Protein AF-A0A7X6DN63-F1 (afdb_monomer)

Mean predicted aligned error: 9.53 Å

Structure (mmCIF, N/CA/C/O backbone):
data_AF-A0A7X6DN63-F1
#
_entry.id   AF-A0A7X6DN63-F1
#
loop_
_atom_site.group_PDB
_atom_site.id
_atom_site.type_symbol
_atom_site.label_atom_id
_atom_site.label_alt_id
_atom_site.label_comp_id
_atom_site.label_asym_id
_atom_site.label_entity_id
_atom_site.label_seq_id
_atom_site.pdbx_PDB_ins_code
_atom_site.Cartn_x
_atom_site.Cartn_y
_atom_site.Cartn_z
_atom_site.occupancy
_atom_site.B_iso_or_equiv
_atom_site.auth_seq_id
_atom_site.auth_comp_id
_atom_site.auth_asym_id
_atom_site.auth_atom_id
_atom_site.pdbx_PDB_model_num
ATOM 1 N N . MET A 1 1 ? -16.837 -19.625 37.162 1.00 82.00 1 MET A N 1
ATOM 2 C CA . MET A 1 1 ? -16.226 -18.409 37.747 1.00 82.00 1 MET A CA 1
ATOM 3 C C . MET A 1 1 ? -17.328 -17.387 38.019 1.00 82.00 1 MET A C 1
ATOM 5 O O . MET A 1 1 ? -18.299 -17.367 37.264 1.00 82.00 1 MET A O 1
ATOM 9 N N . ARG A 1 2 ? -17.250 -16.600 39.102 1.00 92.06 2 ARG A N 1
ATOM 10 C CA . ARG A 1 2 ? -18.293 -15.625 39.475 1.00 92.06 2 ARG A CA 1
ATOM 11 C C . ARG A 1 2 ? -17.734 -14.204 39.452 1.00 92.06 2 ARG A C 1
ATOM 13 O O . ARG A 1 2 ? -16.660 -13.952 39.990 1.00 92.06 2 ARG A O 1
ATOM 20 N N . TYR A 1 3 ? -18.470 -13.299 38.815 1.00 93.31 3 TYR A N 1
ATOM 21 C CA . TYR A 1 3 ? -18.152 -11.882 38.705 1.00 93.31 3 TYR A CA 1
ATOM 22 C C . TYR A 1 3 ? -19.104 -11.057 39.564 1.00 93.31 3 TYR A C 1
ATOM 24 O O . TYR A 1 3 ? -20.327 -11.204 39.469 1.00 93.31 3 TYR A O 1
ATOM 32 N N . ILE A 1 4 ? -18.537 -10.161 40.368 1.00 94.88 4 ILE A N 1
ATOM 33 C CA . ILE A 1 4 ? -19.279 -9.159 41.134 1.00 94.88 4 ILE A CA 1
ATOM 34 C C . ILE A 1 4 ? -18.970 -7.799 40.526 1.00 94.88 4 ILE A C 1
ATOM 36 O O . ILE A 1 4 ? -17.817 -7.371 40.527 1.00 94.88 4 ILE A O 1
ATOM 40 N N . VAL A 1 5 ? -19.986 -7.127 39.995 1.00 95.38 5 VAL A N 1
ATOM 41 C CA . VAL A 1 5 ? -19.817 -5.852 39.296 1.00 95.38 5 VAL A CA 1
ATOM 42 C C . VAL A 1 5 ? -20.479 -4.741 40.091 1.00 95.38 5 VAL A C 1
ATOM 44 O O . VAL A 1 5 ? -21.704 -4.663 40.140 1.00 95.38 5 VAL A O 1
ATOM 47 N N . PHE A 1 6 ? -19.679 -3.865 40.690 1.00 95.94 6 PHE A N 1
ATOM 48 C CA . PHE A 1 6 ? -20.182 -2.617 41.257 1.00 95.94 6 PHE A CA 1
ATOM 49 C C . PHE A 1 6 ? -20.440 -1.632 40.122 1.00 95.94 6 PHE A C 1
ATOM 51 O O . PHE A 1 6 ? -19.541 -1.384 39.320 1.00 95.94 6 PHE A O 1
ATOM 58 N N . CYS A 1 7 ? -21.662 -1.111 40.034 1.00 95.12 7 CYS A N 1
ATOM 59 C CA . CYS A 1 7 ? -22.106 -0.315 38.895 1.00 95.12 7 CYS A CA 1
ATOM 60 C C . CYS A 1 7 ? -23.061 0.803 39.326 1.00 95.12 7 CYS A C 1
ATOM 62 O O . CYS A 1 7 ? -24.015 0.558 40.061 1.00 95.12 7 CYS A O 1
ATOM 64 N N . ASP A 1 8 ? -22.814 2.030 38.870 1.00 93.62 8 ASP A N 1
ATOM 65 C CA . ASP A 1 8 ? -23.667 3.198 39.140 1.00 93.62 8 ASP A CA 1
ATOM 66 C C . ASP A 1 8 ? -24.358 3.752 37.886 1.00 93.62 8 ASP A C 1
ATOM 68 O O . ASP A 1 8 ? -25.157 4.678 37.991 1.00 93.62 8 ASP A O 1
ATOM 72 N N . ASP A 1 9 ? -24.069 3.186 36.711 1.00 91.75 9 ASP A N 1
ATOM 73 C CA . ASP A 1 9 ? -24.587 3.662 35.435 1.00 91.75 9 ASP A CA 1
ATOM 74 C C . ASP A 1 9 ? -24.833 2.506 34.459 1.00 91.75 9 ASP A C 1
ATOM 76 O O . ASP A 1 9 ? -23.972 1.653 34.224 1.00 91.75 9 ASP A O 1
ATOM 80 N N . SER A 1 10 ? -26.012 2.512 33.833 1.00 91.88 10 SER A N 1
ATOM 81 C CA . SER A 1 10 ? -26.413 1.527 32.825 1.00 91.88 10 SER A CA 1
ATOM 82 C C . SER A 1 10 ? -25.429 1.398 31.651 1.00 91.88 10 SER A C 1
ATOM 84 O O . SER A 1 10 ? -25.336 0.326 31.050 1.00 91.88 10 SER A O 1
ATOM 86 N N . PHE A 1 11 ? -24.653 2.441 31.344 1.00 89.56 11 PHE A N 1
ATOM 87 C CA . PHE A 1 11 ? -23.622 2.429 30.311 1.00 89.56 11 PHE A CA 1
ATOM 88 C C . PHE A 1 11 ? -22.571 1.334 30.551 1.00 89.56 11 PHE A C 1
ATOM 90 O O . PHE A 1 11 ? -22.268 0.565 29.637 1.00 89.56 11 PHE A O 1
ATOM 97 N N . PHE A 1 12 ? -22.074 1.172 31.782 1.00 90.50 12 PHE A N 1
ATOM 98 C CA . PHE A 1 12 ? -21.082 0.130 32.079 1.00 90.50 12 PHE A CA 1
ATOM 99 C C . PHE A 1 12 ? -21.651 -1.272 31.911 1.00 90.50 12 PHE A C 1
ATOM 101 O O . PHE A 1 12 ? -20.953 -2.172 31.444 1.00 90.50 12 PHE A O 1
ATOM 108 N N . TYR A 1 13 ? -22.935 -1.462 32.224 1.00 90.12 13 TYR A N 1
ATOM 109 C CA . TYR A 1 13 ? -23.612 -2.712 31.908 1.00 90.12 13 TYR A CA 1
ATOM 110 C C . TYR A 1 13 ? -23.604 -2.984 30.394 1.00 90.12 13 TYR A C 1
ATOM 112 O O . TYR A 1 13 ? -23.332 -4.113 29.991 1.00 90.12 13 TYR A O 1
ATOM 120 N N . GLN A 1 14 ? -23.852 -1.975 29.549 1.00 88.44 14 GLN A N 1
ATOM 121 C CA . GLN A 1 14 ? -23.825 -2.143 28.088 1.00 88.44 14 GLN A CA 1
ATOM 122 C C . GLN A 1 14 ? -22.429 -2.494 27.561 1.00 88.44 14 GLN A C 1
ATOM 124 O O . GLN A 1 14 ? -22.322 -3.325 26.663 1.00 88.44 14 GLN A O 1
ATOM 129 N N . VAL A 1 15 ? -21.373 -1.912 28.134 1.00 85.38 15 VAL A N 1
ATOM 130 C CA . VAL A 1 15 ? -19.978 -2.226 27.777 1.00 85.38 15 VAL A CA 1
ATOM 131 C C . VAL A 1 15 ? -19.609 -3.658 28.193 1.00 85.38 15 VAL A C 1
ATOM 133 O O . VAL A 1 15 ? -19.001 -4.410 27.428 1.00 85.38 15 VAL A O 1
ATOM 136 N N . LEU A 1 16 ? -20.012 -4.071 29.398 1.00 86.31 16 LEU A N 1
ATOM 137 C CA . LEU A 1 16 ? -19.624 -5.359 29.978 1.00 86.31 16 LEU A CA 1
ATOM 138 C C . LEU A 1 16 ? -20.477 -6.541 29.498 1.00 86.31 16 LEU A C 1
ATOM 140 O O . LEU A 1 16 ? -19.981 -7.665 29.459 1.00 86.31 16 LEU A O 1
ATOM 144 N N . LYS A 1 17 ? -21.750 -6.334 29.125 1.00 84.75 17 LYS A N 1
ATOM 145 C CA . LYS A 1 17 ? -22.654 -7.440 28.747 1.00 84.75 17 LYS A CA 1
ATOM 146 C C . LYS A 1 17 ? -22.133 -8.256 27.557 1.00 84.75 17 LYS A C 1
ATOM 148 O O . LYS A 1 17 ? -22.366 -9.459 27.523 1.00 84.75 17 LYS A O 1
ATOM 153 N N . SER A 1 18 ? -21.434 -7.613 26.619 1.00 73.25 18 SER A N 1
ATOM 154 C CA . SER A 1 18 ? -20.910 -8.244 25.401 1.00 73.25 18 SER A CA 1
ATOM 155 C C . SER A 1 18 ? -19.696 -9.140 25.667 1.00 73.25 18 SER A C 1
ATOM 157 O O . SER A 1 18 ? -19.319 -9.923 24.807 1.00 73.25 18 SER A O 1
ATOM 159 N N . HIS A 1 19 ? -19.115 -9.050 26.867 1.00 72.25 19 HIS A N 1
ATOM 160 C CA . HIS A 1 19 ? -17.913 -9.773 27.288 1.00 72.25 19 HIS A CA 1
ATOM 161 C C . HIS A 1 19 ? -18.208 -10.792 28.400 1.00 72.25 19 HIS A C 1
ATOM 163 O O . HIS A 1 19 ? -17.314 -11.211 29.135 1.00 72.25 19 HIS A O 1
ATOM 169 N N . ARG A 1 20 ? -19.478 -11.182 28.570 1.00 75.50 20 ARG A N 1
ATOM 170 C CA . ARG A 1 20 ? -19.858 -12.225 29.525 1.00 75.50 20 ARG A CA 1
ATOM 171 C C . ARG A 1 20 ? -19.406 -13.581 28.997 1.00 75.50 20 ARG A C 1
ATOM 173 O O . ARG A 1 20 ? -20.011 -14.117 28.075 1.00 75.50 20 ARG A O 1
ATOM 180 N N . GLU A 1 21 ? -18.364 -14.134 29.604 1.00 67.94 21 GLU A N 1
ATOM 181 C CA . GLU A 1 21 ? -17.915 -15.497 29.315 1.00 67.94 21 GLU A CA 1
ATOM 182 C C . GLU A 1 21 ? -19.049 -16.512 29.531 1.00 67.94 21 GLU A C 1
ATOM 184 O O . GLU A 1 21 ? -19.765 -16.467 30.540 1.00 67.94 21 GLU A O 1
ATOM 189 N N . ALA A 1 22 ? -19.203 -17.449 28.593 1.00 66.19 22 ALA A N 1
ATOM 190 C CA . ALA A 1 22 ? -20.167 -18.536 28.708 1.00 66.19 22 ALA A CA 1
ATOM 191 C C . ALA A 1 22 ? -19.909 -19.360 29.987 1.00 66.19 22 ALA A C 1
ATOM 193 O O . ALA A 1 22 ? -18.783 -19.762 30.264 1.00 66.19 22 ALA A O 1
ATOM 194 N N . GLY A 1 23 ? -20.957 -19.594 30.786 1.00 68.56 23 GLY A N 1
ATOM 195 C CA . GLY A 1 23 ? -20.868 -20.339 32.051 1.00 68.56 23 GLY A CA 1
ATOM 196 C C . GLY A 1 23 ? -20.402 -19.523 33.268 1.00 68.56 23 GLY A C 1
ATOM 197 O O . GLY A 1 23 ? -20.375 -20.056 34.379 1.00 68.56 23 GLY A O 1
ATOM 198 N N . SER A 1 24 ? -20.085 -18.233 33.110 1.00 81.69 24 SER A N 1
ATOM 199 C CA . SER A 1 24 ? -19.763 -17.339 34.230 1.00 81.69 24 SER A CA 1
ATOM 200 C C . SER A 1 24 ? -21.024 -16.710 34.841 1.00 81.69 24 SER A C 1
ATOM 202 O O . SER A 1 24 ? -21.892 -16.203 34.130 1.00 81.69 24 SER A O 1
ATOM 204 N N . ALA A 1 25 ? -21.123 -16.701 36.175 1.00 88.38 25 ALA A N 1
ATOM 205 C CA . ALA A 1 25 ? -22.229 -16.074 36.909 1.00 88.38 25 ALA A CA 1
ATOM 206 C C . ALA A 1 25 ? -21.907 -14.601 37.195 1.00 88.38 25 ALA A C 1
ATOM 208 O O . ALA A 1 25 ? -20.873 -14.308 37.788 1.00 88.38 25 ALA A O 1
ATOM 209 N N . TRP A 1 26 ? -22.788 -13.680 36.803 1.00 92.44 26 TRP A N 1
ATOM 210 C CA . TRP A 1 26 ? -22.595 -12.237 36.991 1.00 92.44 26 TRP A CA 1
ATOM 211 C C . TRP A 1 26 ? -23.643 -11.679 37.949 1.00 92.44 26 TRP A C 1
ATOM 213 O O . TRP A 1 26 ? -24.840 -11.809 37.697 1.00 92.44 26 TRP A O 1
ATOM 223 N N . LEU A 1 27 ? -23.187 -11.026 39.016 1.00 94.88 27 LEU A N 1
ATOM 224 C CA . LEU A 1 27 ? -24.027 -10.309 39.969 1.00 94.88 27 LEU A CA 1
ATOM 225 C C . LEU A 1 27 ? -23.659 -8.827 39.964 1.00 94.88 27 LEU A C 1
ATOM 227 O O . LEU A 1 27 ? -22.507 -8.470 40.203 1.00 94.88 27 LEU A O 1
ATOM 231 N N . PHE A 1 28 ? -24.645 -7.969 39.723 1.00 95.94 28 PHE A N 1
ATOM 232 C CA . PHE A 1 28 ? -24.471 -6.522 39.784 1.00 95.94 28 PHE A CA 1
ATOM 233 C C . PHE A 1 28 ? -24.796 -6.019 41.190 1.00 95.94 28 PHE A C 1
ATOM 235 O O . PHE A 1 28 ? -25.799 -6.406 41.782 1.00 95.94 28 PHE A O 1
ATOM 242 N N . VAL A 1 29 ? -23.953 -5.152 41.733 1.00 97.25 29 VAL A N 1
ATOM 243 C CA . VAL A 1 29 ? -24.194 -4.435 42.984 1.00 97.25 29 VAL A CA 1
ATOM 244 C C . VAL A 1 29 ? -24.366 -2.971 42.614 1.00 97.25 29 VAL A C 1
ATOM 246 O O . VAL A 1 29 ? -23.461 -2.370 42.034 1.00 97.25 29 VAL A O 1
ATOM 249 N N . VAL A 1 30 ? -25.531 -2.401 42.912 1.00 96.81 30 VAL A N 1
ATOM 250 C CA . VAL A 1 30 ? -25.885 -1.028 42.524 1.00 96.81 30 VAL A CA 1
ATOM 251 C C . VAL A 1 30 ? -26.452 -0.264 43.717 1.00 96.81 30 VAL A C 1
ATOM 253 O O . VAL A 1 30 ? -27.104 -0.849 44.581 1.00 96.81 30 VAL A O 1
ATOM 256 N N . GLN A 1 31 ? -26.212 1.043 43.777 1.00 95.19 31 GLN A N 1
ATOM 257 C CA . GLN A 1 31 ? -26.749 1.886 44.848 1.00 95.19 31 GLN A CA 1
ATOM 258 C C . GLN A 1 31 ? -28.095 2.521 44.468 1.00 95.19 31 GLN A C 1
ATOM 260 O O . GLN A 1 31 ? -29.001 2.577 45.300 1.00 95.19 31 GLN A O 1
ATOM 265 N N . GLU A 1 32 ? -28.236 2.953 43.213 1.00 94.81 32 GLU A N 1
ATOM 266 C CA . GLU A 1 32 ? -29.421 3.664 42.725 1.00 94.81 32 GLU A CA 1
ATOM 267 C C . GLU A 1 32 ? -30.59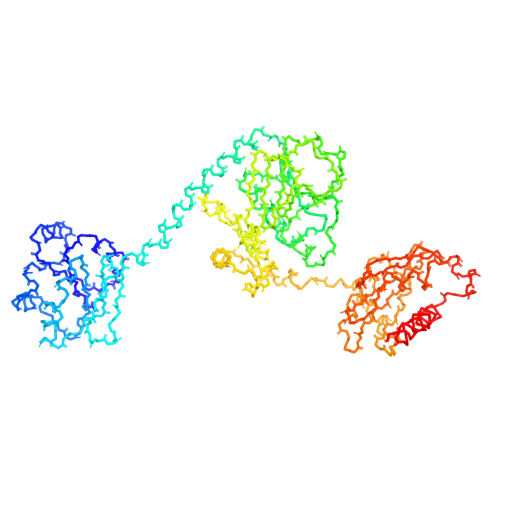7 2.685 42.499 1.00 94.81 32 GLU A C 1
ATOM 269 O O . GLU A 1 32 ? -30.439 1.720 41.738 1.00 94.81 32 GLU A O 1
ATOM 274 N N . PRO A 1 33 ? -31.775 2.905 43.123 1.00 95.06 33 PRO A N 1
ATOM 275 C CA . PRO A 1 33 ? -32.947 2.037 42.958 1.00 95.06 33 PRO A CA 1
ATOM 276 C C . PRO A 1 33 ? -33.388 1.891 41.498 1.00 95.06 33 PRO A C 1
ATOM 278 O O . PRO A 1 33 ? -33.647 0.785 41.035 1.00 95.06 33 PRO A O 1
ATOM 281 N N . GLU A 1 34 ? -33.380 2.991 40.743 1.00 96.38 34 GLU A N 1
ATOM 282 C CA . GLU A 1 34 ? -33.805 3.010 39.339 1.00 96.38 34 GLU A CA 1
ATOM 283 C C . GLU A 1 34 ? -32.960 2.077 38.458 1.00 96.38 34 GLU A C 1
ATOM 285 O O . GLU A 1 34 ? -33.489 1.351 37.611 1.00 96.38 34 GLU A O 1
ATOM 290 N N . LEU A 1 35 ? -31.639 2.043 38.683 1.00 96.00 35 LEU A N 1
ATOM 291 C CA . LEU A 1 35 ? -30.737 1.145 37.963 1.00 96.00 35 LEU A CA 1
ATOM 292 C C . LEU A 1 35 ? -30.968 -0.318 38.363 1.00 96.00 35 LEU A C 1
ATOM 294 O O . LEU A 1 35 ? -30.897 -1.204 37.508 1.00 96.00 35 LEU A O 1
ATOM 298 N N . ALA A 1 36 ? -31.264 -0.582 39.639 1.00 96.56 36 ALA A N 1
ATOM 299 C CA . ALA A 1 36 ? -31.601 -1.924 40.103 1.00 96.56 36 ALA A CA 1
ATOM 300 C C . ALA A 1 36 ? -32.865 -2.443 39.414 1.00 96.56 36 ALA A C 1
ATOM 302 O O . ALA A 1 36 ? -32.835 -3.527 38.829 1.00 96.56 36 ALA A O 1
ATOM 303 N N . ASP A 1 37 ? -33.932 -1.646 39.403 1.00 96.88 37 ASP A N 1
ATOM 304 C CA . ASP A 1 37 ? -35.196 -1.989 38.752 1.00 96.88 37 ASP A CA 1
ATOM 305 C C . ASP A 1 37 ? -35.003 -2.219 37.248 1.00 96.88 37 ASP A C 1
ATOM 307 O O . ASP A 1 37 ? -35.533 -3.174 36.670 1.00 96.88 37 ASP A O 1
ATOM 311 N N . TRP A 1 38 ? -34.194 -1.376 36.598 1.00 96.12 38 TRP A N 1
ATOM 312 C CA . TRP A 1 38 ? -33.852 -1.525 35.185 1.00 96.12 38 TRP A CA 1
ATOM 313 C C . TRP A 1 38 ? -33.115 -2.844 34.894 1.00 96.12 38 TRP A C 1
ATOM 315 O O . TRP A 1 38 ? -33.436 -3.532 33.920 1.00 96.12 38 TRP A O 1
ATOM 325 N N . LEU A 1 39 ? -32.164 -3.237 35.749 1.00 95.25 39 LEU A N 1
ATOM 326 C CA . LEU A 1 39 ? -31.439 -4.509 35.639 1.00 95.25 39 LEU A CA 1
ATOM 327 C C . LEU A 1 39 ? -32.346 -5.719 35.922 1.00 95.25 39 LEU A C 1
ATOM 329 O O . LEU A 1 39 ? -32.288 -6.707 35.183 1.00 95.25 39 LEU A O 1
ATOM 333 N N . GLN A 1 40 ? -33.228 -5.634 36.923 1.00 95.19 40 GLN A N 1
ATOM 334 C CA . GLN A 1 40 ? -34.197 -6.690 37.242 1.00 95.19 40 GLN A CA 1
ATOM 335 C C . GLN A 1 40 ? -35.161 -6.947 36.081 1.00 95.19 40 GLN A C 1
ATOM 337 O O . GLN A 1 40 ? -35.368 -8.102 35.706 1.00 95.19 40 GLN A O 1
ATOM 342 N N . LYS A 1 41 ? -35.682 -5.890 35.438 1.00 95.44 41 LYS A N 1
ATOM 343 C CA . LYS A 1 41 ? -36.527 -6.006 34.230 1.00 95.44 41 LYS A CA 1
ATOM 344 C C . LYS A 1 41 ? -35.821 -6.748 33.090 1.00 95.44 41 LYS A C 1
ATOM 346 O O . LYS A 1 41 ? -36.469 -7.421 32.292 1.00 95.44 41 LYS A O 1
ATOM 351 N N . LYS A 1 42 ? -34.488 -6.674 33.028 1.00 92.69 42 LYS A N 1
ATOM 352 C CA . LYS A 1 42 ? -33.643 -7.410 32.072 1.00 92.69 42 LYS A CA 1
ATOM 353 C C . LYS A 1 42 ? -33.218 -8.797 32.557 1.00 92.69 42 LYS A C 1
ATOM 355 O O . LYS A 1 42 ? -32.383 -9.427 31.910 1.00 92.69 42 LYS A O 1
ATOM 360 N N . LYS A 1 43 ? -33.777 -9.277 33.673 1.00 92.88 43 LYS A N 1
ATOM 361 C CA . LYS A 1 43 ? -33.443 -10.558 34.315 1.00 92.88 43 LYS A CA 1
ATOM 362 C C . LYS A 1 43 ? -31.954 -10.672 34.668 1.00 92.88 43 LYS A C 1
ATOM 364 O O . LYS A 1 43 ? -31.375 -11.754 34.627 1.00 92.88 43 LYS A O 1
ATOM 369 N N . VAL A 1 44 ? -31.317 -9.546 34.992 1.00 92.31 44 VAL A N 1
ATOM 370 C CA . VAL A 1 44 ? -29.920 -9.514 35.431 1.00 92.31 44 VAL A CA 1
ATOM 371 C C . VAL A 1 44 ? -29.890 -9.654 36.954 1.00 92.31 44 VAL A C 1
ATOM 373 O O . VAL A 1 44 ? -30.550 -8.861 37.628 1.00 92.31 44 VAL A O 1
ATOM 376 N N . PRO A 1 45 ? -29.132 -10.612 37.520 1.00 94.56 45 PRO A N 1
ATOM 377 C CA . PRO A 1 45 ? -28.972 -10.714 38.966 1.00 94.56 45 PRO A CA 1
ATOM 378 C C . PRO A 1 45 ? -28.397 -9.414 39.529 1.00 94.56 45 PRO A C 1
ATOM 380 O O . PRO A 1 45 ? -27.321 -8.974 39.110 1.00 94.56 45 PRO A O 1
ATOM 383 N N . VAL A 1 46 ? -29.110 -8.800 40.473 1.00 96.69 46 VAL A N 1
ATOM 384 C CA . VAL A 1 46 ? -28.729 -7.511 41.050 1.00 96.69 46 VAL A CA 1
ATOM 385 C C . VAL A 1 46 ? -29.037 -7.443 42.541 1.00 96.69 46 VAL A C 1
ATOM 387 O O . VAL A 1 46 ? -30.061 -7.934 43.011 1.00 96.69 46 VAL A O 1
ATOM 390 N N . ILE A 1 47 ? -28.137 -6.810 43.285 1.00 97.12 47 ILE A N 1
ATOM 391 C CA . ILE A 1 47 ? -28.308 -6.434 44.682 1.00 97.12 47 ILE A CA 1
ATOM 392 C C . ILE A 1 47 ? -28.259 -4.921 44.773 1.00 97.12 47 ILE A C 1
ATOM 394 O O . ILE A 1 47 ? -27.269 -4.293 44.405 1.00 97.12 47 ILE A O 1
ATOM 398 N N . GLN A 1 48 ? -29.341 -4.358 45.296 1.00 96.88 48 GLN A N 1
ATOM 399 C CA . GLN A 1 48 ? -29.437 -2.937 45.572 1.00 96.88 48 GLN A CA 1
ATOM 400 C C . GLN A 1 48 ? -29.060 -2.647 47.029 1.00 96.88 48 GLN A C 1
ATOM 402 O O . GLN A 1 48 ? -29.550 -3.313 47.953 1.00 96.88 48 GLN A O 1
ATOM 407 N N . GLY A 1 49 ? -28.170 -1.677 47.226 1.00 95.94 49 GLY A N 1
ATOM 408 C CA . GLY A 1 49 ? -27.752 -1.195 48.539 1.00 95.94 49 GLY A CA 1
ATOM 409 C C . GLY A 1 49 ? -26.605 -0.180 48.455 1.00 95.94 49 GLY A C 1
ATOM 410 O O . GLY A 1 49 ? -25.878 -0.165 47.461 1.00 95.94 49 GLY A O 1
ATOM 411 N N . PRO A 1 50 ? -26.403 0.666 49.484 1.00 95.44 50 PRO A N 1
ATOM 412 C CA . PRO A 1 50 ? -25.313 1.634 49.488 1.00 95.44 50 PRO A CA 1
ATOM 413 C C . PRO A 1 50 ? -23.950 0.953 49.373 1.00 95.44 50 PRO A C 1
ATOM 415 O O . PRO A 1 50 ? -23.676 -0.026 50.075 1.00 95.44 50 PRO A O 1
ATOM 418 N N . PHE A 1 51 ? -23.064 1.505 48.546 1.00 95.25 51 PHE A N 1
ATOM 419 C CA . PHE A 1 51 ? -21.704 0.984 48.380 1.00 95.25 51 PHE A CA 1
ATOM 420 C C . PHE A 1 51 ? -20.837 1.153 49.623 1.00 95.25 51 PHE A C 1
ATOM 422 O O . PHE A 1 51 ? -19.846 0.446 49.763 1.00 95.25 51 PHE A O 1
ATOM 429 N N . SER A 1 52 ? -21.216 2.055 50.528 1.00 94.00 52 SER A N 1
ATOM 430 C CA . SER A 1 52 ? -20.572 2.288 51.822 1.00 94.00 52 SER A CA 1
ATOM 431 C C . SER A 1 52 ? -21.115 1.405 52.957 1.00 94.00 52 SER A C 1
ATOM 433 O O . SER A 1 52 ? -20.599 1.479 54.072 1.00 94.00 52 SER A O 1
ATOM 435 N N . ALA A 1 53 ? -22.134 0.573 52.709 1.00 95.00 53 ALA A N 1
ATOM 436 C CA . ALA A 1 53 ? -22.769 -0.249 53.737 1.00 95.00 53 ALA A CA 1
ATOM 437 C C . ALA A 1 53 ? -22.269 -1.701 53.708 1.00 95.00 53 ALA A C 1
ATOM 439 O O . ALA A 1 53 ? -22.446 -2.410 52.720 1.00 95.00 53 ALA A O 1
ATOM 440 N N . GLN A 1 54 ? -21.731 -2.180 54.835 1.00 92.94 54 GLN A N 1
ATOM 441 C CA . GLN A 1 54 ? -21.245 -3.559 55.011 1.00 92.94 54 GLN A CA 1
ATOM 442 C C . GLN A 1 54 ? -22.313 -4.622 54.673 1.00 92.94 54 GLN A C 1
ATOM 444 O O . GLN A 1 54 ? -22.005 -5.648 54.067 1.00 92.94 54 GLN A O 1
ATOM 449 N N . ALA A 1 55 ? -23.581 -4.353 55.002 1.00 94.25 55 ALA A N 1
ATOM 450 C CA . ALA A 1 55 ? -24.704 -5.251 54.723 1.00 94.25 55 ALA A CA 1
ATOM 451 C C . ALA A 1 55 ? -24.871 -5.564 53.222 1.00 94.25 55 ALA A C 1
ATOM 453 O O . ALA A 1 55 ? -25.303 -6.661 52.866 1.00 94.25 55 ALA A O 1
ATOM 454 N N . THR A 1 56 ? -24.494 -4.636 52.332 1.00 95.12 56 THR A N 1
ATOM 455 C CA . THR A 1 56 ? -24.532 -4.836 50.874 1.00 95.12 56 THR A CA 1
ATOM 456 C C . THR A 1 56 ? -23.582 -5.962 50.447 1.00 95.12 56 THR A C 1
ATOM 458 O O . THR A 1 56 ? -23.964 -6.832 49.665 1.00 95.12 56 THR A O 1
ATOM 461 N N . TYR A 1 57 ? -22.375 -6.002 51.018 1.00 94.38 57 TYR A N 1
ATOM 462 C CA . TYR A 1 57 ? -21.330 -6.989 50.713 1.00 94.38 57 TYR A CA 1
ATOM 463 C C . TYR A 1 57 ? -21.694 -8.367 51.272 1.00 94.38 57 TYR A C 1
ATOM 465 O O . TYR A 1 57 ? -21.561 -9.376 50.581 1.00 94.38 57 TYR A O 1
ATOM 473 N N . GLN A 1 58 ? -22.254 -8.400 52.485 1.00 92.69 58 GLN A N 1
ATOM 474 C CA . GLN A 1 58 ? -22.754 -9.625 53.115 1.00 92.69 58 GLN A CA 1
ATOM 475 C C . GLN A 1 58 ? -23.915 -10.243 52.324 1.00 92.69 58 GLN A C 1
ATOM 477 O O . GLN A 1 58 ? -23.898 -11.439 52.037 1.00 92.69 58 GLN A O 1
ATOM 482 N N . ARG A 1 59 ? -24.894 -9.430 51.895 1.00 95.06 59 ARG A N 1
ATOM 483 C CA . ARG A 1 59 ? -25.987 -9.878 51.011 1.00 95.06 59 ARG A CA 1
ATOM 484 C C . ARG A 1 59 ? -25.464 -10.393 49.674 1.00 95.06 59 ARG A C 1
ATOM 486 O O . ARG A 1 59 ? -25.985 -11.379 49.158 1.00 95.06 59 ARG A O 1
ATOM 493 N N . ALA A 1 60 ? -24.439 -9.741 49.126 1.00 93.69 60 ALA A N 1
ATOM 494 C CA . ALA A 1 60 ? -23.781 -10.169 47.898 1.00 93.69 60 ALA A CA 1
ATOM 495 C C . ALA A 1 60 ? -22.929 -11.428 48.064 1.00 93.69 60 ALA A C 1
ATOM 497 O O . ALA A 1 60 ? -22.596 -12.042 47.050 1.00 93.69 60 ALA A O 1
ATOM 498 N N . LYS A 1 61 ? -22.649 -11.868 49.300 1.00 93.69 61 LYS A N 1
ATOM 499 C CA . LYS A 1 61 ? -21.835 -13.054 49.601 1.00 93.69 61 LYS A CA 1
ATOM 500 C C . LYS A 1 61 ? -20.528 -13.026 48.804 1.00 93.69 61 LYS A C 1
ATOM 502 O O . LYS A 1 61 ? -20.260 -13.955 48.042 1.00 93.69 61 LYS A O 1
ATOM 507 N N . ILE A 1 62 ? -19.811 -11.904 48.893 1.00 91.94 62 ILE A N 1
ATOM 508 C CA . ILE A 1 62 ? -18.559 -11.687 48.159 1.00 91.94 62 ILE A CA 1
ATOM 509 C C . ILE A 1 62 ? -17.448 -12.469 48.864 1.00 91.94 62 ILE A C 1
ATOM 511 O O . ILE A 1 62 ? -17.264 -12.324 50.070 1.00 91.94 62 ILE A O 1
ATOM 515 N N . GLY A 1 63 ? -16.730 -13.307 48.123 1.00 88.06 63 GLY A N 1
ATOM 516 C CA . GLY A 1 63 ? -15.637 -14.141 48.616 1.00 88.06 63 GLY A CA 1
ATOM 517 C C . GLY A 1 63 ? -14.333 -13.941 47.843 1.00 88.06 63 GLY A C 1
ATOM 518 O O . GLY A 1 63 ? -14.275 -13.219 46.853 1.00 88.06 63 GLY A O 1
ATOM 519 N N . ARG A 1 64 ? -13.263 -14.610 48.289 1.00 86.62 64 ARG A N 1
ATOM 520 C CA . ARG A 1 64 ? -11.917 -14.475 47.694 1.00 86.62 64 ARG A CA 1
ATOM 521 C C . ARG A 1 64 ? -11.796 -15.007 46.266 1.00 86.62 64 ARG A C 1
ATOM 523 O O . ARG A 1 64 ? -10.949 -14.529 45.525 1.00 86.62 64 ARG A O 1
ATOM 530 N N . GLU A 1 65 ? -12.645 -15.962 45.901 1.00 88.44 65 GLU A N 1
ATOM 531 C CA . GLU A 1 65 ? -12.692 -16.552 44.556 1.00 88.44 65 GLU A CA 1
ATOM 532 C C . GLU A 1 65 ? -13.511 -15.702 43.563 1.00 88.44 65 GLU A C 1
ATOM 534 O O . GLU A 1 65 ? -13.546 -15.999 42.366 1.00 88.44 65 GLU A O 1
ATOM 539 N N . ASP A 1 66 ? -14.197 -14.655 44.042 1.00 90.75 66 ASP A N 1
ATOM 540 C CA . ASP A 1 66 ? -14.983 -13.770 43.186 1.00 90.75 66 ASP A CA 1
ATOM 541 C C . ASP A 1 66 ? -14.081 -12.784 42.431 1.00 90.75 66 ASP A C 1
ATOM 543 O O . ASP A 1 66 ? -13.194 -12.134 42.987 1.00 90.75 66 ASP A O 1
ATOM 547 N N . ARG A 1 67 ? -14.368 -12.604 41.141 1.00 91.06 67 ARG A N 1
ATOM 548 C CA . ARG A 1 67 ? -13.730 -11.592 40.292 1.00 91.06 67 ARG A CA 1
ATOM 549 C C . ARG A 1 67 ? -14.502 -10.287 40.430 1.00 91.06 67 ARG A C 1
ATOM 551 O O . ARG A 1 67 ? -15.602 -10.149 39.891 1.00 91.06 67 ARG A O 1
ATOM 558 N N . VAL A 1 68 ? -13.951 -9.327 41.167 1.00 92.88 68 VAL A N 1
ATOM 559 C CA . VAL A 1 68 ? -14.635 -8.051 41.414 1.00 92.88 68 VAL A CA 1
ATOM 560 C C . VAL A 1 68 ? -14.251 -7.012 40.361 1.00 92.88 68 VAL A C 1
ATOM 562 O O . VAL A 1 68 ? -13.075 -6.693 40.194 1.00 92.88 68 VAL A O 1
ATOM 565 N N . ILE A 1 69 ? -15.248 -6.459 39.672 1.00 93.00 69 ILE A N 1
ATOM 566 C CA . ILE A 1 69 ? -15.108 -5.329 38.748 1.00 93.00 69 ILE A CA 1
ATOM 567 C C . ILE A 1 69 ? -15.790 -4.121 39.385 1.00 93.00 69 ILE A C 1
ATOM 569 O O . ILE A 1 69 ? -16.941 -4.209 39.814 1.00 93.00 69 ILE A O 1
ATOM 573 N N . ILE A 1 70 ? -15.100 -2.985 39.436 1.00 93.38 70 ILE A N 1
ATOM 574 C CA . ILE A 1 70 ? -15.683 -1.727 39.907 1.00 93.38 70 ILE A CA 1
ATOM 575 C C . ILE A 1 70 ? -15.814 -0.798 38.705 1.00 93.38 70 ILE A C 1
ATOM 577 O O . ILE A 1 70 ? -14.809 -0.309 38.201 1.00 93.38 70 ILE A O 1
ATOM 581 N N . ALA A 1 71 ? -17.036 -0.592 38.221 1.00 93.12 71 ALA A N 1
ATOM 582 C CA . ALA A 1 71 ? -17.327 0.155 37.003 1.00 93.12 71 ALA A CA 1
ATOM 583 C C . ALA A 1 71 ? -18.233 1.351 37.314 1.00 93.12 71 ALA A C 1
ATOM 585 O O . ALA A 1 71 ? -19.452 1.201 37.408 1.00 93.12 71 ALA A O 1
ATOM 586 N N . LEU A 1 72 ? -17.627 2.520 37.536 1.00 91.81 72 LEU A N 1
ATOM 587 C CA . LEU A 1 72 ? -18.318 3.681 38.095 1.00 91.81 72 LEU A CA 1
ATOM 588 C C . LEU A 1 72 ? -18.086 4.966 37.304 1.00 91.81 72 LEU A C 1
ATOM 590 O O . LEU A 1 72 ? -16.980 5.273 36.855 1.00 91.81 72 LEU A O 1
ATOM 594 N N . SER A 1 73 ? -19.142 5.765 37.206 1.00 89.19 73 SER A N 1
ATOM 595 C CA . SER A 1 73 ? -19.109 7.124 36.677 1.00 89.19 73 SER A CA 1
ATOM 596 C C . SER A 1 73 ? -18.640 8.091 37.757 1.00 89.19 73 SER A C 1
ATOM 598 O O . SER A 1 73 ? -17.876 9.010 37.473 1.00 89.19 73 SER A O 1
ATOM 600 N N . LYS A 1 74 ? -19.082 7.880 39.004 1.00 88.69 74 LYS A N 1
ATOM 601 C CA . LYS A 1 74 ? -18.756 8.712 40.167 1.00 88.69 74 LYS A CA 1
ATOM 602 C C . LYS A 1 74 ? -17.494 8.177 40.855 1.00 88.69 74 LYS A C 1
ATOM 604 O O . LYS A 1 74 ? -17.562 7.310 41.725 1.00 88.69 74 LYS A O 1
ATOM 609 N N . THR A 1 75 ? -16.335 8.739 40.528 1.00 83.06 75 THR A N 1
ATOM 610 C CA . THR A 1 75 ? -15.019 8.286 41.028 1.00 83.06 75 THR A CA 1
ATOM 611 C C . THR A 1 75 ? -14.869 8.343 42.551 1.00 83.06 75 THR A C 1
ATOM 613 O O . THR A 1 75 ? -14.227 7.484 43.152 1.00 83.06 75 THR A O 1
ATOM 616 N N . LYS A 1 76 ? -15.563 9.274 43.216 1.00 86.62 76 LYS A N 1
ATOM 617 C CA . LYS A 1 76 ? -15.627 9.361 44.690 1.00 86.62 76 LYS A CA 1
ATOM 618 C C . LYS A 1 76 ? -16.140 8.079 45.366 1.00 86.62 76 LYS A C 1
ATOM 620 O O . LYS A 1 76 ? -15.889 7.876 46.552 1.00 86.62 76 LYS A O 1
ATOM 625 N N . LEU A 1 77 ? -16.855 7.218 44.638 1.00 88.88 77 LEU A N 1
ATOM 626 C CA . LEU A 1 77 ? -17.381 5.953 45.154 1.00 88.88 77 LEU A CA 1
ATOM 627 C C . LEU A 1 77 ? -16.358 4.803 45.116 1.00 88.88 77 LEU A C 1
ATOM 629 O O . LEU A 1 77 ? -16.598 3.780 45.757 1.00 88.88 77 LEU A O 1
ATOM 633 N N . PHE A 1 78 ? -15.197 4.964 44.464 1.00 88.25 78 PHE A N 1
ATOM 634 C CA . PHE A 1 78 ? -14.150 3.935 44.464 1.00 88.25 78 PHE A CA 1
ATOM 635 C C . PHE A 1 78 ? -13.596 3.678 45.871 1.00 88.25 78 PHE A C 1
ATOM 637 O O . PHE A 1 78 ? -13.570 2.531 46.318 1.00 88.25 78 PHE A O 1
ATOM 644 N N . SER A 1 79 ? -13.200 4.719 46.612 1.00 86.75 79 SER A N 1
ATOM 645 C CA . SER A 1 79 ? -12.550 4.552 47.923 1.00 86.75 79 SER A CA 1
ATOM 646 C C . SER A 1 79 ? -13.428 3.837 48.966 1.00 86.75 79 SER A C 1
ATOM 648 O O . SER A 1 79 ? -12.913 2.943 49.645 1.00 86.75 79 SER A O 1
ATOM 650 N N . PRO A 1 80 ? -14.737 4.151 49.108 1.00 90.25 80 PRO A N 1
ATOM 651 C CA . PRO A 1 80 ? -15.633 3.389 49.978 1.00 90.25 80 PRO A CA 1
ATOM 652 C C . PRO A 1 80 ? -15.700 1.898 49.628 1.00 90.25 80 PRO A C 1
ATOM 654 O O . PRO A 1 80 ? -15.650 1.066 50.536 1.00 90.25 80 PRO A O 1
ATOM 657 N N . ILE A 1 81 ? -15.758 1.558 48.335 1.00 91.81 81 ILE A N 1
ATOM 658 C CA . ILE A 1 81 ? -15.838 0.163 47.884 1.00 91.81 81 ILE A CA 1
ATOM 659 C C . ILE A 1 81 ? -14.551 -0.584 48.201 1.00 91.81 81 ILE A C 1
ATOM 661 O O . ILE A 1 81 ? -14.580 -1.651 48.810 1.00 91.81 81 ILE A O 1
ATOM 665 N N . LEU A 1 82 ? -13.408 0.003 47.853 1.00 89.31 82 LEU A N 1
ATOM 666 C CA . LEU A 1 82 ? -12.098 -0.599 48.091 1.00 89.31 82 LEU A CA 1
ATOM 667 C C . LEU A 1 82 ? -11.837 -0.846 49.576 1.00 89.31 82 LEU A C 1
ATOM 669 O O . LEU A 1 82 ? -11.317 -1.897 49.948 1.00 89.31 82 LEU A O 1
ATOM 673 N N . ARG A 1 83 ? -12.256 0.087 50.440 1.00 88.88 83 ARG A N 1
ATOM 674 C CA . ARG A 1 83 ? -12.155 -0.071 51.894 1.00 88.88 83 ARG A CA 1
ATOM 675 C C . ARG A 1 83 ? -12.943 -1.284 52.392 1.00 88.88 83 ARG A C 1
ATOM 677 O O . ARG A 1 83 ? -12.452 -1.998 53.261 1.00 88.88 83 ARG A O 1
ATOM 684 N N . LEU A 1 84 ? -14.151 -1.512 51.877 1.00 92.31 84 LEU A N 1
ATOM 685 C CA . LEU A 1 84 ? -15.005 -2.624 52.308 1.00 92.31 84 LEU A CA 1
ATOM 686 C C . LEU A 1 84 ? -14.565 -3.960 51.701 1.00 92.31 84 LEU A C 1
ATOM 688 O O . LEU A 1 84 ? -14.490 -4.947 52.427 1.00 92.31 84 LEU A O 1
ATOM 692 N N . LEU A 1 85 ? -14.156 -3.985 50.430 1.00 90.81 85 LEU A N 1
ATOM 693 C CA . LEU A 1 85 ? -13.548 -5.171 49.813 1.00 90.81 85 LEU A CA 1
ATOM 694 C C . LEU A 1 85 ? -12.275 -5.612 50.551 1.00 90.81 85 LEU A C 1
ATOM 696 O O . LEU A 1 85 ? -12.085 -6.802 50.796 1.00 90.81 85 LEU A O 1
ATOM 700 N N . SER A 1 86 ? -11.444 -4.657 50.985 1.00 87.81 86 SER A N 1
ATOM 701 C CA . SER A 1 86 ? -10.248 -4.939 51.788 1.00 87.81 86 SER A CA 1
ATOM 702 C C . SER A 1 86 ? -10.585 -5.623 53.121 1.00 87.81 86 SER A C 1
ATOM 704 O O . SER A 1 86 ? -9.910 -6.581 53.504 1.00 87.81 86 SER A O 1
ATOM 706 N N . LYS A 1 87 ? -11.678 -5.223 53.795 1.00 88.06 87 LYS A N 1
ATOM 707 C CA . LYS A 1 87 ? -12.162 -5.906 55.014 1.00 88.06 87 LYS A CA 1
ATOM 708 C C . LYS A 1 87 ? -12.579 -7.354 54.747 1.00 88.06 87 LYS A C 1
ATOM 710 O O . LYS A 1 87 ? -12.283 -8.222 55.563 1.00 88.06 87 LYS A O 1
ATOM 715 N N . GLU A 1 88 ? -13.182 -7.617 53.590 1.00 85.38 88 GLU A N 1
ATOM 716 C CA . GLU A 1 88 ? -13.522 -8.973 53.125 1.00 85.38 88 GLU A CA 1
ATOM 717 C C . GLU A 1 88 ? -12.304 -9.757 52.601 1.00 85.38 88 GLU A C 1
ATOM 719 O O . GLU A 1 88 ? -12.416 -10.924 52.221 1.00 85.38 88 GLU A O 1
ATOM 724 N N . LYS A 1 89 ? -11.111 -9.145 52.597 1.00 87.62 89 LYS A N 1
ATOM 725 C CA . LYS A 1 89 ? -9.878 -9.701 52.019 1.00 87.62 89 LYS A CA 1
ATOM 726 C C . LYS A 1 89 ? -10.048 -10.063 50.537 1.00 87.62 89 LYS A C 1
ATOM 728 O O . LYS A 1 89 ? -9.437 -11.020 50.062 1.00 87.62 89 LYS A O 1
ATOM 733 N N . VAL A 1 90 ? -10.863 -9.291 49.817 1.00 88.69 90 VAL A N 1
ATOM 734 C CA . VAL A 1 90 ? -11.113 -9.418 48.377 1.00 88.69 90 VAL A CA 1
ATOM 735 C C . VAL A 1 90 ? -10.453 -8.250 47.658 1.00 88.69 90 VAL A C 1
ATOM 737 O O . VAL A 1 90 ? -10.567 -7.100 48.080 1.00 88.69 90 VAL A O 1
ATOM 740 N N . ARG A 1 91 ? -9.745 -8.535 46.563 1.00 85.69 91 ARG A N 1
ATOM 741 C CA . ARG A 1 91 ? -9.108 -7.507 45.733 1.00 85.69 91 ARG A CA 1
ATOM 742 C C . ARG A 1 91 ? -9.894 -7.330 44.431 1.00 85.69 91 ARG A C 1
ATOM 744 O O . ARG A 1 91 ? -10.258 -8.332 43.816 1.00 85.69 91 ARG A O 1
ATOM 751 N N . PRO A 1 92 ? -10.155 -6.091 43.986 1.00 88.69 92 PRO A N 1
ATOM 752 C CA . PRO A 1 92 ? -10.723 -5.863 42.664 1.00 88.69 92 PRO A CA 1
ATOM 753 C C . PRO A 1 92 ? -9.758 -6.319 41.569 1.00 88.69 92 PRO A C 1
ATOM 755 O O . PRO A 1 92 ? -8.546 -6.162 41.684 1.00 88.69 92 PRO A O 1
ATOM 758 N N . SER A 1 93 ? -10.313 -6.883 40.502 1.00 87.19 93 SER A N 1
ATOM 759 C CA . SER A 1 93 ? -9.571 -7.327 39.320 1.00 87.19 93 SER A CA 1
ATOM 760 C C . SER A 1 93 ? -9.473 -6.242 38.246 1.00 87.19 93 SER A C 1
ATOM 762 O O . SER A 1 93 ? -8.544 -6.254 37.446 1.00 87.19 93 SER A O 1
ATOM 764 N N . LEU A 1 94 ? -10.446 -5.328 38.193 1.00 88.19 94 LEU A N 1
ATOM 765 C CA . LEU A 1 94 ? -10.522 -4.272 37.187 1.00 88.19 94 LEU A CA 1
ATOM 766 C C . LEU A 1 94 ? -11.296 -3.076 37.733 1.00 88.19 94 LEU A C 1
ATOM 768 O O . LEU A 1 94 ? -12.356 -3.240 38.346 1.00 88.19 94 LEU A O 1
ATOM 772 N N . LEU A 1 95 ? -10.792 -1.882 37.441 1.00 89.50 95 LEU A N 1
ATOM 773 C CA . LEU A 1 95 ? -11.496 -0.633 37.673 1.00 89.50 95 LEU A CA 1
ATOM 774 C C . LEU A 1 95 ? -11.796 0.037 36.330 1.00 89.50 95 LEU A C 1
ATOM 776 O O . LEU A 1 95 ? -10.881 0.332 35.562 1.00 89.50 95 LEU A O 1
ATOM 780 N N . LEU A 1 96 ? -13.080 0.260 36.057 1.00 89.25 96 LEU A N 1
ATOM 781 C CA . LEU A 1 96 ? -13.572 0.987 34.893 1.00 89.25 96 LEU A CA 1
ATOM 782 C C . LEU A 1 96 ? -14.130 2.337 35.334 1.00 89.25 96 LEU A C 1
ATOM 784 O O . LEU A 1 96 ? -15.034 2.400 36.168 1.00 89.25 96 LEU A O 1
ATOM 788 N N . SER A 1 97 ? -13.602 3.414 34.768 1.00 88.75 97 SER A N 1
ATOM 789 C CA . SER A 1 97 ? -14.069 4.775 35.026 1.00 88.75 97 SER A CA 1
ATOM 790 C C . SER A 1 97 ? -14.588 5.417 33.747 1.00 88.75 97 SER A C 1
ATOM 792 O O . SER A 1 97 ? -14.188 5.048 32.644 1.00 88.75 97 SER A O 1
ATOM 794 N N . ARG A 1 98 ? -15.472 6.413 33.869 1.00 84.31 98 ARG A N 1
ATOM 795 C CA . ARG A 1 98 ? -15.916 7.183 32.696 1.00 84.31 98 ARG A CA 1
ATOM 796 C C . ARG A 1 98 ? -14.756 7.975 32.086 1.00 84.31 98 ARG A C 1
ATOM 798 O O . ARG A 1 98 ? -14.524 7.870 30.888 1.00 84.31 98 ARG A O 1
ATOM 805 N N . ASN A 1 99 ? -14.018 8.690 32.935 1.00 78.38 99 ASN A N 1
ATOM 806 C CA . ASN A 1 99 ? -12.886 9.535 32.562 1.00 78.38 99 ASN A CA 1
ATOM 807 C C . ASN A 1 99 ? -11.584 9.021 33.179 1.00 78.38 99 ASN A C 1
ATOM 809 O O . ASN A 1 99 ? -11.594 8.297 34.180 1.00 78.38 99 ASN A O 1
ATOM 813 N N . LYS A 1 100 ? -10.459 9.447 32.606 1.00 69.12 100 LYS A N 1
ATOM 814 C CA . LYS A 1 100 ? -9.112 9.205 33.126 1.00 69.12 100 LYS A CA 1
ATOM 815 C C . LYS A 1 100 ? -8.838 10.101 34.337 1.00 69.12 100 LYS A C 1
ATOM 817 O O . LYS A 1 100 ? -8.067 11.049 34.269 1.00 69.12 100 LYS A O 1
ATOM 822 N N . GLU A 1 101 ? -9.529 9.845 35.438 1.00 64.69 101 GLU A N 1
ATOM 823 C CA . GLU A 1 101 ? -9.187 10.452 36.721 1.00 64.69 101 GLU A CA 1
ATOM 824 C C . GLU A 1 101 ? -8.105 9.608 37.393 1.00 64.69 101 GLU A C 1
ATOM 826 O O . GLU A 1 101 ? -8.200 8.379 37.433 1.00 64.69 101 GLU A O 1
ATOM 831 N N . ALA A 1 102 ? -7.065 10.270 37.901 1.00 57.38 102 ALA A N 1
ATOM 832 C CA . ALA A 1 102 ? -6.033 9.626 38.695 1.00 57.38 102 ALA A CA 1
ATOM 833 C C . ALA A 1 102 ? -6.662 9.146 40.006 1.00 57.38 102 ALA A C 1
ATOM 835 O O . ALA A 1 102 ? -6.820 9.908 40.959 1.00 57.38 102 ALA A O 1
ATOM 836 N N . VAL A 1 103 ? -7.063 7.880 40.042 1.00 61.69 103 VAL A N 1
ATOM 837 C CA . VAL A 1 103 ? -7.423 7.236 41.295 1.00 61.69 103 VAL A CA 1
ATOM 838 C C . VAL A 1 103 ? -6.116 6.714 41.891 1.00 61.69 103 VAL A C 1
ATOM 840 O O . VAL A 1 103 ? -5.613 5.676 41.465 1.00 61.69 103 VAL A O 1
ATOM 843 N N . ASP A 1 104 ? -5.525 7.461 42.827 1.00 58.34 104 ASP A N 1
ATOM 844 C CA . ASP A 1 104 ? -4.406 6.952 43.624 1.00 58.34 104 ASP A CA 1
ATOM 845 C C . ASP A 1 104 ? -4.953 5.916 44.609 1.00 58.34 104 ASP A C 1
ATOM 847 O O . ASP A 1 104 ? -5.641 6.235 45.582 1.00 58.34 104 ASP A O 1
ATOM 851 N N . LEU A 1 105 ? -4.740 4.647 44.272 1.00 61.81 105 LEU A N 1
ATOM 852 C CA . LEU A 1 105 ? -5.326 3.512 44.978 1.00 61.81 105 LEU A CA 1
ATOM 853 C C . LEU A 1 105 ? -4.328 2.750 45.839 1.00 61.81 105 LEU A C 1
ATOM 855 O O . LEU A 1 105 ? -4.710 1.747 46.443 1.00 61.81 105 LEU A O 1
ATOM 859 N N . GLY A 1 106 ? -3.066 3.192 45.898 1.00 57.22 106 GLY A N 1
ATOM 860 C CA . GLY A 1 106 ? -2.029 2.545 46.707 1.00 57.22 106 GLY A CA 1
ATOM 861 C C . GLY A 1 106 ? -1.826 1.052 46.402 1.00 57.22 106 GLY A C 1
ATOM 862 O O . GLY A 1 106 ? -1.344 0.311 47.255 1.00 57.22 106 GLY A O 1
ATOM 863 N N . SER A 1 107 ? -2.238 0.578 45.221 1.00 59.78 107 SER A N 1
ATOM 864 C CA . SER A 1 107 ? -2.089 -0.810 44.772 1.00 59.78 107 SER A CA 1
ATOM 865 C C . SER A 1 107 ? -1.495 -0.831 43.365 1.00 59.78 107 SER A C 1
ATOM 867 O O . SER A 1 107 ? -2.232 -0.579 42.410 1.00 59.78 107 SER A O 1
ATOM 869 N N . PRO A 1 108 ? -0.192 -1.133 43.217 1.00 58.62 108 PRO A N 1
ATOM 870 C CA . PRO A 1 108 ? 0.490 -1.119 41.921 1.00 58.62 108 PRO A CA 1
ATOM 871 C C . PRO A 1 108 ? -0.068 -2.149 40.921 1.00 58.62 108 PRO A C 1
ATOM 873 O O . PRO A 1 108 ? 0.098 -1.979 39.718 1.00 58.62 108 PRO A O 1
ATOM 876 N N . ASP A 1 109 ? -0.792 -3.166 41.400 1.00 66.06 109 ASP A N 1
ATOM 877 C CA . ASP A 1 109 ? -1.308 -4.267 40.574 1.00 66.06 109 ASP A CA 1
ATOM 878 C C . ASP A 1 109 ? -2.739 -4.043 40.038 1.00 66.06 109 ASP A C 1
ATOM 880 O O . ASP A 1 109 ? -3.278 -4.897 39.330 1.00 66.06 109 ASP A O 1
ATOM 884 N N . LEU A 1 110 ? -3.405 -2.931 40.384 1.00 76.00 110 LEU A N 1
ATOM 885 C CA . LEU A 1 110 ? -4.790 -2.686 39.968 1.00 76.00 110 LEU A CA 1
ATOM 886 C C . LEU A 1 110 ? -4.850 -1.967 38.616 1.00 76.00 110 LEU A C 1
ATOM 888 O O . LEU A 1 110 ? -4.545 -0.781 38.508 1.00 76.00 110 LEU A O 1
ATOM 892 N N . LYS A 1 111 ? -5.330 -2.668 37.582 1.00 79.44 111 LYS A N 1
ATOM 893 C CA . LYS A 1 111 ? -5.548 -2.071 36.260 1.00 79.44 111 LYS A CA 1
ATOM 894 C C . LYS A 1 111 ? -6.748 -1.117 36.284 1.00 79.44 111 LYS A C 1
ATOM 896 O O . LYS A 1 111 ? -7.890 -1.543 36.474 1.00 79.44 111 LYS A O 1
ATOM 901 N N . VAL A 1 112 ? -6.475 0.161 36.039 1.00 82.44 112 VAL A N 1
ATOM 902 C CA . VAL A 1 112 ? -7.474 1.213 35.814 1.00 82.44 112 VAL A CA 1
ATOM 903 C C . VAL A 1 112 ? -7.619 1.435 34.314 1.00 82.44 112 VAL A C 1
ATOM 905 O O . VAL A 1 112 ? -6.628 1.638 33.614 1.00 82.44 112 VAL A O 1
ATOM 908 N N . VAL A 1 113 ? -8.849 1.380 33.813 1.00 85.50 113 VAL A N 1
ATOM 909 C CA . VAL A 1 113 ? -9.164 1.602 32.400 1.00 85.50 113 VAL A CA 1
ATOM 910 C C . VAL A 1 113 ? -10.274 2.639 32.307 1.00 85.50 113 VAL A C 1
ATOM 912 O O . VAL A 1 113 ? -11.342 2.458 32.891 1.00 85.50 113 VAL A O 1
ATOM 915 N N . SER A 1 114 ? -10.042 3.721 31.565 1.00 86.12 114 SER A N 1
ATOM 916 C CA . SER A 1 114 ? -11.090 4.710 31.320 1.00 86.12 114 SER A CA 1
ATOM 917 C C . SER A 1 114 ? -11.873 4.384 30.049 1.00 86.12 114 SER A C 1
ATOM 919 O O . SER A 1 114 ? -11.321 3.906 29.055 1.00 86.12 114 SER A O 1
ATOM 921 N N . CYS A 1 115 ? -13.174 4.662 30.057 1.00 83.75 115 CYS A N 1
ATOM 922 C CA . CYS A 1 115 ? -14.005 4.538 28.866 1.00 83.75 115 CYS A CA 1
ATOM 923 C C . CYS A 1 115 ? -13.589 5.530 27.780 1.00 83.75 115 CYS A C 1
ATOM 925 O O . CYS A 1 115 ? -13.702 5.196 26.607 1.00 83.75 115 CYS A O 1
ATOM 927 N N . THR A 1 116 ? -13.059 6.702 28.147 1.00 83.62 116 THR A N 1
ATOM 928 C CA . THR A 1 116 ? -12.435 7.621 27.188 1.00 83.62 116 THR A CA 1
ATOM 929 C C . THR A 1 116 ? -11.287 6.948 26.440 1.00 83.62 116 THR A C 1
ATOM 931 O O . THR A 1 116 ? -11.284 6.972 25.215 1.00 83.62 116 THR A O 1
ATOM 934 N N . ASP A 1 117 ? -10.353 6.294 27.140 1.00 83.75 117 ASP A N 1
ATOM 935 C CA . ASP A 1 117 ? -9.234 5.599 26.489 1.00 83.75 117 ASP A CA 1
ATOM 936 C C . ASP A 1 117 ? -9.758 4.468 25.579 1.00 83.75 117 ASP A C 1
ATOM 938 O O . ASP A 1 117 ? -9.312 4.342 24.443 1.00 83.75 117 ASP A O 1
ATOM 942 N N . LEU A 1 118 ? -10.761 3.700 26.029 1.00 83.62 118 LEU A N 1
ATOM 943 C CA . LEU A 1 118 ? -11.345 2.596 25.250 1.00 83.62 118 LEU A CA 1
ATOM 944 C C . LEU A 1 118 ? -12.112 3.043 23.998 1.00 83.62 118 LEU A C 1
ATOM 946 O O . LEU A 1 118 ? -12.114 2.330 22.997 1.00 83.62 118 LEU A O 1
ATOM 950 N N . LEU A 1 119 ? -12.817 4.175 24.066 1.00 84.56 119 LEU A N 1
ATOM 951 C CA . LEU A 1 119 ? -13.705 4.638 22.996 1.00 84.56 119 LEU A CA 1
ATOM 952 C C . LEU A 1 119 ? -13.067 5.682 22.083 1.00 84.56 119 LEU A C 1
ATOM 954 O O . LEU A 1 119 ? -13.563 5.878 20.977 1.00 84.56 119 LEU A O 1
ATOM 958 N N . SER A 1 120 ? -11.990 6.338 22.519 1.00 84.75 120 SER A N 1
ATOM 959 C CA . SER A 1 120 ? -11.343 7.410 21.758 1.00 84.75 120 SER A CA 1
ATOM 960 C C . SER A 1 120 ? -10.900 6.953 20.369 1.00 84.75 120 SER A C 1
ATOM 962 O O . SER A 1 120 ? -11.290 7.582 19.389 1.00 84.75 120 SER A O 1
ATOM 964 N N . SER A 1 121 ? -10.160 5.846 20.257 1.00 83.81 121 SER A N 1
ATOM 965 C CA . SER A 1 121 ? -9.660 5.366 18.961 1.00 83.81 121 SER A CA 1
ATOM 966 C C . SER A 1 121 ? -10.777 4.888 18.021 1.00 83.81 121 SER A C 1
ATOM 968 O O . SER A 1 121 ? -10.813 5.369 16.887 1.00 83.81 121 SER A O 1
ATOM 970 N N . PRO A 1 122 ? -11.732 4.025 18.442 1.00 86.12 122 PRO A N 1
ATOM 971 C CA . PRO A 1 122 ? -12.850 3.643 17.575 1.00 86.12 122 PRO A CA 1
ATOM 972 C C . PRO A 1 122 ? -13.699 4.840 17.131 1.00 86.12 122 PRO A C 1
ATOM 974 O O . PRO A 1 122 ? -14.065 4.936 15.965 1.00 86.12 122 PRO A O 1
ATOM 977 N N . LEU A 1 123 ? -13.980 5.784 18.035 1.00 88.75 123 LEU A N 1
ATOM 978 C CA . LEU A 1 123 ? -14.770 6.967 17.698 1.00 88.75 123 LEU A CA 1
ATOM 979 C C . LEU A 1 123 ? -14.017 7.908 16.750 1.00 88.75 123 LEU A C 1
ATOM 981 O O . LEU A 1 123 ? -14.619 8.449 15.826 1.00 88.75 123 LEU A O 1
ATOM 985 N N . PHE A 1 124 ? -12.710 8.087 16.952 1.00 88.62 124 PHE A N 1
ATOM 986 C CA . PHE A 1 124 ? -11.867 8.858 16.041 1.00 88.62 124 PHE A CA 1
ATOM 987 C C . PHE A 1 124 ? -11.910 8.280 14.623 1.00 88.62 124 PHE A C 1
ATOM 989 O O . PHE A 1 124 ? -12.073 9.035 13.664 1.00 88.62 124 PHE A O 1
ATOM 996 N N . TRP A 1 125 ? -11.839 6.950 14.490 1.00 91.12 125 TRP A N 1
ATOM 997 C CA . TRP A 1 125 ? -12.010 6.282 13.201 1.00 91.12 125 TRP A CA 1
ATOM 998 C C . TRP A 1 125 ? -13.385 6.559 12.583 1.00 91.12 125 TRP A C 1
ATOM 1000 O O . TRP A 1 125 ? -13.440 6.957 11.425 1.00 91.12 125 TRP A O 1
ATOM 1010 N N . GLU A 1 126 ? -14.484 6.416 13.331 1.00 93.38 126 GLU A N 1
ATOM 1011 C CA . GLU A 1 126 ? -15.829 6.667 12.787 1.00 93.38 126 GLU A CA 1
ATOM 1012 C C . GLU A 1 126 ? -16.004 8.115 12.305 1.00 93.38 126 GLU A C 1
ATOM 1014 O O . GLU A 1 126 ? -16.539 8.355 11.221 1.00 93.38 126 GLU A O 1
ATOM 1019 N N . LEU A 1 127 ? -15.490 9.092 13.059 1.00 93.25 127 LEU A N 1
ATOM 1020 C CA . LEU A 1 127 ? -15.501 10.501 12.650 1.00 93.25 127 LEU A CA 1
ATOM 1021 C C . LEU A 1 127 ? -14.655 10.735 11.391 1.00 93.25 127 LEU A C 1
ATOM 1023 O O . LEU A 1 127 ? -15.079 11.443 10.474 1.00 93.25 127 LEU A O 1
ATOM 1027 N N . ARG A 1 128 ? -13.480 10.105 11.311 1.00 93.06 128 ARG A N 1
ATOM 1028 C CA . ARG A 1 128 ? -12.621 10.154 10.124 1.00 93.06 128 ARG A CA 1
ATOM 1029 C C . ARG A 1 128 ? -13.303 9.516 8.913 1.00 93.06 128 ARG A C 1
ATOM 1031 O O . ARG A 1 128 ? -13.261 10.086 7.825 1.00 93.06 128 ARG A O 1
ATOM 1038 N N . ALA A 1 129 ? -13.970 8.380 9.100 1.00 95.50 129 ALA A N 1
ATOM 1039 C CA . ALA A 1 129 ? -14.696 7.673 8.054 1.00 95.50 129 ALA A CA 1
ATOM 1040 C C . ALA A 1 129 ? -15.848 8.514 7.487 1.00 95.50 129 ALA A C 1
ATOM 1042 O O . ALA A 1 129 ? -16.068 8.491 6.281 1.00 95.50 129 ALA A O 1
ATOM 1043 N N . ILE A 1 130 ? -16.547 9.307 8.310 1.00 96.44 130 ILE A N 1
ATOM 1044 C CA . ILE A 1 130 ? -17.567 10.256 7.824 1.00 96.44 130 ILE A CA 1
ATOM 1045 C C . ILE A 1 130 ? -16.954 11.260 6.838 1.00 96.44 130 ILE A C 1
ATOM 1047 O O . ILE A 1 130 ? -17.468 11.406 5.730 1.00 96.44 130 ILE A O 1
ATOM 1051 N N . SER A 1 131 ? -15.831 11.892 7.195 1.00 96.19 131 SER A N 1
ATOM 1052 C CA . SER A 1 131 ? -15.150 12.848 6.308 1.00 96.19 131 SER A CA 1
ATOM 1053 C C . SER A 1 131 ? -14.627 12.184 5.029 1.00 96.19 131 SER A C 1
ATOM 1055 O O . SER A 1 131 ? -14.761 12.738 3.939 1.00 96.19 131 SER A O 1
ATOM 1057 N N . LEU A 1 132 ? -14.070 10.973 5.133 1.00 97.56 132 LEU A N 1
ATOM 1058 C CA . LEU A 1 132 ? -13.629 10.206 3.966 1.00 97.56 132 LEU A CA 1
ATOM 1059 C C . LEU A 1 132 ? -14.800 9.871 3.036 1.00 97.56 132 LEU A C 1
ATOM 1061 O O . LEU A 1 132 ? -14.649 10.012 1.829 1.00 97.56 132 LEU A O 1
ATOM 1065 N N . ARG A 1 133 ? -15.977 9.526 3.574 1.00 98.19 133 ARG A N 1
ATOM 1066 C CA . ARG A 1 133 ? -17.181 9.267 2.767 1.00 98.19 133 ARG A CA 1
ATOM 1067 C C . ARG A 1 133 ? -17.664 10.495 2.007 1.00 98.19 133 ARG A C 1
ATOM 1069 O O . ARG A 1 133 ? -18.104 10.395 0.865 1.00 98.19 133 ARG A O 1
ATOM 1076 N N . GLU A 1 134 ? -17.579 11.676 2.612 1.00 97.38 134 GLU A N 1
ATOM 1077 C CA . GLU A 1 134 ? -17.890 12.933 1.920 1.00 97.38 134 GLU A CA 1
ATOM 1078 C C . GLU A 1 134 ? -16.923 13.190 0.760 1.00 97.38 134 GLU A C 1
ATOM 1080 O O . GLU A 1 134 ? -17.362 13.499 -0.350 1.00 97.38 134 GLU A O 1
ATOM 1085 N N . LYS A 1 135 ? -15.625 12.965 0.984 1.00 98.06 135 LYS A N 1
ATOM 1086 C CA . LYS A 1 135 ? -14.593 13.054 -0.057 1.00 98.06 135 LYS A CA 1
ATOM 1087 C C . LYS A 1 135 ? -14.805 12.023 -1.170 1.00 98.06 135 LYS A C 1
ATOM 1089 O O . LYS A 1 135 ? -14.716 12.370 -2.346 1.00 98.06 135 LYS A O 1
ATOM 1094 N N . THR A 1 136 ? -15.176 10.785 -0.840 1.00 97.88 136 THR A N 1
ATOM 1095 C CA . THR A 1 136 ? -15.532 9.766 -1.839 1.00 97.88 136 THR A CA 1
ATOM 1096 C C . THR A 1 136 ? -16.720 10.209 -2.691 1.00 97.88 136 THR A C 1
ATOM 1098 O O . THR A 1 136 ? -16.676 10.088 -3.915 1.00 97.88 136 THR A O 1
ATOM 1101 N N . ARG A 1 137 ? -17.773 10.779 -2.087 1.00 97.81 137 ARG A N 1
ATOM 1102 C CA . ARG A 1 137 ? -18.921 11.320 -2.839 1.00 97.81 137 ARG A CA 1
ATOM 1103 C C . ARG A 1 137 ? -18.502 12.430 -3.797 1.00 97.81 137 ARG A C 1
ATOM 1105 O O . ARG A 1 137 ? -19.029 12.496 -4.904 1.00 97.81 137 ARG A O 1
ATOM 1112 N N . GLU A 1 138 ? -17.558 13.282 -3.405 1.00 97.94 138 GLU A N 1
ATOM 1113 C CA . GLU A 1 138 ? -17.003 14.299 -4.296 1.00 97.94 138 GLU A CA 1
ATOM 1114 C C . GLU A 1 138 ? -16.247 13.677 -5.479 1.00 97.94 138 GLU A C 1
ATOM 1116 O O . GLU A 1 138 ? -16.504 14.051 -6.625 1.00 97.94 138 GLU A O 1
ATOM 1121 N N . ILE A 1 139 ? -15.400 12.675 -5.226 1.00 98.00 139 ILE A N 1
ATOM 1122 C CA . ILE A 1 139 ? -14.716 11.909 -6.277 1.00 98.00 139 ILE A CA 1
ATOM 1123 C C . ILE A 1 139 ? -15.742 11.271 -7.231 1.00 98.00 139 ILE A C 1
ATOM 1125 O O . ILE A 1 139 ? -15.618 11.412 -8.448 1.00 98.00 139 ILE A O 1
ATOM 1129 N N . HIS A 1 140 ? -16.799 10.635 -6.713 1.00 97.25 140 HIS A N 1
ATOM 1130 C CA . HIS A 1 140 ? -17.873 10.068 -7.536 1.00 97.25 140 HIS A CA 1
ATOM 1131 C C . HIS A 1 140 ? -18.653 11.128 -8.313 1.00 97.25 140 HIS A C 1
ATOM 1133 O O . HIS A 1 140 ? -19.017 10.883 -9.457 1.00 97.25 140 HIS A O 1
ATOM 1139 N N . ARG A 1 141 ? -18.890 12.314 -7.751 1.00 97.31 141 ARG A N 1
ATOM 1140 C CA . ARG A 1 141 ? -19.537 13.420 -8.472 1.00 97.31 141 ARG A CA 1
ATOM 1141 C C . ARG A 1 141 ? -18.683 13.901 -9.646 1.00 97.31 141 ARG A C 1
ATOM 1143 O O . ARG A 1 141 ? -19.220 14.245 -10.692 1.00 97.31 141 ARG A O 1
ATOM 1150 N N . ILE A 1 142 ? -17.361 13.926 -9.483 1.00 97.44 142 ILE A N 1
ATOM 1151 C CA . ILE A 1 142 ? -16.429 14.344 -10.536 1.00 97.44 142 ILE A CA 1
ATOM 1152 C C . ILE A 1 142 ? -16.288 13.254 -11.604 1.00 97.44 142 ILE A C 1
ATOM 1154 O O . ILE A 1 142 ? -16.269 13.569 -12.791 1.00 97.44 142 ILE A O 1
ATOM 1158 N N . LEU A 1 143 ? -16.187 11.984 -11.205 1.00 96.81 143 LEU A N 1
ATOM 1159 C CA . LEU A 1 143 ? -15.820 10.881 -12.100 1.00 96.81 143 LEU A CA 1
ATOM 1160 C C . LEU A 1 143 ? -16.992 10.002 -12.561 1.00 96.81 143 LEU A C 1
ATOM 1162 O O . LEU A 1 143 ? -16.828 9.212 -13.488 1.00 96.81 143 LEU A O 1
ATOM 1166 N N . GLY A 1 144 ? -18.154 10.090 -11.918 1.00 87.62 144 GLY A N 1
ATOM 1167 C CA . GLY A 1 144 ? -19.245 9.120 -12.044 1.00 87.62 144 GLY A CA 1
ATOM 1168 C C . GLY A 1 144 ? -19.862 9.044 -13.437 1.00 87.62 144 GLY A C 1
ATOM 1169 O O . GLY A 1 144 ? -20.034 7.945 -13.952 1.00 87.62 144 GLY A O 1
ATOM 1170 N N . GLU A 1 145 ? -20.122 10.191 -14.067 1.00 90.75 145 GLU A N 1
ATOM 1171 C CA . GLU A 1 145 ? -20.777 10.279 -15.386 1.00 90.75 145 GLU A CA 1
ATOM 1172 C C . GLU A 1 145 ? -19.847 9.961 -16.571 1.00 90.75 145 GLU A C 1
ATOM 1174 O O . GLU A 1 145 ? -20.293 9.891 -17.710 1.00 90.75 145 GLU A O 1
ATOM 1179 N N . ALA A 1 146 ? -18.546 9.788 -16.331 1.00 96.31 146 ALA A N 1
ATOM 1180 C CA . ALA A 1 146 ? -17.563 9.548 -17.383 1.00 96.31 146 ALA A CA 1
ATOM 1181 C C . ALA A 1 146 ? -17.646 8.119 -17.936 1.00 96.31 146 ALA A C 1
ATOM 1183 O O . ALA A 1 146 ? -17.658 7.163 -17.167 1.00 96.31 146 ALA A O 1
ATOM 1184 N N . GLU A 1 147 ? -17.580 7.909 -19.245 1.00 95.88 147 GLU A N 1
ATOM 1185 C CA . GLU A 1 147 ? -17.506 6.547 -19.784 1.00 95.88 147 GLU A CA 1
ATOM 1186 C C . GLU A 1 147 ? -16.098 5.969 -19.589 1.00 95.88 147 GLU A C 1
ATOM 1188 O O . GLU A 1 147 ? -15.933 4.821 -19.160 1.00 95.88 147 GLU A O 1
ATOM 1193 N N . ARG A 1 148 ? -15.065 6.795 -19.802 1.00 97.19 148 ARG A N 1
ATOM 1194 C CA . ARG A 1 148 ? -13.653 6.408 -19.686 1.00 97.19 148 ARG A CA 1
ATOM 1195 C C . ARG A 1 148 ? -12.882 7.327 -18.740 1.00 97.19 148 ARG A C 1
ATOM 1197 O O . ARG A 1 148 ? -12.668 8.503 -19.028 1.00 97.19 148 ARG A O 1
ATOM 1204 N N . VAL A 1 149 ? -12.389 6.758 -17.642 1.00 98.50 149 VAL A N 1
ATOM 1205 C CA . VAL A 1 149 ? -11.551 7.441 -16.643 1.00 98.50 149 VAL A CA 1
ATOM 1206 C C . VAL A 1 149 ? -10.120 6.926 -16.759 1.00 98.50 149 VAL A C 1
ATOM 1208 O O . VAL A 1 149 ? -9.856 5.771 -16.457 1.00 98.50 149 VAL A O 1
ATOM 1211 N N . LEU A 1 150 ? -9.175 7.755 -17.181 1.00 98.69 150 LEU A N 1
ATOM 1212 C CA . LEU A 1 150 ? -7.766 7.370 -17.181 1.00 98.69 150 LEU A CA 1
ATOM 1213 C C . LEU A 1 150 ? -7.185 7.501 -15.773 1.00 98.69 150 LEU A C 1
ATOM 1215 O O . LEU A 1 150 ? -7.276 8.577 -15.185 1.00 98.69 150 LEU A O 1
ATOM 1219 N N . ILE A 1 151 ? -6.554 6.447 -15.259 1.00 98.81 151 ILE A N 1
ATOM 1220 C CA . ILE A 1 151 ? -5.783 6.498 -14.012 1.00 98.81 151 ILE A CA 1
ATOM 1221 C C . ILE A 1 151 ? -4.297 6.505 -14.381 1.00 98.81 151 ILE A C 1
ATOM 1223 O O . ILE A 1 151 ? -3.757 5.484 -14.805 1.00 98.81 151 ILE A O 1
ATOM 1227 N N . LEU A 1 152 ? -3.654 7.665 -14.267 1.00 98.62 152 LEU A N 1
ATOM 1228 C CA . LEU A 1 152 ? -2.236 7.850 -14.557 1.00 98.62 152 LEU A CA 1
ATOM 1229 C C . LEU A 1 152 ? -1.372 7.621 -13.317 1.00 98.62 152 LEU A C 1
ATOM 1231 O O . LEU A 1 152 ? -1.652 8.158 -12.243 1.00 98.62 152 LEU A O 1
ATOM 1235 N N . VAL A 1 153 ? -0.294 6.871 -13.525 1.00 98.50 153 VAL A N 1
ATOM 1236 C CA . VAL A 1 153 ? 0.820 6.656 -12.591 1.00 98.50 153 VAL A CA 1
ATOM 1237 C C . VAL A 1 153 ? 2.125 7.178 -13.212 1.00 98.50 153 VAL A C 1
ATOM 1239 O O . VAL A 1 153 ? 2.144 7.576 -14.381 1.00 98.50 153 VAL A O 1
ATOM 1242 N N . GLN A 1 154 ? 3.216 7.207 -12.441 1.00 94.62 154 GLN A N 1
ATOM 1243 C CA . GLN A 1 154 ? 4.541 7.618 -12.929 1.00 94.62 154 GLN A CA 1
ATOM 1244 C C . GLN A 1 154 ? 5.076 6.727 -14.069 1.00 94.62 154 GLN A C 1
ATOM 1246 O O . GLN A 1 154 ? 4.544 5.651 -14.329 1.00 94.62 154 GLN A O 1
ATOM 1251 N N . ASP A 1 155 ? 6.132 7.175 -14.758 1.00 91.81 155 ASP A N 1
ATOM 1252 C CA . ASP A 1 155 ? 6.653 6.526 -15.974 1.00 91.81 155 ASP A CA 1
ATOM 1253 C C . ASP A 1 155 ? 7.127 5.077 -15.752 1.00 91.81 155 ASP A C 1
ATOM 1255 O O . ASP A 1 155 ? 6.783 4.204 -16.550 1.00 91.81 155 ASP A O 1
ATOM 1259 N N . ASP A 1 156 ? 7.864 4.825 -14.667 1.00 90.12 156 ASP A N 1
ATOM 1260 C CA . ASP A 1 156 ? 8.236 3.489 -14.1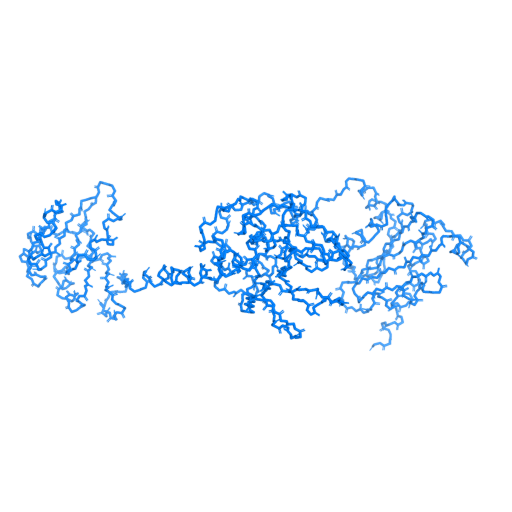69 1.00 90.12 156 ASP A CA 1
ATOM 1261 C C . ASP A 1 156 ? 7.539 3.287 -12.811 1.00 90.12 156 ASP A C 1
ATOM 1263 O O . ASP A 1 156 ? 8.109 3.610 -11.765 1.00 90.12 156 ASP A O 1
ATOM 1267 N N . PRO A 1 157 ? 6.250 2.903 -12.812 1.00 94.88 157 PRO A N 1
ATOM 1268 C CA . PRO A 1 157 ? 5.446 2.853 -11.603 1.00 94.88 157 PRO A CA 1
ATOM 1269 C C . PRO A 1 157 ? 5.958 1.787 -10.640 1.00 94.88 157 PRO A C 1
ATOM 1271 O O . PRO A 1 157 ? 6.255 0.650 -11.021 1.00 94.88 157 PRO A O 1
ATOM 1274 N N . ASP A 1 158 ? 6.069 2.193 -9.382 1.00 96.75 158 ASP A N 1
ATOM 1275 C CA . ASP A 1 158 ? 6.441 1.342 -8.263 1.00 96.75 158 ASP A CA 1
ATOM 1276 C C . ASP A 1 158 ? 5.201 0.643 -7.675 1.00 96.75 158 ASP A C 1
ATOM 1278 O O . ASP A 1 158 ? 4.074 0.830 -8.161 1.00 96.75 158 ASP A O 1
ATOM 1282 N N . PRO A 1 159 ? 5.384 -0.235 -6.676 1.00 98.25 159 PRO A N 1
ATOM 1283 C CA . PRO A 1 159 ? 4.268 -0.956 -6.092 1.00 98.25 159 PRO A CA 1
ATOM 1284 C C . PRO A 1 159 ? 3.204 -0.058 -5.461 1.00 98.25 159 PRO A C 1
ATOM 1286 O O . PRO A 1 159 ? 2.027 -0.426 -5.530 1.00 98.25 159 PRO A O 1
ATOM 1289 N N . ASP A 1 160 ? 3.569 1.096 -4.891 1.00 98.62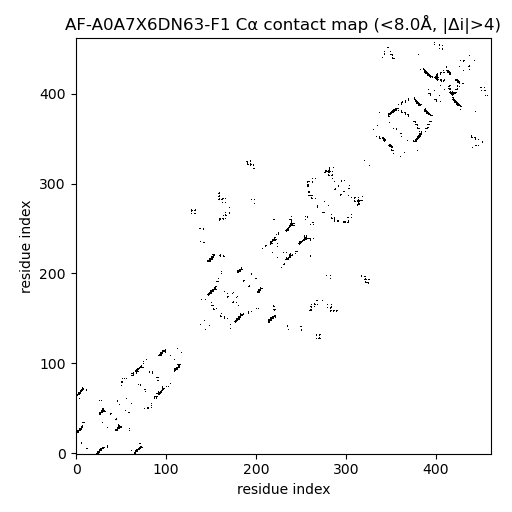 160 ASP A N 1
ATOM 1290 C CA . ASP A 1 160 ? 2.597 2.013 -4.298 1.00 98.62 160 ASP A CA 1
ATOM 1291 C C . ASP A 1 160 ? 1.694 2.637 -5.369 1.00 98.62 160 ASP A C 1
ATOM 1293 O O . ASP A 1 160 ? 0.463 2.527 -5.289 1.00 98.62 160 ASP A O 1
ATOM 1297 N N . ALA A 1 161 ? 2.277 3.157 -6.450 1.00 98.69 161 ALA A N 1
ATOM 1298 C CA . ALA A 1 161 ? 1.521 3.695 -7.574 1.00 98.69 161 ALA A CA 1
ATOM 1299 C C . ALA A 1 161 ? 0.588 2.646 -8.208 1.00 98.69 161 ALA A C 1
ATOM 1301 O O . ALA A 1 161 ? -0.599 2.906 -8.446 1.00 98.69 161 ALA A O 1
ATOM 1302 N N . ILE A 1 162 ? 1.092 1.427 -8.445 1.00 98.75 162 ILE A N 1
ATOM 1303 C CA . ILE A 1 162 ? 0.317 0.317 -9.028 1.00 98.75 162 ILE A CA 1
ATOM 1304 C C . ILE A 1 162 ? -0.857 -0.067 -8.113 1.00 98.75 162 ILE A C 1
ATOM 1306 O O . ILE A 1 162 ? -1.994 -0.235 -8.579 1.00 98.75 162 ILE A O 1
ATOM 1310 N N . ALA A 1 163 ? -0.603 -0.214 -6.812 1.00 98.81 163 ALA A N 1
ATOM 1311 C CA . ALA A 1 163 ? -1.613 -0.597 -5.833 1.00 98.81 163 ALA A CA 1
ATOM 1312 C C . ALA A 1 163 ? -2.674 0.493 -5.644 1.00 98.81 163 ALA A C 1
ATOM 1314 O O . ALA A 1 163 ? -3.874 0.198 -5.663 1.00 98.81 163 ALA A O 1
ATOM 1315 N N . SER A 1 164 ? -2.245 1.748 -5.539 1.00 98.88 164 SER A N 1
ATOM 1316 C CA . SER A 1 164 ? -3.107 2.920 -5.394 1.00 98.88 164 SER A CA 1
ATOM 1317 C C . SER A 1 164 ? -4.021 3.115 -6.604 1.00 98.88 164 SER A C 1
ATOM 1319 O O . SER A 1 164 ? -5.220 3.369 -6.451 1.00 98.88 164 SER A O 1
ATOM 1321 N N . ALA A 1 165 ? -3.511 2.888 -7.817 1.00 98.81 165 ALA A N 1
ATOM 1322 C CA . ALA A 1 165 ? -4.313 2.913 -9.035 1.00 98.81 165 ALA A CA 1
ATOM 1323 C C . ALA A 1 165 ? -5.374 1.804 -9.075 1.00 98.81 165 ALA A C 1
ATOM 1325 O O . ALA A 1 165 ? -6.541 2.054 -9.407 1.00 98.81 165 ALA A O 1
ATOM 1326 N N . LEU A 1 166 ? -5.006 0.578 -8.685 1.00 98.81 166 LEU A N 1
ATOM 1327 C CA . LEU A 1 166 ? -5.958 -0.526 -8.559 1.00 98.81 166 LEU A CA 1
ATOM 1328 C C . LEU A 1 166 ? -7.025 -0.229 -7.495 1.00 98.81 166 LEU A C 1
ATOM 1330 O O . LEU A 1 166 ? -8.202 -0.552 -7.695 1.00 98.81 166 LEU A O 1
ATOM 1334 N N . ALA A 1 167 ? -6.631 0.390 -6.385 1.00 98.81 167 ALA A N 1
ATOM 1335 C CA . ALA A 1 167 ? -7.527 0.784 -5.310 1.00 98.81 167 ALA A CA 1
ATOM 1336 C C . ALA A 1 167 ? -8.520 1.856 -5.759 1.00 98.81 167 ALA A C 1
ATOM 1338 O O . ALA A 1 167 ? -9.714 1.689 -5.524 1.00 98.81 167 ALA A O 1
ATOM 1339 N N . LEU A 1 168 ? -8.072 2.892 -6.478 1.00 98.69 168 LEU A N 1
ATOM 1340 C CA . LEU A 1 168 ? -8.962 3.936 -6.991 1.00 98.69 168 LEU A CA 1
ATOM 1341 C C . LEU A 1 168 ? -9.962 3.351 -7.990 1.00 98.69 168 LEU A C 1
ATOM 1343 O O . LEU A 1 168 ? -11.159 3.606 -7.894 1.00 98.69 168 LEU A O 1
ATOM 1347 N N . ARG A 1 169 ? -9.506 2.483 -8.900 1.00 98.38 169 ARG A N 1
ATOM 1348 C CA . ARG A 1 169 ? -10.402 1.759 -9.813 1.00 98.38 169 ARG A CA 1
ATOM 1349 C C . ARG A 1 169 ? -11.462 0.944 -9.068 1.00 98.38 169 ARG A C 1
ATOM 1351 O O . ARG A 1 169 ? -12.619 0.922 -9.488 1.00 98.38 169 ARG A O 1
ATOM 1358 N N . THR A 1 170 ? -11.065 0.287 -7.977 1.00 98.31 170 THR A N 1
ATOM 1359 C CA . THR A 1 170 ? -11.966 -0.510 -7.131 1.00 98.31 170 THR A CA 1
ATOM 1360 C C . THR A 1 170 ? -12.964 0.380 -6.393 1.00 98.31 170 THR A C 1
ATOM 1362 O O . THR A 1 170 ? -14.152 0.075 -6.407 1.00 98.31 170 THR A O 1
ATOM 1365 N N . LEU A 1 171 ? -12.507 1.497 -5.816 1.00 98.00 171 LEU A N 1
ATOM 1366 C CA . LEU A 1 171 ? -13.346 2.493 -5.143 1.00 98.00 171 LEU A CA 1
ATOM 1367 C C . LEU A 1 171 ? -14.435 3.030 -6.084 1.00 98.00 171 LEU A C 1
ATOM 1369 O O . LEU A 1 171 ? -15.587 3.158 -5.695 1.00 98.00 171 LEU A O 1
ATOM 1373 N N . LEU A 1 172 ? -14.090 3.258 -7.354 1.00 96.50 172 LEU A N 1
ATOM 1374 C CA . LEU A 1 172 ? -15.033 3.710 -8.380 1.00 96.50 172 LEU A CA 1
ATOM 1375 C C . LEU A 1 172 ? -15.996 2.620 -8.877 1.00 96.50 172 LEU A C 1
ATOM 1377 O O . LEU A 1 172 ? -16.873 2.924 -9.684 1.00 96.50 172 LEU A O 1
ATOM 1381 N N . GLY A 1 173 ? -15.823 1.360 -8.463 1.00 96.25 173 GLY A N 1
ATOM 1382 C CA . GLY A 1 173 ? -16.613 0.231 -8.962 1.00 96.25 173 GLY A CA 1
ATOM 1383 C C . GLY A 1 173 ? -16.394 -0.057 -10.453 1.00 96.25 173 GLY A C 1
ATOM 1384 O O . GLY A 1 173 ? -17.296 -0.552 -11.126 1.00 96.25 173 GLY A O 1
ATOM 1385 N N . ARG A 1 174 ? -15.215 0.279 -10.993 1.00 96.50 174 ARG A N 1
ATOM 1386 C CA . ARG A 1 174 ? -14.906 0.201 -12.431 1.00 96.50 174 ARG A CA 1
ATOM 1387 C C . ARG A 1 174 ? -14.020 -0.990 -12.785 1.00 96.50 174 ARG A C 1
ATOM 1389 O O . ARG A 1 174 ? -13.308 -1.547 -11.954 1.00 96.50 174 ARG A O 1
ATOM 1396 N N . ASN A 1 175 ? -14.022 -1.353 -14.067 1.00 96.25 175 ASN A N 1
ATOM 1397 C CA . ASN A 1 175 ? -13.123 -2.361 -14.634 1.00 96.25 175 ASN A CA 1
ATOM 1398 C C . ASN A 1 175 ? -12.076 -1.721 -15.564 1.00 96.25 175 ASN A C 1
ATOM 1400 O O . ASN A 1 175 ? -12.118 -0.518 -15.824 1.00 96.25 175 ASN A O 1
ATOM 1404 N N . LYS A 1 176 ? -11.144 -2.531 -16.083 1.00 96.44 176 LYS A N 1
ATOM 1405 C CA . LYS A 1 176 ? -10.031 -2.061 -16.925 1.00 96.44 176 LYS A CA 1
ATOM 1406 C C . LYS A 1 176 ? -10.446 -1.373 -18.233 1.00 96.44 176 LYS A C 1
ATOM 1408 O O . LYS A 1 176 ? -9.699 -0.540 -18.719 1.00 96.44 176 LYS A O 1
ATOM 1413 N N . LEU A 1 177 ? -11.629 -1.668 -18.778 1.00 96.06 177 LEU A N 1
ATOM 1414 C CA . LEU A 1 177 ? -12.122 -1.036 -20.010 1.00 96.06 177 LEU A CA 1
ATOM 1415 C C . LEU A 1 177 ? -12.611 0.395 -19.748 1.00 96.06 177 LEU A C 1
ATOM 1417 O O . LEU A 1 177 ? -12.368 1.297 -20.543 1.00 96.06 177 LEU A O 1
ATOM 1421 N N . THR A 1 178 ? -13.281 0.600 -18.613 1.00 97.56 178 THR A N 1
ATOM 1422 C CA . THR A 1 178 ? -13.856 1.897 -18.203 1.00 97.56 178 THR A CA 1
ATOM 1423 C C . THR A 1 178 ? -12.900 2.757 -17.376 1.00 97.56 178 THR A C 1
AT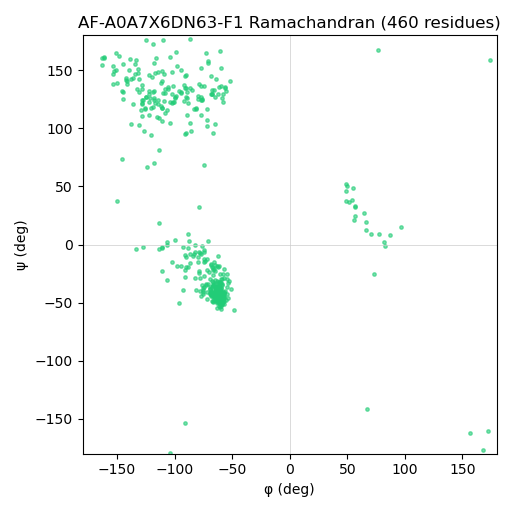OM 1425 O O . THR A 1 178 ? -13.119 3.959 -17.219 1.00 97.56 178 THR A O 1
ATOM 1428 N N . ALA A 1 179 ? -11.878 2.130 -16.790 1.00 98.25 179 ALA A N 1
ATOM 1429 C CA . ALA A 1 179 ? -10.838 2.776 -16.004 1.00 98.25 179 ALA A CA 1
ATOM 1430 C C . ALA A 1 179 ? -9.476 2.079 -16.183 1.00 98.25 179 ALA A C 1
ATOM 1432 O O . ALA A 1 179 ? -9.049 1.320 -15.301 1.00 98.25 179 ALA A O 1
ATOM 1433 N N . PRO A 1 180 ? -8.810 2.253 -17.337 1.00 98.31 180 PRO A N 1
ATOM 1434 C CA . PRO A 1 180 ? -7.467 1.725 -17.532 1.00 98.31 180 PRO A CA 1
ATOM 1435 C C . PRO A 1 180 ? -6.457 2.467 -16.651 1.00 98.31 180 PRO A C 1
ATOM 1437 O O . PRO A 1 180 ? -6.579 3.672 -16.412 1.00 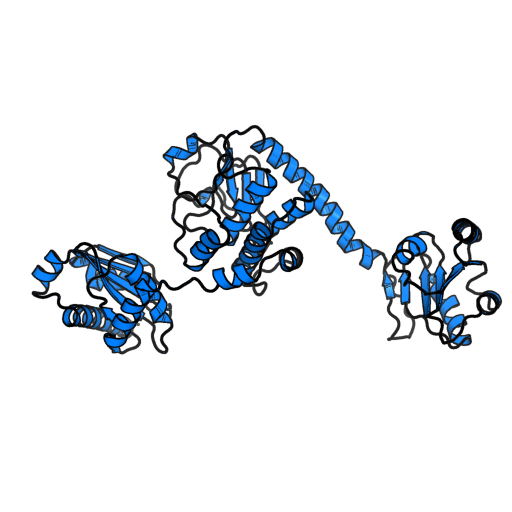98.31 180 PRO A O 1
ATOM 1440 N N . ILE A 1 181 ? -5.460 1.720 -16.182 1.00 98.75 181 ILE A N 1
ATOM 1441 C CA . ILE A 1 181 ? -4.291 2.249 -15.475 1.00 98.75 181 ILE A CA 1
ATOM 1442 C C . ILE A 1 181 ? -3.190 2.397 -16.519 1.00 98.75 181 ILE A C 1
ATOM 1444 O O . ILE A 1 181 ? -2.979 1.460 -17.287 1.00 98.75 181 ILE A O 1
ATOM 1448 N N . ALA A 1 182 ? -2.513 3.542 -16.576 1.00 98.31 182 ALA A N 1
ATOM 1449 C CA . ALA A 1 182 ? -1.518 3.795 -17.612 1.00 98.31 182 ALA A CA 1
ATOM 1450 C C . ALA A 1 182 ? -0.318 4.624 -17.138 1.00 98.31 182 ALA A C 1
ATOM 1452 O O . ALA A 1 182 ? -0.440 5.444 -16.228 1.00 98.31 182 ALA A O 1
ATOM 1453 N N . SER A 1 183 ? 0.813 4.456 -17.825 1.00 97.56 183 SER A N 1
ATOM 1454 C CA . SER A 1 183 ? 2.024 5.278 -17.696 1.00 97.56 183 SER A CA 1
ATOM 1455 C C . SER A 1 183 ? 2.571 5.676 -19.075 1.00 97.56 183 SER A C 1
ATOM 1457 O O . SER A 1 183 ? 2.265 5.039 -20.088 1.00 97.56 183 SER A O 1
ATOM 1459 N N . PHE A 1 184 ? 3.376 6.743 -19.156 1.00 95.88 184 PHE A N 1
ATOM 1460 C CA . PHE A 1 184 ? 4.078 7.079 -20.410 1.00 95.88 184 PHE A CA 1
ATOM 1461 C C . PHE A 1 184 ? 5.325 6.209 -20.639 1.00 95.88 184 PHE A C 1
ATOM 1463 O O . PHE A 1 184 ? 5.760 6.025 -21.785 1.00 95.88 184 PHE A O 1
ATOM 1470 N N . GLY A 1 185 ? 5.896 5.679 -19.555 1.00 91.38 185 GLY A N 1
ATOM 1471 C CA . GLY A 1 185 ? 7.029 4.763 -19.573 1.00 91.38 185 GLY A CA 1
ATOM 1472 C C . GLY A 1 185 ? 6.618 3.290 -19.615 1.00 91.38 185 GLY A C 1
ATOM 1473 O O . GLY A 1 185 ? 5.583 2.920 -20.170 1.00 91.38 185 GLY A O 1
ATOM 1474 N N . VAL A 1 186 ? 7.496 2.439 -19.096 1.00 88.19 186 VAL A N 1
ATOM 1475 C CA . VAL A 1 186 ? 7.320 0.988 -19.000 1.00 88.19 186 VAL A CA 1
ATOM 1476 C C . VAL A 1 186 ? 7.740 0.545 -17.606 1.00 88.19 186 VAL A C 1
ATOM 1478 O O . VAL A 1 186 ? 8.647 1.134 -17.025 1.00 88.19 186 VAL A O 1
ATOM 1481 N N . VAL A 1 187 ? 7.074 -0.482 -17.081 1.00 88.12 187 VAL A N 1
ATOM 1482 C CA . VAL A 1 187 ? 7.476 -1.113 -15.821 1.00 88.12 187 VAL A CA 1
ATOM 1483 C C . VAL A 1 187 ? 8.682 -1.997 -16.112 1.00 88.12 187 VAL A C 1
ATOM 1485 O O . VAL A 1 187 ? 8.548 -2.994 -16.818 1.00 88.12 187 VAL A O 1
ATOM 1488 N N . ASP A 1 188 ? 9.854 -1.628 -15.601 1.00 79.25 188 ASP A N 1
ATOM 1489 C CA . ASP A 1 188 ? 11.103 -2.334 -15.931 1.00 79.25 188 ASP A CA 1
ATOM 1490 C C . ASP A 1 188 ? 11.687 -3.111 -14.742 1.00 79.25 188 ASP A C 1
ATOM 1492 O O . ASP A 1 188 ? 12.443 -4.072 -14.933 1.00 79.25 188 ASP A O 1
ATOM 1496 N N . ARG A 1 189 ? 11.339 -2.734 -13.505 1.00 83.38 189 ARG A N 1
ATOM 1497 C CA . ARG A 1 189 ? 11.858 -3.405 -12.307 1.00 83.38 189 ARG A CA 1
ATOM 1498 C C . ARG A 1 189 ? 11.328 -4.841 -12.189 1.00 83.38 189 ARG A C 1
ATOM 1500 O O . ARG A 1 189 ? 10.111 -5.034 -12.268 1.00 83.38 189 ARG A O 1
ATOM 1507 N N . PRO A 1 190 ? 12.196 -5.852 -11.973 1.00 84.00 190 PRO A N 1
ATOM 1508 C CA . PRO A 1 190 ? 11.782 -7.255 -11.908 1.00 84.00 190 PRO A CA 1
ATOM 1509 C C . PRO A 1 190 ? 10.671 -7.534 -10.891 1.00 84.00 190 PRO A C 1
ATOM 1511 O O . PRO A 1 190 ? 9.725 -8.253 -11.204 1.00 84.00 190 PRO A O 1
ATOM 1514 N N . GLU A 1 191 ? 10.759 -6.946 -9.701 1.00 89.62 191 GLU A N 1
ATOM 1515 C CA . GLU A 1 191 ? 9.765 -7.061 -8.636 1.00 89.62 191 GLU A CA 1
ATOM 1516 C C . GLU A 1 191 ? 8.418 -6.437 -9.037 1.00 89.62 191 GLU A C 1
ATOM 1518 O O . GLU A 1 191 ? 7.371 -7.058 -8.858 1.00 89.62 191 GLU A O 1
ATOM 1523 N N . ASN A 1 192 ? 8.418 -5.276 -9.697 1.00 94.00 192 ASN A N 1
ATOM 1524 C CA . ASN A 1 192 ? 7.189 -4.626 -10.165 1.00 94.00 192 ASN A CA 1
ATOM 1525 C C . ASN A 1 192 ? 6.550 -5.431 -11.304 1.00 94.00 192 ASN A C 1
ATOM 1527 O O . ASN A 1 192 ? 5.336 -5.620 -11.341 1.00 94.00 192 ASN A O 1
ATOM 1531 N N . MET A 1 193 ? 7.363 -5.991 -12.201 1.00 92.75 193 MET A N 1
ATOM 1532 C CA . MET A 1 193 ? 6.891 -6.906 -13.242 1.00 92.75 193 MET A CA 1
ATOM 1533 C C . MET A 1 193 ? 6.310 -8.195 -12.656 1.00 92.75 193 MET A C 1
ATOM 1535 O O . MET A 1 193 ? 5.276 -8.679 -13.125 1.00 92.75 193 MET A O 1
ATOM 1539 N N . ALA A 1 194 ? 6.930 -8.734 -11.605 1.00 94.00 194 ALA A N 1
ATOM 1540 C CA . ALA A 1 194 ? 6.390 -9.863 -10.860 1.00 94.00 194 ALA A CA 1
ATOM 1541 C C . ALA A 1 194 ? 5.057 -9.492 -10.188 1.00 94.00 194 ALA A C 1
ATOM 1543 O O . ALA A 1 194 ? 4.114 -10.277 -10.260 1.00 94.00 194 ALA A O 1
ATOM 1544 N N . MET A 1 195 ? 4.930 -8.288 -9.621 1.00 97.50 195 MET A N 1
ATOM 1545 C CA . MET A 1 195 ? 3.670 -7.769 -9.078 1.00 97.50 195 MET A CA 1
ATOM 1546 C C . MET A 1 195 ? 2.570 -7.716 -10.139 1.00 97.50 195 MET A C 1
ATOM 1548 O O . MET A 1 195 ? 1.495 -8.272 -9.913 1.00 97.50 195 MET A O 1
ATOM 1552 N N . LEU A 1 196 ? 2.834 -7.122 -11.308 1.00 97.25 196 LEU A N 1
ATOM 1553 C CA . LEU A 1 196 ? 1.867 -7.080 -12.410 1.00 97.25 196 LEU A CA 1
ATOM 1554 C C . LEU A 1 196 ? 1.440 -8.487 -12.847 1.00 97.25 196 LEU A C 1
ATOM 1556 O O . LEU A 1 196 ? 0.247 -8.752 -12.991 1.00 97.25 196 LEU A O 1
ATOM 1560 N N . LYS A 1 197 ? 2.403 -9.406 -12.999 1.00 95.75 197 LYS A N 1
ATOM 1561 C CA . LYS A 1 197 ? 2.167 -10.801 -13.400 1.00 95.75 197 LYS A CA 1
ATOM 1562 C C . LYS A 1 197 ? 1.333 -11.563 -12.367 1.00 95.75 197 LYS A C 1
ATOM 1564 O O . LYS A 1 197 ? 0.313 -12.146 -12.717 1.00 95.75 197 LYS A O 1
ATOM 1569 N N . HIS A 1 198 ? 1.766 -11.586 -11.108 1.00 97.06 198 HIS A N 1
ATOM 1570 C CA . HIS A 1 198 ? 1.152 -12.400 -10.055 1.00 97.06 198 HIS A CA 1
ATOM 1571 C C . HIS A 1 198 ? -0.183 -11.841 -9.564 1.00 97.06 198 HIS A C 1
ATOM 1573 O O . HIS A 1 198 ? -1.022 -12.604 -9.084 1.00 97.06 198 HIS A O 1
ATOM 1579 N N . LEU A 1 199 ? -0.387 -10.526 -9.675 1.00 97.81 199 LEU A N 1
ATOM 1580 C CA . LEU A 1 199 ? -1.641 -9.872 -9.309 1.00 97.81 199 LEU A CA 1
ATOM 1581 C C . LEU A 1 199 ? -2.533 -9.574 -10.518 1.00 97.81 199 LEU A C 1
ATOM 1583 O O . LEU A 1 199 ? -3.580 -8.962 -10.329 1.00 97.81 199 LEU A O 1
ATOM 1587 N N . GLU A 1 200 ? -2.153 -9.989 -11.729 1.00 97.38 200 GLU A N 1
ATOM 1588 C CA . GLU A 1 200 ? -2.908 -9.758 -12.970 1.00 97.38 200 GLU A CA 1
ATOM 1589 C C . GLU A 1 200 ? -3.337 -8.286 -13.130 1.00 97.38 200 GLU A C 1
ATOM 1591 O O . GLU A 1 200 ? -4.498 -7.961 -13.409 1.00 97.38 200 GLU A O 1
ATOM 1596 N N . ILE A 1 201 ? -2.395 -7.375 -12.876 1.00 97.94 201 ILE A N 1
ATOM 1597 C CA . ILE A 1 201 ? -2.597 -5.934 -13.024 1.00 97.94 201 ILE A CA 1
ATOM 1598 C C . ILE A 1 201 ? -1.997 -5.515 -14.361 1.00 97.94 201 ILE A C 1
ATOM 1600 O O . ILE A 1 201 ? -0.836 -5.783 -14.650 1.00 97.94 201 ILE A O 1
ATOM 1604 N N . GLU A 1 202 ? -2.800 -4.840 -15.175 1.00 97.50 202 GLU A N 1
ATOM 1605 C CA . GLU A 1 202 ? -2.365 -4.261 -16.443 1.00 97.50 202 GLU A CA 1
ATOM 1606 C C . GLU A 1 202 ? -2.109 -2.764 -16.245 1.00 97.50 202 GLU A C 1
ATOM 1608 O O . GLU A 1 202 ? -2.987 -2.047 -15.751 1.00 97.50 202 GLU A O 1
ATOM 1613 N N . VAL A 1 203 ? -0.907 -2.325 -16.625 1.00 98.19 203 VAL A N 1
ATOM 1614 C CA . VAL A 1 203 ? -0.531 -0.915 -16.769 1.00 98.19 203 VAL A CA 1
ATOM 1615 C C . VAL A 1 203 ? -0.233 -0.679 -18.245 1.00 98.19 203 VAL A C 1
ATOM 1617 O O . VAL A 1 203 ? 0.748 -1.194 -18.782 1.00 98.19 203 VAL A O 1
ATOM 1620 N N . ASP A 1 204 ? -1.107 0.068 -18.909 1.00 97.00 204 ASP A N 1
ATOM 1621 C CA . ASP A 1 204 ? -0.994 0.350 -20.333 1.00 97.00 204 ASP A CA 1
ATOM 1622 C C . ASP A 1 204 ? 0.036 1.449 -20.593 1.00 97.00 204 ASP A C 1
ATOM 1624 O O . ASP A 1 204 ? 0.048 2.491 -19.936 1.00 97.00 204 ASP A O 1
ATOM 1628 N N . ARG A 1 205 ? 0.851 1.276 -21.634 1.00 96.38 205 ARG A N 1
ATOM 1629 C CA . ARG A 1 205 ? 1.664 2.381 -22.139 1.00 96.38 205 ARG A CA 1
ATOM 1630 C C . ARG A 1 205 ? 0.793 3.338 -22.948 1.00 96.38 205 ARG A C 1
ATOM 1632 O O . ARG A 1 205 ? 0.160 2.934 -23.929 1.00 96.38 205 ARG A O 1
ATOM 1639 N N . ILE A 1 206 ? 0.803 4.615 -22.581 1.00 95.81 206 ILE A N 1
ATOM 1640 C CA . ILE A 1 206 ? 0.036 5.663 -23.258 1.00 95.81 206 ILE A CA 1
ATOM 1641 C C . ILE A 1 206 ? 0.944 6.726 -23.883 1.00 95.81 206 ILE A C 1
ATOM 1643 O O . ILE A 1 206 ? 2.002 7.057 -23.364 1.00 95.81 206 ILE A O 1
ATOM 1647 N N . ASP A 1 207 ? 0.499 7.292 -25.005 1.00 94.19 207 ASP A N 1
ATOM 1648 C CA . ASP A 1 207 ? 1.102 8.474 -25.620 1.00 94.19 207 ASP A CA 1
ATOM 1649 C C . ASP A 1 207 ? 0.269 9.721 -25.313 1.00 94.19 207 ASP A C 1
ATOM 1651 O O . ASP A 1 207 ? -0.964 9.666 -25.297 1.00 94.19 207 ASP A O 1
ATOM 1655 N N . ALA A 1 208 ? 0.913 10.888 -25.209 1.00 93.94 208 ALA A N 1
ATOM 1656 C CA . ALA A 1 208 ? 0.235 12.158 -24.909 1.00 93.94 208 ALA A CA 1
ATOM 1657 C C . ALA A 1 208 ? -0.920 12.485 -25.879 1.00 93.94 208 ALA A C 1
ATOM 1659 O O . ALA A 1 208 ? -1.920 13.088 -25.496 1.00 93.94 208 ALA A O 1
ATOM 1660 N N . LYS A 1 209 ? -0.827 12.024 -27.133 1.00 93.69 209 LYS A N 1
ATOM 1661 C CA . LYS A 1 209 ? -1.864 12.206 -28.163 1.00 93.69 209 LYS A CA 1
ATOM 1662 C C . LYS A 1 209 ? -3.172 11.466 -27.858 1.00 93.69 209 LYS A C 1
ATOM 1664 O O . LYS A 1 209 ? -4.197 11.811 -28.431 1.00 93.69 209 LYS A O 1
ATOM 1669 N N . ARG A 1 210 ? -3.143 10.443 -26.997 1.00 94.62 210 ARG A N 1
ATOM 1670 C CA . ARG A 1 210 ? -4.312 9.623 -26.638 1.00 94.62 210 ARG A CA 1
ATOM 1671 C C . ARG A 1 210 ? -5.078 10.159 -25.428 1.00 94.62 210 ARG A C 1
ATOM 1673 O O . ARG A 1 210 ? -6.189 9.698 -25.179 1.00 94.62 210 ARG A O 1
ATOM 1680 N N . LEU A 1 211 ? -4.526 11.141 -24.707 1.00 96.12 211 LEU A N 1
ATOM 1681 C CA . LEU A 1 211 ? -5.145 11.716 -23.506 1.00 96.12 211 LEU A CA 1
ATOM 1682 C C . LEU A 1 211 ? -6.527 12.321 -23.784 1.00 96.12 211 LEU A C 1
ATOM 1684 O O . LEU A 1 211 ? -7.417 12.221 -22.947 1.00 96.12 211 LEU A O 1
ATOM 1688 N N . SER A 1 212 ? -6.729 12.907 -24.967 1.00 93.56 212 SER A N 1
ATOM 1689 C CA . SER A 1 212 ? -8.003 13.518 -25.369 1.00 93.56 212 SER A CA 1
ATOM 1690 C C . SER A 1 212 ? -9.152 12.521 -25.531 1.00 93.56 212 SER A C 1
ATOM 1692 O O . SER A 1 212 ? -10.300 12.943 -25.591 1.00 93.56 212 SER A O 1
ATOM 1694 N N . GLY A 1 213 ? -8.873 11.216 -25.598 1.00 94.62 213 GLY A N 1
ATOM 1695 C CA . GLY A 1 213 ? -9.917 10.197 -25.686 1.00 94.62 213 GLY A CA 1
ATOM 1696 C C . GLY A 1 213 ? -10.591 9.875 -24.351 1.00 94.62 213 GLY A C 1
ATOM 1697 O O . GLY A 1 213 ? -11.487 9.038 -24.326 1.00 94.62 213 GLY A O 1
ATOM 1698 N N . TYR A 1 214 ? -10.122 10.409 -23.224 1.00 97.62 214 TYR A N 1
ATOM 1699 C CA . TYR A 1 214 ? -10.647 10.076 -21.897 1.00 97.62 214 TYR A CA 1
ATOM 1700 C C . TYR A 1 214 ? -11.504 11.209 -21.340 1.00 97.62 214 TYR A C 1
ATOM 1702 O O . TYR A 1 214 ? -11.092 12.371 -21.343 1.00 97.62 214 TYR A O 1
ATOM 1710 N N . ASP A 1 215 ? -12.672 10.862 -20.799 1.00 97.94 215 ASP A N 1
ATOM 1711 C CA . ASP A 1 215 ? -13.610 11.843 -20.254 1.00 97.94 215 ASP A CA 1
ATOM 1712 C C . ASP A 1 215 ? -13.208 12.305 -18.859 1.00 97.94 215 ASP A C 1
ATOM 1714 O O . ASP A 1 215 ? -13.813 13.246 -18.360 1.00 97.94 215 ASP A O 1
ATOM 1718 N N . ARG A 1 216 ? -12.238 11.653 -18.205 1.00 98.31 216 ARG A N 1
ATOM 1719 C CA . ARG A 1 216 ? -11.596 12.096 -16.959 1.00 98.31 216 ARG A CA 1
ATOM 1720 C C . ARG A 1 216 ? -10.163 11.591 -16.887 1.00 98.31 216 ARG A C 1
ATOM 1722 O O . ARG A 1 216 ? -9.867 10.514 -17.402 1.00 98.31 216 ARG A O 1
ATOM 1729 N N . ILE A 1 217 ? -9.300 12.349 -16.218 1.00 98.50 217 ILE A N 1
ATOM 1730 C CA . ILE A 1 217 ? -7.912 11.967 -15.942 1.00 98.50 217 ILE A CA 1
ATOM 1731 C C . ILE A 1 217 ? -7.631 12.132 -14.447 1.00 98.50 217 ILE A C 1
ATOM 1733 O O . ILE A 1 217 ? -7.753 13.225 -13.887 1.00 98.50 217 ILE A O 1
ATOM 1737 N N . CYS A 1 218 ? -7.238 11.029 -13.822 1.00 98.69 218 CYS A N 1
ATOM 1738 C CA . CYS A 1 218 ? -6.823 10.939 -12.432 1.00 98.69 218 CYS A CA 1
ATOM 1739 C C . CYS A 1 218 ? -5.315 10.700 -12.353 1.00 98.69 218 CYS A C 1
ATOM 1741 O O . CYS A 1 218 ? -4.765 9.995 -13.194 1.00 98.69 218 CYS A O 1
ATOM 1743 N N . PHE A 1 219 ? -4.677 11.233 -11.321 1.00 98.75 219 PHE A N 1
ATOM 1744 C CA . PHE A 1 219 ? -3.287 10.974 -10.971 1.00 98.75 219 PHE A CA 1
ATOM 1745 C C . PHE A 1 219 ? -3.260 10.349 -9.583 1.00 98.75 219 PHE A C 1
ATOM 1747 O O . PHE A 1 219 ? -3.930 10.835 -8.668 1.00 98.75 219 PHE A O 1
ATOM 1754 N N . VAL A 1 220 ? -2.523 9.257 -9.448 1.00 98.50 220 VAL A N 1
ATOM 1755 C CA . VAL A 1 220 ? -2.365 8.525 -8.192 1.00 98.50 220 VAL A CA 1
ATOM 1756 C C . VAL A 1 220 ? -0.892 8.269 -7.962 1.00 98.50 220 VAL A C 1
ATOM 1758 O O . VAL A 1 220 ? -0.200 7.831 -8.880 1.00 98.50 220 VAL A O 1
ATOM 1761 N N . ASP A 1 221 ? -0.441 8.587 -6.752 1.00 98.56 221 ASP A N 1
ATOM 1762 C CA . ASP A 1 221 ? 0.963 8.501 -6.342 1.00 98.56 221 ASP A CA 1
ATOM 1763 C C . ASP A 1 221 ? 1.918 9.313 -7.236 1.00 98.56 221 ASP A C 1
ATOM 1765 O O . ASP A 1 221 ? 3.092 9.021 -7.441 1.00 98.56 221 ASP A O 1
ATOM 1769 N N . THR A 1 222 ? 1.365 10.335 -7.883 1.00 97.88 222 THR A N 1
ATOM 1770 C CA . THR A 1 222 ? 2.098 11.220 -8.770 1.00 97.88 222 THR A CA 1
ATOM 1771 C C . THR A 1 222 ? 1.318 12.510 -8.966 1.00 97.88 222 THR A C 1
ATOM 1773 O O . THR A 1 222 ? 0.098 12.568 -8.776 1.00 97.88 222 THR A O 1
ATOM 1776 N N . GLN A 1 223 ? 2.016 13.557 -9.399 1.00 98.00 223 GLN A N 1
ATOM 1777 C CA . GLN A 1 223 ? 1.430 14.865 -9.662 1.00 98.00 223 GLN A CA 1
ATOM 1778 C C . GLN A 1 223 ? 1.682 15.307 -11.110 1.00 98.00 223 GLN A C 1
ATOM 1780 O O . GLN A 1 223 ? 2.752 15.039 -11.662 1.00 98.00 223 GLN A O 1
ATOM 1785 N N . PRO A 1 224 ? 0.738 16.039 -11.734 1.00 96.75 224 PRO A N 1
ATOM 1786 C CA . PRO A 1 224 ? 0.821 16.439 -13.142 1.00 96.75 224 PRO A CA 1
ATOM 1787 C C . PRO A 1 224 ? 2.117 17.164 -13.536 1.00 96.75 224 PRO A C 1
ATOM 1789 O O . PRO A 1 224 ? 2.593 17.009 -14.657 1.00 96.75 224 PRO A O 1
ATOM 1792 N N . SER A 1 225 ? 2.707 17.942 -12.625 1.00 94.56 225 SER A N 1
ATOM 1793 C CA . SER A 1 225 ? 3.945 18.703 -12.857 1.00 94.56 225 SER A CA 1
ATOM 1794 C C . SER A 1 225 ? 5.179 17.831 -13.113 1.00 94.56 225 SER A C 1
ATOM 1796 O O . SER A 1 225 ? 6.168 18.330 -13.646 1.00 94.56 225 SER A O 1
ATOM 1798 N N . ARG A 1 226 ? 5.136 16.539 -12.757 1.00 92.62 226 ARG A N 1
ATOM 1799 C CA . ARG A 1 226 ? 6.235 15.587 -12.978 1.00 92.62 226 ARG A CA 1
ATOM 1800 C C . ARG A 1 226 ? 6.366 15.154 -14.434 1.00 92.62 226 ARG A C 1
ATOM 1802 O O . ARG A 1 226 ? 7.409 14.628 -14.815 1.00 92.62 226 ARG A O 1
ATOM 1809 N N . PHE A 1 227 ? 5.350 15.407 -15.255 1.00 93.25 227 PHE A N 1
ATOM 1810 C CA . PHE A 1 227 ? 5.346 14.999 -16.651 1.00 93.25 227 PHE A CA 1
ATOM 1811 C C . PHE A 1 227 ? 5.682 16.175 -17.577 1.00 93.25 227 PHE A C 1
ATOM 1813 O O . PHE A 1 227 ? 5.105 17.257 -17.444 1.00 93.25 227 PHE A O 1
ATOM 1820 N N . PRO A 1 228 ? 6.540 15.981 -18.595 1.00 90.38 228 PRO A N 1
ATOM 1821 C CA . PRO A 1 228 ? 6.888 17.016 -19.570 1.00 90.38 228 PRO A CA 1
ATOM 1822 C C . PRO A 1 228 ? 5.799 17.193 -20.648 1.00 90.38 228 PRO A C 1
ATOM 1824 O O . PRO A 1 228 ? 6.097 17.474 -21.810 1.00 90.38 228 PRO A O 1
ATOM 1827 N N . VAL A 1 229 ? 4.527 16.991 -20.293 1.00 91.88 229 VAL A N 1
ATOM 1828 C CA . VAL A 1 229 ? 3.379 17.053 -21.205 1.00 91.88 229 VAL A CA 1
ATOM 1829 C C . VAL A 1 229 ? 2.276 17.914 -20.608 1.00 91.88 229 VAL A C 1
ATOM 1831 O O . VAL A 1 229 ? 2.121 18.015 -19.395 1.00 91.88 229 VAL A O 1
ATOM 1834 N N . LYS A 1 230 ? 1.478 18.541 -21.474 1.00 91.69 230 LYS A N 1
ATOM 1835 C CA . LYS A 1 230 ? 0.278 19.260 -21.045 1.00 91.69 230 LYS A CA 1
ATOM 1836 C C . LYS A 1 230 ? -0.908 18.309 -21.033 1.00 91.69 230 LYS A C 1
ATOM 1838 O O . LYS A 1 230 ? -1.162 17.629 -22.026 1.00 91.69 230 LYS A O 1
ATOM 1843 N N . PHE A 1 231 ? -1.655 18.314 -19.937 1.00 95.69 231 PHE A N 1
ATOM 1844 C CA . PHE A 1 231 ? -2.873 17.527 -19.810 1.00 95.69 231 PHE A CA 1
ATOM 1845 C C . PHE A 1 231 ? -4.088 18.348 -20.252 1.00 95.69 231 PHE A C 1
ATOM 1847 O O . PHE A 1 231 ? -4.187 19.520 -19.884 1.00 95.69 231 PHE A O 1
ATOM 1854 N N . PRO A 1 232 ? -5.027 17.763 -21.018 1.00 94.38 232 PRO A N 1
ATOM 1855 C CA . PRO A 1 232 ? -6.251 18.460 -21.420 1.00 94.38 232 PRO A CA 1
ATOM 1856 C C . PRO A 1 232 ? -7.173 18.752 -20.227 1.00 94.38 232 PRO A C 1
ATOM 1858 O O . PRO A 1 232 ? -8.028 19.628 -20.302 1.00 94.38 232 PRO A O 1
ATOM 1861 N N . ARG A 1 233 ? -7.008 17.996 -19.139 1.00 95.38 233 ARG A N 1
ATOM 1862 C CA . ARG A 1 233 ? -7.783 18.070 -17.905 1.00 95.38 233 ARG A CA 1
ATOM 1863 C C . ARG A 1 233 ? -7.036 17.364 -16.782 1.00 95.38 233 ARG A C 1
ATOM 1865 O O . ARG A 1 233 ? -6.240 16.463 -17.042 1.00 95.38 233 ARG A O 1
ATOM 1872 N N . ILE A 1 234 ? -7.317 17.772 -15.553 1.00 97.81 234 ILE A N 1
ATOM 1873 C CA . ILE A 1 234 ? -6.788 17.172 -14.330 1.00 97.81 234 ILE A CA 1
ATOM 1874 C C . ILE A 1 234 ? -7.972 17.118 -13.363 1.00 97.81 234 ILE A C 1
ATOM 1876 O O . ILE A 1 234 ? -8.420 18.149 -12.865 1.00 97.81 234 ILE A O 1
ATOM 1880 N N . ASP A 1 235 ? -8.553 15.937 -13.168 1.00 98.38 235 ASP A N 1
ATOM 1881 C CA . ASP A 1 235 ? -9.806 15.805 -12.421 1.00 98.38 235 ASP A CA 1
ATOM 1882 C C . ASP A 1 235 ? -9.557 15.440 -10.962 1.00 98.38 235 ASP A C 1
ATOM 1884 O O . ASP A 1 235 ? -10.072 16.106 -10.071 1.00 98.38 235 ASP A O 1
ATOM 1888 N N . VAL A 1 236 ? -8.747 14.413 -10.713 1.00 98.69 236 VAL A N 1
ATOM 1889 C CA . VAL A 1 236 ? -8.454 13.905 -9.366 1.00 98.69 236 VAL A CA 1
ATOM 1890 C C . VAL A 1 236 ? -6.952 13.719 -9.220 1.00 98.69 236 VAL A C 1
ATOM 1892 O O . VAL A 1 236 ? -6.325 13.145 -10.105 1.00 98.69 236 VAL A O 1
ATOM 1895 N N . VAL A 1 237 ? -6.383 14.182 -8.111 1.00 98.75 237 VAL A N 1
ATOM 1896 C CA . VAL A 1 237 ? -4.989 13.910 -7.729 1.00 98.75 237 VAL A CA 1
ATOM 1897 C C . VAL A 1 237 ? -4.973 13.384 -6.297 1.00 98.75 237 VAL A C 1
ATOM 1899 O O . VAL A 1 237 ? -5.456 14.073 -5.398 1.00 98.75 237 VAL A O 1
ATOM 1902 N N . ILE A 1 238 ? -4.451 12.176 -6.090 1.00 98.75 238 ILE A N 1
ATOM 1903 C CA . ILE A 1 238 ? -4.269 11.566 -4.765 1.00 98.75 238 ILE A CA 1
ATOM 1904 C C . ILE A 1 238 ? -2.808 11.156 -4.642 1.00 98.75 238 ILE A C 1
ATOM 1906 O O . ILE A 1 238 ? -2.338 10.333 -5.422 1.00 98.75 238 ILE A O 1
ATOM 1910 N N . ASP A 1 239 ? -2.092 11.741 -3.691 1.00 98.62 239 ASP A N 1
ATOM 1911 C CA . ASP A 1 239 ? -0.648 11.548 -3.570 1.00 98.62 239 ASP A CA 1
ATOM 1912 C C . ASP A 1 239 ? -0.192 11.743 -2.115 1.00 98.62 239 ASP A C 1
ATOM 1914 O O . ASP A 1 239 ? -0.824 12.465 -1.336 1.00 98.62 239 ASP A O 1
ATOM 1918 N N . HIS A 1 240 ? 0.909 11.104 -1.743 1.00 97.62 240 HIS A N 1
ATOM 1919 C CA . HIS A 1 240 ? 1.574 11.272 -0.453 1.00 97.62 240 HIS A CA 1
ATOM 1920 C C . HIS A 1 240 ? 2.932 11.986 -0.568 1.00 97.62 240 HIS A C 1
ATOM 1922 O O . HIS A 1 240 ? 3.573 12.262 0.440 1.00 97.62 240 HIS A O 1
ATOM 1928 N N . HIS A 1 241 ? 3.387 12.341 -1.767 1.00 96.69 241 HIS A N 1
ATOM 1929 C CA . HIS A 1 241 ? 4.606 13.128 -1.926 1.00 96.69 241 HIS A CA 1
ATOM 1930 C C . HIS A 1 241 ? 4.404 14.602 -1.516 1.00 96.69 241 HIS A C 1
ATOM 1932 O O . HIS A 1 241 ? 3.271 15.083 -1.390 1.00 96.69 241 HIS A O 1
ATOM 1938 N N . PRO A 1 242 ? 5.493 15.373 -1.309 1.00 96.00 242 PRO A N 1
ATOM 1939 C CA . PRO A 1 242 ? 5.400 16.819 -1.140 1.00 96.00 242 PRO A CA 1
ATOM 1940 C C . PRO A 1 242 ? 4.598 17.486 -2.265 1.00 96.00 242 PRO A C 1
ATOM 1942 O O . PRO A 1 242 ? 4.701 17.117 -3.435 1.00 96.00 242 PRO A O 1
ATOM 1945 N N . GLU A 1 243 ? 3.793 18.485 -1.904 1.00 95.06 243 GLU A N 1
ATOM 1946 C CA . GLU A 1 243 ? 2.921 19.166 -2.859 1.00 95.06 243 GLU A CA 1
ATOM 1947 C C . GLU A 1 243 ? 3.730 19.912 -3.929 1.00 95.06 243 GLU A C 1
ATOM 1949 O O . GLU A 1 243 ? 4.577 20.758 -3.630 1.00 95.06 243 GLU A O 1
ATOM 1954 N N . GLU A 1 244 ? 3.409 19.635 -5.188 1.00 94.06 244 GLU A N 1
ATOM 1955 C CA . GLU A 1 244 ? 3.955 20.322 -6.347 1.00 94.06 244 GLU A CA 1
ATOM 1956 C C . GLU A 1 244 ? 3.039 21.469 -6.789 1.00 94.06 244 GLU A C 1
ATOM 1958 O O . GLU A 1 244 ? 1.813 21.424 -6.662 1.00 94.06 244 GLU A O 1
ATOM 1963 N N . LYS A 1 245 ? 3.636 22.514 -7.367 1.00 90.94 245 LYS A N 1
ATOM 1964 C CA . LYS A 1 245 ? 2.905 23.685 -7.877 1.00 90.94 245 LYS A CA 1
ATOM 1965 C C . LYS A 1 245 ? 2.697 23.594 -9.390 1.00 90.94 245 LYS A C 1
ATOM 1967 O O . LYS A 1 245 ? 3.368 22.839 -10.085 1.00 90.94 245 LYS A O 1
ATOM 1972 N N . GLY A 1 246 ? 1.802 24.432 -9.917 1.00 89.88 246 GLY A N 1
ATOM 1973 C CA . GLY A 1 246 ? 1.663 24.645 -11.365 1.00 89.88 246 GLY A CA 1
ATOM 1974 C C . GLY A 1 246 ? 0.563 23.834 -12.051 1.00 89.88 246 GLY A C 1
ATOM 1975 O O . GLY A 1 246 ? 0.543 23.764 -13.277 1.00 89.88 246 GLY A O 1
ATOM 1976 N N . TYR A 1 247 ? -0.369 23.258 -11.290 1.00 94.69 247 TYR A N 1
ATOM 1977 C CA . TYR A 1 247 ? -1.565 22.618 -11.830 1.00 94.69 247 TYR A CA 1
ATOM 1978 C C . TYR A 1 247 ? -2.808 22.951 -10.998 1.00 94.69 247 TYR A C 1
ATOM 1980 O O . TYR A 1 247 ? -2.709 23.348 -9.838 1.00 94.69 247 TYR A O 1
ATOM 1988 N N . HIS A 1 248 ? -3.983 22.779 -11.601 1.00 94.31 248 HIS A N 1
ATOM 1989 C CA . HIS A 1 248 ? -5.275 22.878 -10.931 1.00 94.31 248 HIS A CA 1
ATOM 1990 C C . HIS A 1 248 ? -6.046 21.581 -11.174 1.00 94.31 248 HIS A C 1
ATOM 1992 O O . HIS A 1 248 ? -6.211 21.185 -12.327 1.00 94.31 248 HIS A O 1
ATOM 1998 N N . ALA A 1 249 ? -6.514 20.939 -10.103 1.00 96.75 249 ALA A N 1
ATOM 1999 C CA . ALA A 1 249 ? -7.318 19.721 -10.157 1.00 96.75 249 ALA A CA 1
ATOM 2000 C C . ALA A 1 249 ? -8.734 19.991 -9.631 1.00 96.75 249 ALA A C 1
ATOM 2002 O O . ALA A 1 249 ? -8.901 20.833 -8.750 1.00 96.75 249 ALA A O 1
ATOM 2003 N N . ALA A 1 250 ? -9.747 19.289 -10.148 1.00 96.94 250 ALA A N 1
ATOM 2004 C CA . ALA A 1 250 ? -11.114 19.415 -9.628 1.00 96.94 250 ALA A CA 1
ATOM 2005 C C . ALA A 1 250 ? -11.244 18.865 -8.195 1.00 96.94 250 ALA A C 1
ATOM 2007 O O . ALA A 1 250 ? -12.028 19.387 -7.410 1.00 96.94 250 ALA A O 1
ATOM 2008 N N . TYR A 1 251 ? -10.448 17.852 -7.854 1.00 98.12 251 TYR A N 1
ATOM 2009 C CA . TYR A 1 251 ? -10.270 17.337 -6.505 1.00 98.12 251 TYR A CA 1
ATOM 2010 C C . TYR A 1 251 ? -8.806 16.968 -6.268 1.00 98.12 251 TYR A C 1
ATOM 2012 O O . TYR A 1 251 ? -8.130 16.430 -7.151 1.00 98.12 251 TYR A O 1
ATOM 2020 N N . ARG A 1 252 ? -8.312 17.255 -5.063 1.00 96.94 252 ARG A N 1
ATOM 2021 C CA . ARG A 1 252 ? -6.915 17.043 -4.696 1.00 96.94 252 ARG A CA 1
ATOM 2022 C C . ARG A 1 252 ? -6.788 16.618 -3.238 1.00 96.94 252 ARG A C 1
ATOM 2024 O O . ARG A 1 252 ? -7.195 17.354 -2.344 1.00 96.94 252 ARG A O 1
ATOM 2031 N N . GLU A 1 253 ? -6.134 15.488 -3.013 1.00 97.25 253 GLU A N 1
ATOM 2032 C CA . GLU A 1 253 ? -5.800 14.963 -1.692 1.00 97.25 253 GLU A CA 1
ATOM 2033 C C . GLU A 1 253 ? -4.292 14.691 -1.639 1.00 97.25 253 GLU A C 1
ATOM 2035 O O . GLU A 1 253 ? -3.831 13.655 -2.110 1.00 97.25 253 GLU A O 1
ATOM 2040 N N . ILE A 1 254 ? -3.526 15.633 -1.077 1.00 97.88 254 ILE A N 1
ATOM 2041 C CA . ILE A 1 254 ? -2.082 15.469 -0.857 1.00 97.88 254 ILE A CA 1
ATOM 2042 C C . ILE A 1 254 ? -1.843 15.241 0.634 1.00 97.88 254 ILE A C 1
ATOM 2044 O O . ILE A 1 254 ? -2.126 16.126 1.444 1.00 97.88 254 ILE A O 1
ATOM 2048 N N . ARG A 1 255 ? -1.346 14.060 1.008 1.00 96.12 255 ARG A N 1
ATOM 2049 C CA . ARG A 1 255 ? -1.081 13.681 2.407 1.00 96.12 255 ARG A CA 1
ATOM 2050 C C . ARG A 1 255 ? 0.395 13.398 2.633 1.00 96.12 255 ARG A C 1
ATOM 2052 O O . ARG A 1 255 ? 0.781 12.266 2.897 1.00 96.12 255 ARG A O 1
ATOM 2059 N N . SER A 1 256 ? 1.199 14.456 2.589 1.00 94.62 256 SER A N 1
ATOM 2060 C CA . SER A 1 256 ? 2.662 14.380 2.707 1.00 94.62 256 SER A CA 1
ATOM 2061 C C . SER A 1 256 ? 3.205 13.835 4.028 1.00 94.62 256 SER A C 1
ATOM 2063 O O . SER A 1 256 ? 4.400 13.588 4.157 1.00 94.62 256 SER A O 1
ATOM 2065 N N . ASN A 1 257 ? 2.338 13.661 5.024 1.00 93.75 257 ASN A N 1
ATOM 2066 C CA . ASN A 1 257 ? 2.667 13.052 6.305 1.00 93.75 257 ASN A CA 1
ATOM 2067 C C . ASN A 1 257 ? 2.453 11.531 6.342 1.00 93.75 257 ASN A C 1
ATOM 2069 O O . ASN A 1 257 ? 2.804 10.932 7.353 1.00 93.75 257 ASN A O 1
ATOM 2073 N N . GLN A 1 258 ? 1.830 10.930 5.325 1.00 95.00 258 GLN A N 1
ATOM 2074 C CA . GLN A 1 258 ? 1.611 9.484 5.243 1.00 95.00 258 GLN A CA 1
ATOM 2075 C C . GLN A 1 258 ? 2.781 8.815 4.525 1.00 95.00 258 GLN A C 1
ATOM 2077 O O . GLN A 1 258 ? 3.346 9.374 3.584 1.00 95.00 258 GLN A O 1
ATOM 2082 N N . GLY A 1 259 ? 3.115 7.601 4.949 1.00 96.31 259 GLY A N 1
ATOM 2083 C CA . GLY A 1 259 ? 4.233 6.854 4.395 1.00 96.31 259 GLY A CA 1
ATOM 2084 C C . GLY A 1 259 ? 4.002 6.327 2.980 1.00 96.31 259 GLY A C 1
ATOM 2085 O O . GLY A 1 259 ? 4.984 6.085 2.294 1.00 96.31 259 GLY A O 1
ATOM 2086 N N . ALA A 1 260 ? 2.743 6.186 2.547 1.00 98.12 260 ALA A N 1
ATOM 2087 C CA . ALA A 1 260 ? 2.371 5.696 1.216 1.00 98.12 260 ALA A CA 1
ATOM 2088 C C . ALA A 1 260 ? 1.006 6.242 0.750 1.00 98.12 260 ALA A C 1
ATOM 2090 O O . ALA A 1 260 ? 0.076 6.417 1.553 1.00 98.12 260 ALA A O 1
ATOM 2091 N N . THR A 1 261 ? 0.819 6.413 -0.558 1.00 98.75 261 THR A N 1
ATOM 2092 C CA . THR A 1 261 ? -0.491 6.641 -1.188 1.00 98.75 261 THR A CA 1
ATOM 2093 C C . THR A 1 261 ? -1.420 5.438 -0.964 1.00 98.75 261 THR A C 1
ATOM 2095 O O . THR A 1 261 ? -2.619 5.610 -0.718 1.00 98.75 261 THR A O 1
ATOM 2098 N N . SER A 1 262 ? -0.883 4.218 -0.898 1.00 98.81 262 SER A N 1
ATOM 2099 C CA . SER A 1 262 ? -1.627 2.991 -0.583 1.00 98.81 262 SER A CA 1
ATOM 2100 C C . SER A 1 262 ? -2.274 3.050 0.800 1.00 98.81 262 SER A C 1
ATOM 2102 O O . SER A 1 262 ? -3.386 2.545 0.981 1.00 98.81 262 SER A O 1
ATOM 2104 N N . THR A 1 263 ? -1.649 3.723 1.771 1.00 98.69 263 THR A N 1
ATOM 2105 C CA . THR A 1 263 ? -2.259 3.983 3.085 1.00 98.69 263 THR A CA 1
ATOM 2106 C C . THR A 1 263 ? -3.489 4.868 2.936 1.00 98.69 263 THR A C 1
ATOM 2108 O O . THR A 1 263 ? -4.560 4.544 3.455 1.00 98.69 263 THR A O 1
ATOM 2111 N N . VAL A 1 264 ? -3.376 5.952 2.164 1.00 98.56 264 VAL A N 1
ATOM 2112 C CA . VAL A 1 264 ? -4.492 6.865 1.874 1.00 98.56 264 VAL A CA 1
ATOM 2113 C C . VAL A 1 264 ? -5.645 6.118 1.205 1.00 98.56 264 VAL A C 1
ATOM 2115 O O . VAL A 1 264 ? -6.792 6.229 1.637 1.00 98.56 264 VAL A O 1
ATOM 2118 N N . MET A 1 265 ? -5.345 5.305 0.194 1.00 98.81 265 MET A N 1
ATOM 2119 C CA . MET A 1 265 ? -6.349 4.531 -0.532 1.00 98.81 265 MET A CA 1
ATOM 2120 C C . MET A 1 265 ? -7.000 3.444 0.327 1.00 98.81 265 MET A C 1
ATOM 2122 O O . MET A 1 265 ? -8.203 3.205 0.215 1.00 98.81 265 MET A O 1
ATOM 2126 N N . THR A 1 266 ? -6.243 2.825 1.232 1.00 98.75 266 THR A N 1
ATOM 2127 C CA . THR A 1 266 ? -6.778 1.854 2.195 1.00 98.75 266 THR A CA 1
ATOM 2128 C C . THR A 1 266 ? -7.799 2.499 3.123 1.00 98.75 266 THR A C 1
ATOM 2130 O O . THR A 1 266 ? -8.847 1.910 3.386 1.00 98.75 266 THR A O 1
ATOM 2133 N N . GLU A 1 267 ? -7.546 3.722 3.588 1.00 97.94 267 GLU A N 1
ATOM 2134 C CA . GLU A 1 267 ? -8.510 4.455 4.409 1.00 97.94 267 GLU A CA 1
ATOM 2135 C C . GLU A 1 267 ? -9.819 4.733 3.661 1.00 97.94 267 GLU A C 1
ATOM 2137 O O . GLU A 1 267 ? -10.887 4.527 4.236 1.00 97.94 267 GLU A O 1
ATOM 2142 N N . TYR A 1 268 ? -9.753 5.134 2.385 1.00 98.56 268 TYR A N 1
ATOM 2143 C CA . TYR A 1 268 ? -10.945 5.329 1.549 1.00 98.56 268 TYR A CA 1
ATOM 2144 C C . TYR A 1 268 ? -11.768 4.048 1.406 1.00 98.56 268 TYR A C 1
ATOM 2146 O O . TYR A 1 268 ? -12.969 4.049 1.671 1.00 98.56 268 TYR A O 1
ATOM 2154 N N . LEU A 1 269 ? -11.119 2.941 1.039 1.00 98.62 269 LEU A N 1
ATOM 2155 C CA . LEU A 1 269 ? -11.793 1.653 0.863 1.00 98.62 269 LEU A CA 1
ATOM 2156 C C . LEU A 1 269 ? -12.452 1.170 2.160 1.00 98.62 269 LEU A C 1
ATOM 2158 O O . LEU A 1 269 ? -13.576 0.675 2.128 1.00 98.62 269 LEU A O 1
ATOM 2162 N N . ARG A 1 270 ? -11.774 1.342 3.303 1.00 97.50 270 ARG A N 1
ATOM 2163 C CA . ARG A 1 270 ? -12.313 0.988 4.625 1.00 97.50 270 ARG A CA 1
ATOM 2164 C C . ARG A 1 270 ? -13.485 1.874 5.030 1.00 97.50 270 ARG A C 1
ATOM 2166 O O . ARG A 1 270 ? -14.449 1.371 5.596 1.00 97.50 270 ARG A O 1
ATOM 2173 N N . ALA A 1 271 ? -13.408 3.179 4.773 1.00 97.56 271 ALA A N 1
ATOM 2174 C CA . ALA A 1 271 ? -14.487 4.103 5.105 1.00 97.56 271 ALA A CA 1
ATOM 2175 C C . ALA A 1 271 ? -15.771 3.775 4.323 1.00 97.56 271 ALA A C 1
ATOM 2177 O O . ALA A 1 271 ? -16.862 3.821 4.891 1.00 97.56 271 ALA A O 1
ATOM 2178 N N . GLU A 1 272 ? -15.642 3.387 3.055 1.00 97.75 272 GLU A N 1
ATOM 2179 C CA . GLU A 1 272 ? -16.757 2.980 2.188 1.00 97.75 272 GLU A CA 1
ATOM 2180 C C . GLU A 1 272 ? -17.212 1.522 2.374 1.00 97.75 272 GLU A C 1
ATOM 2182 O O . GLU A 1 272 ? -18.129 1.085 1.685 1.00 97.75 272 GLU A O 1
ATOM 2187 N N . ASP A 1 273 ? -16.584 0.758 3.276 1.00 95.75 273 ASP A N 1
ATOM 2188 C CA . ASP A 1 273 ? -16.839 -0.682 3.448 1.00 95.75 273 ASP A CA 1
ATOM 2189 C C . ASP A 1 273 ? -16.747 -1.465 2.117 1.00 95.75 273 ASP A C 1
ATOM 2191 O O . ASP A 1 273 ? -17.496 -2.404 1.837 1.00 95.75 273 ASP A O 1
ATOM 2195 N N . VAL A 1 274 ? -15.814 -1.057 1.246 1.00 97.25 274 VAL A N 1
ATOM 2196 C CA . VAL A 1 274 ? -15.582 -1.725 -0.037 1.00 97.25 274 VAL A CA 1
ATOM 2197 C C . VAL A 1 274 ? -15.016 -3.113 0.228 1.00 97.25 274 VAL A C 1
ATOM 2199 O O . VAL A 1 274 ? -14.041 -3.283 0.960 1.00 97.25 274 VAL A O 1
ATOM 2202 N N . LYS A 1 275 ? -15.573 -4.131 -0.437 1.00 96.19 275 LYS A N 1
ATOM 2203 C CA . LYS A 1 275 ? -15.043 -5.495 -0.365 1.00 96.19 275 LYS A CA 1
ATOM 2204 C C . LYS A 1 275 ? -13.645 -5.568 -0.988 1.00 96.19 275 LYS A C 1
ATOM 2206 O O . LYS A 1 275 ? -13.492 -5.631 -2.209 1.00 96.19 275 LYS A O 1
ATOM 2211 N N . ILE A 1 276 ? -12.621 -5.639 -0.143 1.00 98.06 276 ILE A N 1
ATOM 2212 C CA . ILE A 1 276 ? -11.227 -5.779 -0.572 1.00 98.06 276 ILE A CA 1
ATOM 2213 C C . ILE A 1 276 ? -10.939 -7.251 -0.891 1.00 98.06 276 ILE A C 1
ATOM 2215 O O . ILE A 1 276 ? -11.009 -8.128 -0.033 1.00 98.06 276 ILE A O 1
ATOM 2219 N N . SER A 1 277 ? -10.619 -7.531 -2.154 1.00 98.12 277 SER A N 1
ATOM 2220 C CA . SER A 1 277 ? -10.164 -8.862 -2.580 1.00 98.12 277 SER A CA 1
ATOM 2221 C C . SER A 1 277 ? -8.753 -9.165 -2.067 1.00 98.12 277 SER A C 1
ATOM 2223 O O . SER A 1 277 ? -7.956 -8.244 -1.897 1.00 98.12 277 SER A O 1
ATOM 2225 N N . HIS A 1 278 ? -8.393 -10.450 -1.937 1.00 98.19 278 HIS A N 1
ATOM 2226 C CA . HIS A 1 278 ? -7.013 -10.854 -1.626 1.00 98.19 278 HIS A CA 1
ATOM 2227 C C . HIS A 1 278 ? -5.992 -10.207 -2.570 1.00 98.19 278 HIS A C 1
ATOM 2229 O O . HIS A 1 278 ? -4.929 -9.784 -2.130 1.00 98.19 278 HIS A O 1
ATOM 2235 N N . ARG A 1 279 ? -6.331 -10.070 -3.857 1.00 98.19 279 ARG A N 1
ATOM 2236 C CA . ARG A 1 279 ? -5.500 -9.414 -4.876 1.00 98.19 279 ARG A CA 1
ATOM 2237 C C . ARG A 1 279 ? -5.215 -7.950 -4.539 1.00 98.19 279 ARG A C 1
ATOM 2239 O O . ARG A 1 279 ? -4.061 -7.541 -4.525 1.00 98.19 279 ARG A O 1
ATOM 2246 N N . LEU A 1 280 ? -6.259 -7.177 -4.233 1.00 98.75 280 LEU A N 1
ATOM 2247 C CA . LEU A 1 280 ? -6.125 -5.766 -3.866 1.00 98.75 280 LEU A CA 1
ATOM 2248 C C . LEU A 1 280 ? -5.434 -5.595 -2.508 1.00 98.75 280 LEU A C 1
ATOM 2250 O O . LEU A 1 280 ? -4.565 -4.741 -2.383 1.00 98.75 280 LEU A O 1
ATOM 2254 N N . ALA A 1 281 ? -5.770 -6.431 -1.520 1.00 98.81 281 ALA A N 1
ATOM 2255 C CA . ALA A 1 281 ? -5.105 -6.408 -0.220 1.00 98.81 281 ALA A CA 1
ATOM 2256 C C . ALA A 1 281 ? -3.606 -6.696 -0.342 1.00 98.81 281 ALA A C 1
ATOM 2258 O O . ALA A 1 281 ? -2.801 -6.022 0.287 1.00 98.81 281 ALA A O 1
ATOM 2259 N N . THR A 1 282 ? -3.236 -7.662 -1.187 1.00 98.81 282 THR A N 1
ATOM 2260 C CA . THR A 1 282 ? -1.834 -7.989 -1.475 1.00 98.81 282 THR A CA 1
ATOM 2261 C C . THR A 1 282 ? -1.113 -6.812 -2.120 1.00 98.81 282 THR A C 1
ATOM 2263 O O . THR A 1 282 ? -0.018 -6.478 -1.682 1.00 98.81 282 THR A O 1
ATOM 2266 N N . ALA A 1 283 ? -1.733 -6.170 -3.118 1.00 98.81 283 ALA A N 1
ATOM 2267 C CA . ALA A 1 283 ? -1.155 -5.007 -3.781 1.00 98.81 283 ALA A CA 1
ATOM 2268 C C . ALA A 1 283 ? -0.908 -3.861 -2.790 1.00 98.81 283 ALA A C 1
ATOM 2270 O O . ALA A 1 283 ? 0.213 -3.382 -2.684 1.00 98.81 283 ALA A O 1
ATOM 2271 N N . LEU A 1 284 ? -1.938 -3.474 -2.029 1.00 98.88 284 LEU A N 1
ATOM 2272 C CA . LEU A 1 284 ? -1.863 -2.378 -1.060 1.00 98.88 284 LEU A CA 1
ATOM 2273 C C . LEU A 1 284 ? -0.874 -2.668 0.070 1.00 98.88 284 LEU A C 1
ATOM 2275 O O . LEU A 1 284 ? -0.100 -1.792 0.436 1.00 98.88 284 LEU A O 1
ATOM 2279 N N . LEU A 1 285 ? -0.867 -3.892 0.614 1.00 98.81 285 LEU A N 1
ATOM 2280 C CA . LEU A 1 285 ? 0.071 -4.260 1.676 1.00 98.81 285 LEU A CA 1
ATOM 2281 C C . LEU A 1 285 ? 1.518 -4.173 1.183 1.00 98.81 285 LEU A C 1
ATOM 2283 O O . LEU A 1 285 ? 2.379 -3.677 1.906 1.00 98.81 285 LEU A O 1
ATOM 2287 N N . TYR A 1 286 ? 1.773 -4.646 -0.041 1.00 98.50 286 TYR A N 1
ATOM 2288 C CA . TYR A 1 286 ? 3.100 -4.579 -0.639 1.00 98.50 286 TYR A CA 1
ATOM 2289 C C . TYR A 1 286 ? 3.512 -3.134 -0.951 1.00 98.50 286 TYR A C 1
ATOM 2291 O O . TYR A 1 286 ? 4.621 -2.764 -0.592 1.00 98.50 286 TYR A O 1
ATOM 2299 N N . GLY A 1 287 ? 2.612 -2.304 -1.497 1.00 98.31 287 GLY A N 1
ATOM 2300 C CA . GLY A 1 287 ? 2.859 -0.875 -1.746 1.00 98.31 287 GLY A CA 1
ATOM 2301 C C . GLY A 1 287 ? 3.197 -0.084 -0.479 1.00 98.31 287 GLY A C 1
ATOM 2302 O O . GLY A 1 287 ? 4.211 0.604 -0.433 1.00 98.31 287 GLY A O 1
ATOM 2303 N N . ILE A 1 288 ? 2.430 -0.264 0.607 1.00 98.56 288 ILE A N 1
ATOM 2304 C CA . ILE A 1 288 ? 2.776 0.334 1.913 1.00 98.56 288 ILE A CA 1
ATOM 2305 C C . ILE A 1 288 ? 4.146 -0.171 2.378 1.00 98.56 288 ILE A C 1
ATOM 2307 O O . ILE A 1 288 ? 4.968 0.606 2.862 1.00 98.56 288 ILE A O 1
ATOM 2311 N N . GLY A 1 289 ? 4.400 -1.475 2.238 1.00 97.12 289 GLY A N 1
ATOM 2312 C CA . GLY A 1 289 ? 5.669 -2.093 2.603 1.00 97.12 289 GLY A CA 1
ATOM 2313 C C . GLY A 1 289 ? 6.861 -1.503 1.848 1.00 97.12 289 GLY A C 1
ATOM 2314 O O . GLY A 1 289 ? 7.869 -1.194 2.470 1.00 97.12 289 GLY A O 1
ATOM 2315 N N . THR A 1 290 ? 6.783 -1.292 0.538 1.00 95.06 290 THR A N 1
ATOM 2316 C CA . THR A 1 290 ? 7.934 -0.783 -0.219 1.00 95.06 290 THR A CA 1
ATOM 2317 C C . THR A 1 290 ? 8.275 0.662 0.121 1.00 95.06 290 THR A C 1
ATOM 2319 O O . THR A 1 290 ? 9.447 0.970 0.350 1.00 95.06 290 THR A O 1
ATOM 2322 N N . ASP A 1 291 ? 7.273 1.526 0.249 1.00 95.31 291 ASP A N 1
ATOM 2323 C CA . ASP A 1 291 ? 7.494 2.965 0.428 1.00 95.31 291 ASP A CA 1
ATOM 2324 C C . ASP A 1 291 ? 7.929 3.319 1.849 1.00 95.31 291 ASP A C 1
ATOM 2326 O O . ASP A 1 291 ? 8.827 4.144 2.068 1.00 95.31 291 ASP A O 1
ATOM 2330 N N . THR A 1 292 ? 7.401 2.578 2.825 1.00 95.56 292 THR A N 1
ATOM 2331 C CA . THR A 1 292 ? 7.778 2.714 4.238 1.00 95.56 292 THR A CA 1
ATOM 2332 C C . THR A 1 292 ? 8.981 1.863 4.646 1.00 95.56 292 THR A C 1
ATOM 2334 O O . THR A 1 292 ? 9.342 1.837 5.824 1.00 95.56 292 THR A O 1
ATOM 2337 N N . ALA A 1 293 ? 9.607 1.142 3.706 1.00 92.06 293 ALA A N 1
ATOM 2338 C CA . ALA A 1 293 ? 10.622 0.125 4.002 1.00 92.06 293 ALA A CA 1
ATOM 2339 C C . ALA A 1 293 ? 10.151 -0.859 5.095 1.00 92.06 293 ALA A C 1
ATOM 2341 O O . ALA A 1 293 ? 10.820 -1.078 6.097 1.00 92.06 293 ALA A O 1
ATOM 2342 N N . PHE A 1 294 ? 8.950 -1.404 4.919 1.00 92.31 294 PHE A N 1
ATOM 2343 C CA . PHE A 1 294 ? 8.246 -2.295 5.837 1.00 92.31 294 PHE A CA 1
ATOM 2344 C C . PHE A 1 294 ? 8.100 -1.693 7.236 1.00 92.31 294 PHE A C 1
ATOM 2346 O O . PHE A 1 294 ? 8.331 -2.354 8.246 1.00 92.31 294 PHE A O 1
ATOM 2353 N N . LEU A 1 295 ? 7.647 -0.435 7.269 1.00 94.31 295 LEU A N 1
ATOM 2354 C CA . LEU A 1 295 ? 7.413 0.380 8.462 1.00 94.31 295 LEU A CA 1
ATOM 2355 C C . LEU A 1 295 ? 8.686 0.832 9.204 1.00 94.31 295 LEU A C 1
ATOM 2357 O O . LEU A 1 295 ? 8.571 1.423 10.282 1.00 94.31 295 LEU A O 1
ATOM 2361 N N . GLU A 1 296 ? 9.882 0.629 8.643 1.00 89.75 296 GLU A N 1
ATOM 2362 C CA . GLU A 1 296 ? 11.147 1.081 9.241 1.00 89.75 296 GLU A CA 1
ATOM 2363 C C . GLU A 1 296 ? 11.431 2.576 9.022 1.00 89.75 296 GLU A C 1
ATOM 2365 O O . GLU A 1 296 ? 12.188 3.181 9.786 1.00 89.75 296 GLU A O 1
ATOM 2370 N N . ARG A 1 297 ? 10.843 3.202 7.993 1.00 84.38 297 ARG A N 1
ATOM 2371 C CA . ARG A 1 297 ? 11.151 4.585 7.600 1.00 84.38 297 ARG A CA 1
ATOM 2372 C C . ARG A 1 297 ? 9.908 5.351 7.168 1.00 84.38 297 ARG A C 1
ATOM 2374 O O . ARG A 1 297 ? 9.111 4.861 6.384 1.00 84.38 297 ARG A O 1
ATOM 2381 N N . GLY A 1 298 ? 9.810 6.614 7.596 1.00 79.31 298 GLY A N 1
ATOM 2382 C CA . GLY A 1 298 ? 8.749 7.517 7.128 1.00 79.31 298 GLY A CA 1
ATOM 2383 C C . GLY A 1 298 ? 7.344 7.092 7.565 1.00 79.31 298 GLY A C 1
ATOM 2384 O O . GLY A 1 298 ? 6.368 7.523 6.969 1.00 79.31 298 GLY A O 1
ATOM 2385 N N . THR A 1 299 ? 7.251 6.247 8.593 1.00 89.44 299 THR A N 1
ATOM 2386 C CA . THR A 1 299 ? 6.011 5.613 9.040 1.00 89.44 299 THR A CA 1
ATOM 2387 C C . THR A 1 299 ? 5.167 6.551 9.894 1.00 89.44 299 THR A C 1
ATOM 2389 O O . THR A 1 299 ? 5.599 7.033 10.944 1.00 89.44 299 THR A O 1
ATOM 2392 N N . HIS A 1 300 ? 3.921 6.742 9.489 1.00 94.50 300 HIS A N 1
ATOM 2393 C CA . HIS A 1 300 ? 2.859 7.377 10.252 1.00 94.50 300 HIS A CA 1
ATOM 2394 C C . HIS A 1 300 ? 1.977 6.306 10.931 1.00 94.50 300 HIS A C 1
ATOM 2396 O O . HIS A 1 300 ? 1.855 5.190 10.422 1.00 94.50 300 HIS A O 1
ATOM 2402 N N . PRO A 1 301 ? 1.301 6.596 12.065 1.00 93.19 301 PRO A N 1
ATOM 2403 C CA . PRO A 1 301 ? 0.390 5.634 12.701 1.00 93.19 301 PRO A CA 1
ATOM 2404 C C . PRO A 1 301 ? -0.682 5.066 11.756 1.00 93.19 301 PRO A C 1
ATOM 2406 O O . PRO A 1 301 ? -1.060 3.904 11.877 1.00 93.19 301 PRO A O 1
ATOM 2409 N N . GLY A 1 302 ? -1.117 5.864 10.775 1.00 93.88 302 GLY A N 1
ATOM 2410 C CA . GLY A 1 302 ? -2.038 5.425 9.724 1.00 93.88 302 GLY A CA 1
ATOM 2411 C C . GLY A 1 302 ? -1.478 4.299 8.850 1.00 93.88 302 GLY A C 1
ATOM 2412 O O . GLY A 1 302 ? -2.232 3.395 8.495 1.00 93.88 302 GLY A O 1
ATOM 2413 N N . ASP A 1 303 ? -0.172 4.297 8.564 1.00 97.56 303 ASP A N 1
ATOM 2414 C CA . ASP A 1 303 ? 0.479 3.224 7.803 1.00 97.56 303 ASP A CA 1
ATOM 2415 C C . ASP A 1 303 ? 0.455 1.916 8.597 1.00 97.56 303 ASP A C 1
ATOM 2417 O O . ASP A 1 303 ? 0.105 0.872 8.057 1.00 97.56 303 ASP A O 1
ATOM 2421 N N . VAL A 1 304 ? 0.732 1.972 9.906 1.00 97.12 304 VAL A N 1
ATOM 2422 C CA . VAL A 1 304 ? 0.684 0.796 10.794 1.00 97.12 304 VAL A CA 1
ATOM 2423 C C . VAL A 1 304 ? -0.731 0.221 10.869 1.00 97.12 304 VAL A C 1
ATOM 2425 O O . VAL A 1 304 ? -0.912 -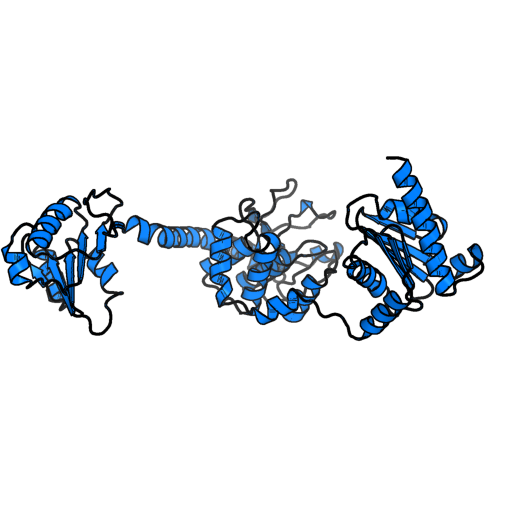0.997 10.802 1.00 97.12 304 VAL A O 1
ATOM 2428 N N . GLU A 1 305 ? -1.745 1.080 10.989 1.00 95.62 305 GLU A N 1
ATOM 2429 C CA . GLU A 1 305 ? -3.149 0.666 11.014 1.00 95.62 305 GLU A CA 1
ATOM 2430 C C . GLU A 1 305 ? -3.596 0.055 9.681 1.00 95.62 305 GLU A C 1
ATOM 2432 O O . GLU A 1 305 ? -4.244 -0.995 9.675 1.00 95.62 305 GLU A O 1
ATOM 2437 N N . ALA A 1 306 ? -3.251 0.687 8.555 1.00 97.75 306 ALA A N 1
ATOM 2438 C CA . ALA A 1 306 ? -3.562 0.185 7.220 1.00 97.75 306 ALA A CA 1
ATOM 2439 C C . ALA A 1 306 ? -2.857 -1.151 6.956 1.00 97.75 306 ALA A C 1
ATOM 2441 O O . ALA A 1 306 ? -3.507 -2.118 6.555 1.00 97.75 306 ALA A O 1
ATOM 2442 N N . PHE A 1 307 ? -1.564 -1.241 7.272 1.00 98.06 307 PHE A N 1
ATOM 2443 C CA . PHE A 1 307 ? -0.777 -2.463 7.153 1.00 98.06 307 PHE A CA 1
ATOM 2444 C C . PHE A 1 307 ? -1.378 -3.587 8.003 1.00 98.06 307 PHE A C 1
ATOM 2446 O O . PHE A 1 307 ? -1.651 -4.666 7.485 1.00 98.06 307 PHE A O 1
ATOM 2453 N N . SER A 1 308 ? -1.684 -3.326 9.280 1.00 97.56 308 SER A N 1
ATOM 2454 C CA . SER A 1 308 ? -2.291 -4.311 10.192 1.00 97.56 308 SER A CA 1
ATOM 2455 C C . SER A 1 308 ? -3.666 -4.787 9.720 1.00 97.56 308 SER A C 1
ATOM 2457 O O . SER A 1 308 ? -3.998 -5.961 9.867 1.00 97.56 308 SER A O 1
ATOM 2459 N N . PHE A 1 309 ? -4.468 -3.889 9.144 1.00 97.75 309 PHE A N 1
ATOM 2460 C CA . PHE A 1 309 ? -5.780 -4.220 8.591 1.00 97.75 309 PHE A CA 1
ATOM 2461 C C . PHE A 1 309 ? -5.681 -5.086 7.325 1.00 97.75 309 PHE A C 1
ATOM 2463 O O . PHE A 1 309 ? -6.442 -6.040 7.168 1.00 97.75 309 PHE A O 1
ATOM 2470 N N . LEU A 1 310 ? -4.743 -4.773 6.427 1.00 98.62 310 LEU A N 1
ATOM 2471 C CA . LEU A 1 310 ? -4.552 -5.494 5.167 1.00 98.62 310 LEU A CA 1
ATOM 2472 C C . LEU A 1 310 ? -3.817 -6.821 5.345 1.00 98.62 310 LEU A C 1
ATOM 2474 O O . LEU A 1 310 ? -4.058 -7.744 4.571 1.00 98.62 310 LEU A O 1
ATOM 2478 N N . TYR A 1 311 ? -2.949 -6.931 6.353 1.00 98.25 311 TYR A N 1
ATOM 2479 C CA . TYR A 1 311 ? -2.125 -8.109 6.614 1.00 98.25 311 TYR A CA 1
ATOM 2480 C C . TYR A 1 311 ? -2.918 -9.427 6.585 1.00 98.25 311 TYR A C 1
ATOM 2482 O O . TYR A 1 311 ? -2.605 -10.269 5.747 1.00 98.25 311 TYR A O 1
ATOM 2490 N N . PRO A 1 312 ? -3.992 -9.618 7.381 1.00 98.12 312 PRO A N 1
ATOM 2491 C CA . PRO A 1 312 ? -4.762 -10.864 7.351 1.00 98.12 312 PRO A CA 1
ATOM 2492 C C . PRO A 1 312 ? -5.544 -11.088 6.044 1.00 98.12 312 PRO A C 1
ATOM 2494 O O . PRO A 1 312 ? -5.995 -12.203 5.788 1.00 98.12 312 PRO A O 1
ATOM 2497 N N . LEU A 1 313 ? -5.740 -10.046 5.230 1.00 98.31 313 LEU A N 1
ATOM 2498 C CA . LEU A 1 313 ? -6.452 -10.116 3.951 1.00 98.31 313 LEU A CA 1
ATOM 2499 C C . LEU A 1 313 ? -5.509 -10.404 2.777 1.00 98.31 313 LEU A C 1
ATOM 2501 O O . LEU A 1 313 ? -5.961 -10.850 1.723 1.00 98.31 313 LEU A O 1
ATOM 2505 N N . ALA A 1 314 ? -4.215 -10.131 2.913 1.00 98.44 314 ALA A N 1
ATOM 2506 C CA . ALA A 1 314 ? -3.247 -10.296 1.843 1.00 98.44 314 ALA A CA 1
ATOM 2507 C C . ALA A 1 314 ? -2.856 -11.767 1.638 1.00 98.44 314 ALA A C 1
ATOM 2509 O O . ALA A 1 314 ? -2.842 -12.586 2.556 1.00 98.44 314 ALA A O 1
ATOM 2510 N N . ASN A 1 315 ? -2.474 -12.108 0.409 1.00 98.19 315 ASN A N 1
ATOM 2511 C CA . ASN A 1 315 ? -1.852 -13.386 0.108 1.00 98.19 315 ASN A CA 1
ATOM 2512 C C . ASN A 1 315 ? -0.328 -13.249 0.226 1.00 98.19 315 ASN A C 1
ATOM 2514 O O . ASN A 1 315 ? 0.361 -12.894 -0.729 1.00 98.19 315 ASN A O 1
ATOM 2518 N N . HIS A 1 316 ? 0.215 -13.591 1.395 1.00 96.00 316 HIS A N 1
ATOM 2519 C CA . HIS A 1 316 ? 1.662 -13.552 1.640 1.00 96.00 316 HIS A CA 1
ATOM 2520 C C . HIS A 1 316 ? 2.475 -14.499 0.742 1.00 96.00 316 HIS A C 1
ATOM 2522 O O . HIS A 1 316 ? 3.683 -14.322 0.598 1.00 96.00 316 HIS A O 1
ATOM 2528 N N . GLY A 1 317 ? 1.844 -15.515 0.141 1.00 95.81 317 GLY A N 1
ATOM 2529 C CA . GLY A 1 317 ? 2.482 -16.355 -0.871 1.00 95.81 317 GLY A CA 1
ATOM 2530 C C . GLY A 1 317 ? 2.821 -15.566 -2.132 1.00 95.81 317 GLY A C 1
ATOM 2531 O O . GLY A 1 317 ? 3.948 -15.665 -2.609 1.00 95.81 317 GLY A O 1
ATOM 2532 N N . LEU A 1 318 ? 1.887 -14.735 -2.602 1.00 96.31 318 LEU A N 1
ATOM 2533 C CA . LEU A 1 318 ? 2.111 -13.850 -3.746 1.00 96.31 318 LEU A CA 1
ATOM 2534 C C . LEU A 1 318 ? 3.160 -12.783 -3.418 1.00 96.31 318 LEU A C 1
ATOM 2536 O O . LEU A 1 318 ? 4.049 -12.570 -4.229 1.00 96.31 318 LEU A O 1
ATOM 2540 N N . ILE A 1 319 ? 3.146 -12.194 -2.215 1.00 96.38 319 ILE A N 1
ATOM 2541 C CA . ILE A 1 319 ? 4.186 -11.229 -1.791 1.00 96.38 319 ILE A CA 1
ATOM 2542 C C . ILE A 1 319 ? 5.584 -11.843 -1.900 1.00 96.38 319 ILE A C 1
ATOM 2544 O O . ILE A 1 319 ? 6.466 -11.260 -2.520 1.00 96.38 319 ILE A O 1
ATOM 2548 N N . ARG A 1 320 ? 5.775 -13.069 -1.394 1.00 92.94 320 ARG A N 1
ATOM 2549 C CA . ARG A 1 320 ? 7.068 -13.763 -1.503 1.00 92.94 320 ARG A CA 1
ATOM 2550 C C . ARG A 1 320 ? 7.502 -14.020 -2.946 1.00 92.94 320 ARG A C 1
ATOM 2552 O O . ARG A 1 320 ? 8.701 -14.079 -3.197 1.00 92.94 320 ARG A O 1
ATOM 2559 N N . GLN A 1 321 ? 6.561 -14.235 -3.867 1.00 91.94 321 GLN A N 1
ATOM 2560 C CA . GLN A 1 321 ? 6.865 -14.397 -5.294 1.00 91.94 321 GLN A CA 1
ATOM 2561 C C . GLN A 1 321 ? 7.230 -13.060 -5.947 1.00 91.94 321 GLN A C 1
ATOM 2563 O O . GLN A 1 321 ? 8.129 -13.013 -6.779 1.00 91.94 321 GLN A O 1
ATOM 2568 N N . ILE A 1 322 ? 6.582 -11.973 -5.529 1.00 94.19 322 ILE A N 1
ATOM 2569 C CA . ILE A 1 322 ? 6.874 -10.615 -5.995 1.00 94.19 322 ILE A CA 1
ATOM 2570 C C . ILE A 1 322 ? 8.273 -10.172 -5.545 1.00 94.19 322 ILE A C 1
ATOM 2572 O O . ILE A 1 322 ? 9.061 -9.710 -6.362 1.00 94.19 322 ILE A O 1
ATOM 2576 N N . GLU A 1 323 ? 8.619 -10.389 -4.274 1.00 88.81 323 GLU A N 1
ATOM 2577 C CA . GLU A 1 323 ? 9.940 -10.067 -3.704 1.00 88.81 323 GLU A CA 1
ATOM 2578 C C . GLU A 1 323 ? 11.077 -10.940 -4.250 1.00 88.81 323 GLU A C 1
ATOM 2580 O O . GLU A 1 323 ? 12.255 -10.616 -4.095 1.00 88.81 323 GLU A O 1
ATOM 2585 N N . ARG A 1 324 ? 10.739 -12.080 -4.859 1.00 85.50 324 ARG A N 1
ATOM 2586 C CA . ARG A 1 324 ? 11.694 -13.032 -5.432 1.00 85.50 324 ARG A CA 1
ATOM 2587 C C . ARG A 1 324 ? 11.359 -13.253 -6.901 1.00 85.50 324 ARG A C 1
ATOM 2589 O O . ARG A 1 324 ? 10.943 -14.361 -7.257 1.00 85.50 324 ARG A O 1
ATOM 2596 N N . PRO A 1 325 ? 11.521 -12.215 -7.740 1.00 79.31 325 PRO A N 1
ATOM 2597 C CA . PRO A 1 325 ? 11.175 -12.303 -9.145 1.00 79.31 325 PRO A CA 1
ATOM 2598 C C . PRO A 1 325 ? 11.905 -13.485 -9.784 1.00 79.31 325 PRO A C 1
ATOM 2600 O O . PRO A 1 325 ? 13.102 -13.701 -9.575 1.00 79.31 325 PRO A O 1
ATOM 2603 N N . GLU A 1 326 ? 11.149 -14.287 -10.530 1.00 76.31 326 GLU A N 1
ATOM 2604 C CA . GLU A 1 326 ? 11.657 -15.512 -11.136 1.00 76.31 326 GLU A CA 1
ATOM 2605 C C . GLU A 1 326 ? 12.776 -15.191 -12.128 1.00 76.31 326 GLU A C 1
ATOM 2607 O O . GLU A 1 326 ? 12.620 -14.374 -13.037 1.00 76.31 326 GLU A O 1
ATOM 2612 N N . PHE A 1 327 ? 13.901 -15.884 -11.982 1.00 75.25 327 PHE A N 1
ATOM 2613 C CA . PHE A 1 327 ? 14.987 -15.830 -12.945 1.00 75.25 327 PHE A CA 1
ATOM 2614 C C . PHE A 1 327 ? 14.687 -16.799 -14.106 1.00 75.25 327 PHE A C 1
ATOM 2616 O O . PHE A 1 327 ? 14.590 -18.009 -13.861 1.00 75.25 327 PHE A O 1
ATOM 2623 N N . PRO A 1 328 ? 14.516 -16.329 -15.360 1.00 75.81 328 PRO A N 1
ATOM 2624 C CA . PRO A 1 328 ? 14.128 -17.205 -16.462 1.00 75.81 328 PRO A CA 1
ATOM 2625 C C . PRO A 1 328 ? 15.167 -18.301 -16.716 1.00 75.81 328 PRO A C 1
ATOM 2627 O O . PRO A 1 328 ? 16.365 -18.035 -16.787 1.00 75.81 328 PRO A O 1
ATOM 2630 N N . GLN A 1 329 ? 14.719 -19.545 -16.919 1.00 78.50 329 GLN A N 1
ATOM 2631 C CA . GLN A 1 329 ? 15.631 -20.671 -17.178 1.00 78.50 329 GLN A CA 1
ATOM 2632 C C . GLN A 1 329 ? 16.503 -20.451 -18.423 1.00 78.50 329 GLN A C 1
ATOM 2634 O O . GLN A 1 329 ? 17.671 -20.837 -18.430 1.00 78.50 329 GLN A O 1
ATOM 2639 N N . GLU A 1 330 ? 15.968 -19.777 -19.448 1.00 77.44 330 GLU A N 1
ATOM 2640 C CA . GLU A 1 330 ? 16.719 -19.382 -20.648 1.00 77.44 330 GLU A CA 1
ATOM 2641 C C . GLU A 1 330 ? 17.938 -18.496 -20.328 1.00 77.44 330 GLU A C 1
ATOM 2643 O O . GLU A 1 330 ? 18.929 -18.508 -21.059 1.00 77.44 330 GLU A O 1
ATOM 2648 N N . GLU A 1 331 ? 17.913 -17.771 -19.205 1.00 83.00 331 GLU A N 1
ATOM 2649 C CA . GLU A 1 331 ? 18.995 -16.887 -18.774 1.00 83.00 331 GLU A CA 1
ATOM 2650 C C . GLU A 1 331 ? 20.081 -17.612 -17.965 1.00 83.00 331 GLU A C 1
ATOM 2652 O O . GLU A 1 331 ? 21.208 -17.120 -17.861 1.00 83.00 331 GLU A O 1
ATOM 2657 N N . ALA A 1 332 ? 19.814 -18.824 -17.465 1.00 86.44 332 ALA A N 1
ATOM 2658 C CA . ALA A 1 332 ? 20.769 -19.583 -16.650 1.00 86.44 332 ALA A CA 1
ATOM 2659 C C . ALA A 1 332 ? 22.036 -19.951 -17.433 1.00 86.44 332 ALA A C 1
ATOM 2661 O O . ALA A 1 332 ? 23.149 -19.895 -16.901 1.00 86.44 332 ALA A O 1
ATOM 2662 N N . GLY A 1 333 ? 21.890 -20.244 -18.729 1.00 89.88 333 GLY A N 1
ATOM 2663 C CA . GLY A 1 333 ? 23.027 -20.467 -19.622 1.00 89.88 333 GLY A CA 1
ATOM 2664 C C . GLY A 1 333 ? 23.922 -19.230 -19.750 1.00 89.88 333 GLY A C 1
ATOM 2665 O O . GLY A 1 333 ? 25.149 -19.353 -19.791 1.00 89.88 333 GLY A O 1
ATOM 2666 N N . PHE A 1 334 ? 23.337 -18.027 -19.742 1.00 93.38 334 PHE A N 1
ATOM 2667 C CA . PHE A 1 334 ? 24.097 -16.778 -19.790 1.00 93.38 334 PHE A CA 1
ATOM 2668 C C . PHE A 1 334 ? 24.809 -16.479 -18.469 1.00 93.38 334 PHE A C 1
ATOM 2670 O O . PHE A 1 334 ? 25.946 -16.014 -18.512 1.00 93.38 334 PHE A O 1
ATOM 2677 N N . VAL A 1 335 ? 24.228 -16.831 -17.316 1.00 93.12 335 VAL A N 1
ATOM 2678 C CA . VAL A 1 335 ? 24.923 -16.772 -16.013 1.00 93.12 335 VAL A CA 1
ATOM 2679 C C . VAL A 1 335 ? 26.141 -17.690 -16.012 1.00 93.12 335 VAL A C 1
ATOM 2681 O O . VAL A 1 335 ? 27.251 -17.248 -15.714 1.00 93.12 335 VAL A O 1
ATOM 2684 N N . GLN A 1 336 ? 25.971 -18.954 -16.416 1.00 93.56 336 GLN A N 1
ATOM 2685 C CA . GLN A 1 336 ? 27.082 -19.905 -16.507 1.00 93.56 336 GLN A CA 1
ATOM 2686 C C . GLN A 1 336 ? 28.187 -19.382 -17.436 1.00 93.56 336 GLN A C 1
ATOM 2688 O O . GLN A 1 336 ? 29.375 -19.452 -17.108 1.00 93.56 336 GLN A O 1
ATOM 2693 N N . LYS A 1 337 ? 27.798 -18.844 -18.598 1.00 93.38 337 LYS A N 1
ATOM 2694 C CA . LYS A 1 337 ? 28.719 -18.260 -19.576 1.00 93.38 337 LYS A CA 1
ATOM 2695 C C . LYS A 1 337 ? 29.455 -17.052 -19.000 1.00 93.38 337 LYS A C 1
ATOM 2697 O O . LYS A 1 337 ? 30.664 -16.952 -19.194 1.00 93.38 337 LYS A O 1
ATOM 2702 N N . ALA A 1 338 ? 28.754 -16.186 -18.272 1.00 95.44 338 ALA A N 1
ATOM 2703 C CA . ALA A 1 338 ? 29.332 -15.016 -17.635 1.00 95.44 338 ALA A CA 1
ATOM 2704 C C . ALA A 1 338 ? 30.377 -15.397 -16.578 1.00 95.44 338 ALA A C 1
ATOM 2706 O O . ALA A 1 338 ? 31.490 -14.883 -16.643 1.00 95.44 338 ALA A O 1
ATOM 2707 N N . ILE A 1 339 ? 30.059 -16.342 -15.682 1.00 95.44 339 ILE A N 1
ATOM 2708 C CA . ILE A 1 339 ? 30.955 -16.813 -14.609 1.00 95.44 339 ILE A CA 1
ATOM 2709 C C . ILE A 1 339 ? 32.205 -17.479 -15.182 1.00 95.44 339 ILE A C 1
ATOM 2711 O O . ILE A 1 339 ? 33.321 -17.168 -14.784 1.00 95.44 339 ILE A O 1
ATOM 2715 N N . ARG A 1 340 ? 32.051 -18.371 -16.169 1.00 94.81 340 ARG A N 1
ATOM 2716 C CA . ARG A 1 340 ? 33.196 -19.070 -16.786 1.00 94.81 340 ARG A CA 1
ATOM 2717 C C . ARG A 1 340 ? 34.192 -18.130 -17.461 1.00 94.81 340 ARG A C 1
ATOM 2719 O O . ARG A 1 340 ? 35.298 -18.549 -17.793 1.00 94.81 340 ARG A O 1
ATOM 2726 N N . ARG A 1 341 ? 33.773 -16.902 -17.759 1.00 92.62 341 ARG A N 1
ATOM 2727 C CA . ARG A 1 341 ? 34.497 -15.986 -18.636 1.00 92.62 341 ARG A CA 1
ATOM 2728 C C . ARG A 1 341 ? 34.743 -14.633 -18.020 1.00 92.62 341 ARG A C 1
ATOM 2730 O O . ARG A 1 341 ? 35.369 -13.821 -18.694 1.00 92.62 341 ARG A O 1
ATOM 2737 N N . TRP A 1 342 ? 34.271 -14.365 -16.811 1.00 95.94 342 TRP A N 1
ATOM 2738 C CA . TRP A 1 342 ? 34.504 -13.072 -16.204 1.00 95.94 342 TRP A CA 1
ATOM 2739 C C . TRP A 1 342 ? 36.006 -12.811 -16.054 1.00 95.94 342 TRP A C 1
ATOM 2741 O O . TRP A 1 342 ? 36.831 -13.726 -15.977 1.00 95.94 342 TRP A O 1
ATOM 2751 N N . ARG A 1 343 ? 36.368 -11.540 -16.068 1.00 96.88 343 ARG A N 1
ATOM 2752 C CA . ARG A 1 343 ? 37.662 -11.059 -15.610 1.00 96.88 343 ARG A CA 1
ATOM 2753 C C . ARG A 1 343 ? 37.379 -10.129 -14.445 1.00 96.88 343 ARG A C 1
ATOM 2755 O O . ARG A 1 343 ? 36.547 -9.235 -14.584 1.00 96.88 343 ARG A O 1
ATOM 2762 N N . ILE A 1 344 ? 38.026 -10.393 -13.316 1.00 96.06 344 ILE A N 1
ATOM 2763 C CA . ILE A 1 344 ? 37.890 -9.607 -12.093 1.00 96.06 344 ILE A CA 1
ATOM 2764 C C . ILE A 1 344 ? 39.275 -9.099 -11.710 1.00 96.06 344 ILE A C 1
ATOM 2766 O O . ILE A 1 344 ? 40.193 -9.890 -11.513 1.00 96.06 344 ILE A O 1
ATOM 2770 N N . GLU A 1 345 ? 39.410 -7.785 -11.601 1.00 94.44 345 GLU A N 1
ATOM 2771 C CA . GLU A 1 345 ? 40.602 -7.103 -11.090 1.00 94.44 345 GLU A CA 1
ATOM 2772 C C . GLU A 1 345 ? 40.153 -5.759 -10.521 1.00 94.44 345 GLU A C 1
ATOM 2774 O O . GLU A 1 345 ? 39.218 -5.163 -11.051 1.00 94.44 345 GLU A O 1
ATOM 2779 N N . HIS A 1 346 ? 40.805 -5.263 -9.469 1.00 89.38 346 HIS A N 1
ATOM 2780 C CA . HIS A 1 346 ? 40.546 -3.915 -8.940 1.00 89.38 346 HIS A CA 1
ATOM 2781 C C . HIS A 1 346 ? 39.053 -3.594 -8.726 1.00 89.38 346 HIS A C 1
ATOM 2783 O O . HIS A 1 346 ? 38.609 -2.474 -8.965 1.00 89.38 346 HIS A O 1
ATOM 2789 N N . ARG A 1 347 ? 38.264 -4.582 -8.270 1.00 92.69 347 ARG A N 1
ATOM 2790 C CA . ARG A 1 347 ? 36.817 -4.443 -8.003 1.00 92.69 347 ARG A CA 1
ATOM 2791 C C . ARG A 1 347 ? 35.959 -4.184 -9.260 1.00 92.69 347 ARG A C 1
ATOM 2793 O O . ARG A 1 347 ? 34.777 -3.862 -9.133 1.00 92.69 347 ARG A O 1
ATOM 2800 N N . LEU A 1 348 ? 36.527 -4.369 -10.455 1.00 95.75 348 LEU A N 1
ATOM 2801 C CA . LEU A 1 348 ? 35.858 -4.356 -11.755 1.00 95.75 348 LEU A CA 1
ATOM 2802 C C . LEU A 1 348 ? 35.664 -5.793 -12.252 1.00 95.75 348 LEU A C 1
ATOM 2804 O O . LEU A 1 348 ? 36.630 -6.528 -12.451 1.00 95.75 348 LEU A O 1
ATOM 2808 N N . LEU A 1 349 ? 34.412 -6.170 -12.493 1.00 97.75 349 LEU A N 1
ATOM 2809 C CA . LEU A 1 349 ? 34.012 -7.415 -13.137 1.00 97.75 349 LEU A CA 1
ATOM 2810 C C . LEU A 1 349 ? 33.589 -7.117 -14.572 1.00 97.75 349 LEU A C 1
ATOM 2812 O O . LEU A 1 349 ? 32.644 -6.362 -14.798 1.00 97.75 349 LEU A O 1
ATOM 2816 N N . VAL A 1 350 ? 34.242 -7.757 -15.544 1.00 98.31 350 VAL A N 1
ATOM 2817 C CA . VAL A 1 350 ? 33.838 -7.699 -16.956 1.00 98.31 350 VAL A CA 1
ATOM 2818 C C . VAL A 1 350 ? 33.563 -9.088 -17.494 1.00 98.31 350 VAL A C 1
ATOM 2820 O O . VAL A 1 350 ? 34.391 -9.988 -17.355 1.00 98.31 350 VAL A O 1
ATOM 2823 N N . SER A 1 351 ? 32.431 -9.271 -18.171 1.00 98.19 351 SER A N 1
ATOM 2824 C CA . SER A 1 351 ? 32.156 -10.512 -18.899 1.00 98.19 351 SER A CA 1
ATOM 2825 C C . SER A 1 351 ? 31.477 -10.272 -20.246 1.00 98.19 351 SER A C 1
ATOM 2827 O O . SER A 1 351 ? 30.747 -9.298 -20.440 1.00 98.19 351 SER A O 1
ATOM 2829 N N . HIS A 1 352 ? 31.727 -11.170 -21.201 1.00 97.81 352 HIS A N 1
ATOM 2830 C CA . HIS A 1 352 ? 31.124 -11.133 -22.531 1.00 97.81 352 HIS A CA 1
ATOM 2831 C C . HIS A 1 352 ? 30.298 -12.397 -22.794 1.00 97.81 352 HIS A C 1
ATOM 2833 O O . HIS A 1 352 ? 30.810 -13.522 -22.831 1.00 97.81 352 HIS A O 1
ATOM 2839 N N . LEU A 1 353 ? 29.002 -12.186 -23.011 1.00 96.38 353 LEU A N 1
ATOM 2840 C CA . LEU A 1 353 ? 27.973 -13.204 -23.188 1.00 96.38 353 LEU A CA 1
ATOM 2841 C C . LEU A 1 353 ? 27.910 -13.762 -24.616 1.00 96.38 353 LEU A C 1
ATOM 2843 O O . LEU A 1 353 ? 27.179 -14.721 -24.853 1.00 96.38 353 LEU A O 1
ATOM 2847 N N . GLY A 1 354 ? 28.664 -13.220 -25.577 1.00 95.31 354 GLY A N 1
ATOM 2848 C CA . GLY A 1 354 ? 28.569 -13.618 -26.986 1.00 95.31 354 GLY A CA 1
ATOM 2849 C C . GLY A 1 354 ? 27.230 -13.225 -27.603 1.00 95.31 354 GLY A C 1
ATOM 2850 O O . GLY A 1 354 ? 26.710 -12.161 -27.292 1.00 95.31 354 GLY A O 1
ATOM 2851 N N . GLN A 1 355 ? 26.666 -14.074 -28.466 1.00 95.06 355 GLN A N 1
ATOM 2852 C CA . GLN A 1 355 ? 25.321 -13.868 -29.021 1.00 95.06 355 GLN A CA 1
ATOM 2853 C C . GLN A 1 355 ? 24.251 -14.012 -27.935 1.00 95.06 355 GLN A C 1
ATOM 2855 O O . GLN A 1 355 ? 24.230 -15.016 -27.224 1.00 95.06 355 GLN A O 1
ATOM 2860 N N . VAL A 1 356 ? 23.360 -13.026 -27.837 1.00 93.69 356 VAL A N 1
ATOM 2861 C CA . VAL A 1 356 ? 22.263 -12.981 -26.865 1.00 93.69 356 VAL A CA 1
ATOM 2862 C C . VAL A 1 356 ? 20.952 -12.718 -27.622 1.00 93.69 356 VAL A C 1
ATOM 2864 O O . VAL A 1 356 ? 20.923 -11.841 -28.487 1.00 93.69 356 VAL A O 1
ATOM 2867 N N . PRO A 1 357 ? 19.856 -13.450 -27.344 1.00 89.12 357 PRO A N 1
ATOM 2868 C CA . PRO A 1 357 ? 18.612 -13.319 -28.106 1.00 89.12 357 PRO A CA 1
ATOM 2869 C C . PRO A 1 357 ? 17.909 -11.982 -27.860 1.00 89.12 357 PRO A C 1
ATOM 2871 O O . PRO A 1 357 ? 17.224 -11.474 -28.745 1.00 89.12 357 PRO A O 1
ATOM 2874 N N . ARG A 1 358 ? 18.082 -11.401 -26.665 1.00 87.50 358 ARG A N 1
ATOM 2875 C CA . ARG A 1 358 ? 17.432 -10.157 -26.251 1.00 87.50 358 ARG A CA 1
ATOM 2876 C C . ARG A 1 358 ? 18.407 -9.220 -25.554 1.00 87.50 358 ARG A C 1
ATOM 2878 O O . ARG A 1 358 ? 19.285 -9.639 -24.804 1.00 87.50 358 ARG A O 1
ATOM 2885 N N . GLN A 1 359 ? 18.242 -7.926 -25.802 1.00 86.31 359 GLN A N 1
ATOM 2886 C CA . GLN A 1 359 ? 19.141 -6.896 -25.287 1.00 86.31 359 GLN A CA 1
ATOM 2887 C C . GLN A 1 359 ? 19.087 -6.755 -23.765 1.00 86.31 359 GLN A C 1
ATOM 2889 O O . GLN A 1 359 ? 20.101 -6.418 -23.164 1.00 86.31 359 GLN A O 1
ATOM 2894 N N . ASP A 1 360 ? 17.930 -6.988 -23.154 1.00 84.69 360 ASP A N 1
ATOM 2895 C CA . ASP A 1 360 ? 17.664 -6.771 -21.732 1.00 84.69 360 ASP A CA 1
ATOM 2896 C C . ASP A 1 360 ? 18.310 -7.821 -20.809 1.00 84.69 360 ASP A C 1
ATOM 2898 O O . ASP A 1 360 ? 18.486 -7.562 -19.622 1.00 84.69 360 ASP A O 1
ATOM 2902 N N . ILE A 1 361 ? 18.773 -8.951 -21.353 1.00 89.69 361 ILE A N 1
ATOM 2903 C CA . ILE A 1 361 ? 19.559 -9.950 -20.608 1.00 89.69 361 ILE A CA 1
ATOM 2904 C C . ILE A 1 361 ? 20.907 -9.361 -20.153 1.00 89.69 361 ILE A C 1
ATOM 2906 O O . ILE A 1 361 ? 21.354 -9.606 -19.036 1.00 89.69 361 ILE A O 1
ATOM 2910 N N . VAL A 1 362 ? 21.560 -8.549 -20.995 1.00 93.94 362 VAL A N 1
ATOM 2911 C CA . VAL A 1 362 ? 22.868 -7.941 -20.687 1.00 93.94 362 VAL A CA 1
ATOM 2912 C C . VAL A 1 362 ? 22.809 -7.029 -19.446 1.00 93.94 362 VAL A C 1
ATOM 2914 O O . VAL A 1 362 ? 23.603 -7.248 -18.531 1.00 93.94 362 VAL A O 1
ATOM 2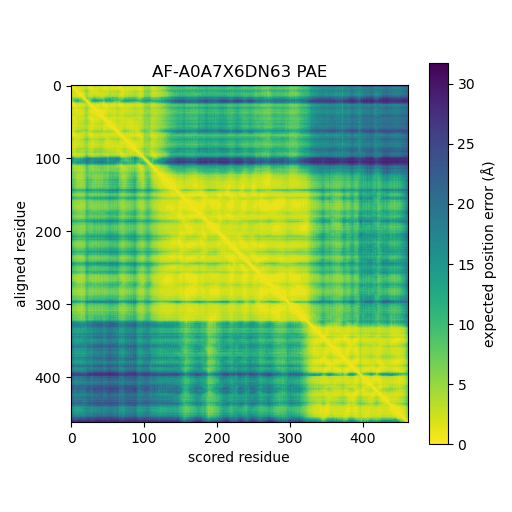917 N N . PRO A 1 363 ? 21.903 -6.029 -19.360 1.00 90.50 363 PRO A N 1
ATOM 2918 C CA . PRO A 1 363 ? 21.765 -5.204 -18.167 1.00 90.50 363 PRO A CA 1
ATOM 2919 C C . PRO A 1 363 ? 21.303 -5.987 -16.938 1.00 90.50 363 PRO A C 1
ATOM 2921 O O . PRO A 1 363 ? 21.882 -5.775 -15.879 1.00 90.50 363 PRO A O 1
ATOM 2924 N N . ARG A 1 364 ? 20.352 -6.925 -17.067 1.00 87.06 364 ARG A N 1
ATOM 2925 C CA . ARG A 1 364 ? 19.875 -7.718 -15.920 1.00 87.06 364 ARG A CA 1
ATOM 2926 C C . ARG A 1 364 ? 20.976 -8.577 -15.304 1.00 87.06 364 ARG A C 1
ATOM 2928 O O . ARG A 1 364 ? 21.108 -8.629 -14.085 1.00 87.06 364 ARG A O 1
ATOM 2935 N N . LEU A 1 365 ? 21.824 -9.193 -16.126 1.00 92.00 365 LEU A N 1
ATOM 2936 C CA . LEU A 1 365 ? 22.981 -9.914 -15.603 1.00 92.00 365 LEU A CA 1
ATOM 2937 C C . LEU A 1 365 ? 24.052 -8.970 -15.049 1.00 92.00 365 LEU A C 1
ATOM 2939 O O . LEU A 1 365 ? 24.699 -9.317 -14.066 1.00 92.00 365 LEU A O 1
ATOM 2943 N N . ALA A 1 366 ? 24.237 -7.777 -15.628 1.00 94.06 366 ALA A N 1
ATOM 2944 C CA . ALA A 1 366 ? 25.127 -6.778 -15.038 1.00 94.06 366 ALA A CA 1
ATOM 2945 C C . ALA A 1 366 ? 24.676 -6.401 -13.621 1.00 94.06 366 ALA A C 1
ATOM 2947 O O . ALA A 1 366 ? 25.515 -6.365 -12.725 1.00 94.06 366 ALA A O 1
ATOM 2948 N N . ASP A 1 367 ? 23.370 -6.216 -13.408 1.00 89.12 367 ASP A N 1
ATOM 2949 C CA . ASP A 1 367 ? 22.774 -6.014 -12.083 1.00 89.12 367 ASP A CA 1
ATOM 2950 C C . ASP A 1 367 ? 23.007 -7.223 -11.169 1.00 89.12 367 ASP A C 1
ATOM 2952 O O . ASP A 1 367 ? 23.537 -7.066 -10.072 1.00 89.12 367 ASP A O 1
ATOM 2956 N N . PHE A 1 368 ? 22.721 -8.443 -11.633 1.00 88.25 368 PHE A N 1
ATOM 2957 C CA . PHE A 1 368 ? 22.938 -9.672 -10.857 1.00 88.25 368 PHE A CA 1
ATOM 2958 C C . PHE A 1 368 ? 24.382 -9.797 -10.340 1.00 88.25 368 PHE A C 1
ATOM 2960 O O . PHE A 1 368 ? 24.608 -10.064 -9.162 1.00 88.25 368 PHE A O 1
ATOM 2967 N N . PHE A 1 369 ? 25.376 -9.539 -11.195 1.00 93.06 369 PHE A N 1
ATOM 2968 C CA . PHE A 1 369 ? 26.788 -9.664 -10.824 1.00 93.06 369 PHE A CA 1
ATOM 2969 C C . PHE A 1 369 ? 27.313 -8.532 -9.927 1.00 93.06 369 PHE A C 1
ATOM 2971 O O . PHE A 1 369 ? 28.439 -8.636 -9.441 1.00 93.06 369 PHE A O 1
ATOM 2978 N N . THR A 1 370 ? 26.513 -7.499 -9.630 1.00 91.12 370 THR A N 1
ATOM 2979 C CA . THR A 1 370 ? 26.854 -6.542 -8.556 1.00 91.12 370 THR A CA 1
ATOM 2980 C C . THR A 1 370 ? 26.820 -7.179 -7.164 1.00 91.12 370 THR A C 1
ATOM 2982 O O . THR A 1 370 ? 27.459 -6.674 -6.247 1.00 91.12 370 THR A O 1
ATOM 2985 N N . GLN A 1 371 ? 26.124 -8.313 -7.010 1.00 89.25 371 GLN A N 1
ATOM 2986 C CA . GLN A 1 371 ? 26.042 -9.068 -5.755 1.00 89.25 371 GLN A CA 1
ATOM 2987 C C . GLN A 1 371 ? 27.301 -9.902 -5.462 1.00 89.25 371 GLN A C 1
ATOM 2989 O O . GLN A 1 371 ? 27.417 -10.474 -4.380 1.00 89.25 371 GLN A O 1
ATOM 2994 N N . VAL A 1 372 ? 28.240 -10.005 -6.411 1.00 91.62 372 VAL A N 1
ATOM 2995 C CA . VAL A 1 372 ? 29.504 -10.721 -6.197 1.00 91.62 372 VAL A CA 1
ATOM 2996 C C . VAL A 1 372 ? 30.363 -9.950 -5.199 1.00 91.62 372 VAL A C 1
ATOM 2998 O O . VAL A 1 372 ? 30.610 -8.752 -5.356 1.00 91.62 372 VAL A O 1
ATOM 3001 N N . GLU A 1 373 ? 30.852 -10.653 -4.179 1.00 90.88 373 GLU A N 1
ATOM 3002 C CA . GLU A 1 373 ? 31.697 -10.063 -3.146 1.00 90.88 373 GLU A CA 1
ATOM 3003 C C . GLU A 1 373 ? 32.934 -9.380 -3.751 1.00 90.88 373 GLU A C 1
ATOM 3005 O O . GLU A 1 373 ? 33.614 -9.913 -4.628 1.00 90.88 373 GLU A O 1
ATOM 3010 N N . GLY A 1 374 ? 33.231 -8.172 -3.270 1.00 90.25 374 GLY A N 1
ATOM 3011 C CA . GLY A 1 374 ? 34.411 -7.421 -3.694 1.00 90.25 374 GLY A CA 1
ATOM 3012 C C . GLY A 1 374 ? 34.261 -6.646 -5.007 1.00 90.25 374 GLY A C 1
ATOM 3013 O O . GLY A 1 374 ? 35.218 -5.976 -5.392 1.00 90.25 374 GLY A O 1
ATOM 3014 N N . ILE A 1 375 ? 33.091 -6.661 -5.653 1.00 92.44 375 ILE A N 1
ATOM 3015 C CA . ILE A 1 375 ? 32.827 -5.912 -6.891 1.00 92.44 375 ILE A CA 1
ATOM 3016 C C . ILE A 1 375 ? 32.174 -4.556 -6.591 1.00 92.44 375 ILE A C 1
ATOM 3018 O O . ILE A 1 375 ? 31.209 -4.474 -5.838 1.00 92.44 375 ILE A O 1
ATOM 3022 N N . ASP A 1 376 ? 32.703 -3.487 -7.191 1.00 92.56 376 ASP A N 1
ATOM 3023 C CA . ASP A 1 376 ? 32.057 -2.164 -7.233 1.00 92.56 376 ASP A CA 1
ATOM 3024 C C . ASP A 1 376 ? 31.498 -1.851 -8.626 1.00 92.56 376 ASP A C 1
ATOM 3026 O O . ASP A 1 376 ? 30.481 -1.163 -8.740 1.00 92.56 376 ASP A O 1
ATOM 3030 N N . TRP A 1 377 ? 32.136 -2.390 -9.671 1.00 95.06 377 TRP A N 1
ATOM 3031 C CA . TRP A 1 377 ? 31.751 -2.217 -11.067 1.00 95.06 377 TRP A CA 1
ATOM 3032 C C . TRP A 1 377 ? 31.443 -3.562 -11.717 1.00 95.06 377 TRP A C 1
ATOM 3034 O O . TRP A 1 377 ? 32.330 -4.400 -11.858 1.00 95.06 377 TRP A O 1
ATOM 3044 N N . SER A 1 378 ? 30.205 -3.753 -12.166 1.00 97.19 378 SER A N 1
ATOM 3045 C CA . SER A 1 378 ? 29.790 -4.925 -12.942 1.00 97.19 378 SER A CA 1
ATOM 3046 C C . SER A 1 378 ? 29.470 -4.507 -14.371 1.00 97.19 378 SER A C 1
ATOM 3048 O O . SER A 1 378 ? 28.575 -3.691 -14.610 1.00 97.19 378 SER A O 1
ATOM 3050 N N . VAL A 1 379 ? 30.220 -5.038 -15.336 1.00 98.00 379 VAL A N 1
ATOM 3051 C CA . VAL A 1 379 ? 30.099 -4.674 -16.747 1.00 98.00 379 VAL A CA 1
ATOM 3052 C C . VAL A 1 379 ? 29.945 -5.919 -17.600 1.00 98.00 379 VAL A C 1
ATOM 3054 O O . VAL A 1 379 ? 30.875 -6.701 -17.793 1.00 98.00 379 VAL A O 1
ATOM 3057 N N . LEU A 1 380 ? 28.760 -6.099 -18.167 1.00 98.12 380 LEU A N 1
ATOM 3058 C CA . LEU A 1 380 ? 28.497 -7.202 -19.080 1.00 98.12 380 LEU A CA 1
ATOM 3059 C C . LEU A 1 380 ? 28.299 -6.697 -20.496 1.00 98.12 380 LEU A C 1
ATOM 3061 O O . LEU A 1 380 ? 27.805 -5.597 -20.731 1.00 98.12 380 LEU A O 1
ATOM 3065 N N . SER A 1 381 ? 28.672 -7.531 -21.460 1.00 98.06 381 SER A N 1
ATOM 3066 C CA . SER A 1 381 ? 28.457 -7.249 -22.872 1.00 98.06 381 SER A CA 1
ATOM 3067 C C . SER A 1 381 ? 27.898 -8.443 -23.629 1.00 98.06 381 SER A C 1
ATOM 3069 O O . SER A 1 381 ? 28.095 -9.588 -23.233 1.00 98.06 381 SER A O 1
ATOM 3071 N N . GLY A 1 382 ? 27.207 -8.188 -24.733 1.00 97.50 382 GLY A N 1
ATOM 3072 C CA . GLY A 1 382 ? 26.625 -9.215 -25.594 1.00 97.50 382 GLY A CA 1
ATOM 3073 C C . GLY A 1 382 ? 26.311 -8.671 -26.983 1.00 97.50 382 GLY A C 1
ATOM 3074 O O . GLY A 1 382 ? 26.238 -7.461 -27.181 1.00 97.50 382 GLY A O 1
ATOM 3075 N N . ILE A 1 383 ? 26.149 -9.561 -27.954 1.00 97.19 383 ILE A N 1
ATOM 3076 C CA . ILE A 1 383 ? 25.822 -9.238 -29.341 1.00 97.19 383 ILE A CA 1
ATOM 3077 C C . ILE A 1 383 ? 24.335 -9.501 -29.556 1.00 97.19 383 ILE A C 1
ATOM 3079 O O . ILE A 1 383 ? 23.875 -10.622 -29.352 1.00 97.19 383 ILE A O 1
ATOM 3083 N N . VAL A 1 384 ? 23.597 -8.473 -29.978 1.00 95.81 384 VAL A N 1
ATOM 3084 C CA . VAL A 1 384 ? 22.152 -8.539 -30.242 1.00 95.81 384 VAL A CA 1
ATOM 3085 C C . VAL A 1 384 ? 21.853 -7.824 -31.551 1.00 95.81 384 VAL A C 1
ATOM 3087 O O . VAL A 1 384 ? 22.175 -6.645 -31.704 1.00 95.81 384 VAL A O 1
ATOM 3090 N N . GLY A 1 385 ? 21.265 -8.533 -32.519 1.00 93.00 385 GLY A N 1
ATOM 3091 C CA . GLY A 1 385 ? 20.858 -7.944 -33.802 1.00 93.00 385 GLY A CA 1
ATOM 3092 C C . GLY A 1 385 ? 21.990 -7.216 -34.541 1.00 93.00 385 GLY A C 1
ATOM 3093 O O . GLY A 1 385 ? 21.775 -6.140 -35.087 1.00 93.00 385 GLY A O 1
ATOM 3094 N N . GLY A 1 386 ? 23.217 -7.751 -34.496 1.00 94.38 386 GLY A N 1
ATOM 3095 C CA . GLY A 1 386 ? 24.387 -7.133 -35.134 1.00 94.38 386 GLY A CA 1
ATOM 3096 C C . GLY A 1 386 ? 24.992 -5.941 -34.382 1.00 94.38 386 GLY A C 1
ATOM 3097 O O . GLY A 1 386 ? 25.890 -5.292 -34.915 1.00 94.38 386 GLY A O 1
ATOM 3098 N N . ASN A 1 387 ? 24.554 -5.663 -33.152 1.00 97.00 387 ASN A N 1
ATOM 3099 C CA . ASN A 1 387 ? 25.138 -4.643 -32.282 1.00 97.00 387 ASN A CA 1
ATOM 3100 C C . ASN A 1 387 ? 25.834 -5.279 -31.078 1.00 97.00 387 ASN A C 1
ATOM 3102 O O . ASN A 1 387 ? 25.294 -6.196 -30.465 1.00 97.00 387 ASN A O 1
ATOM 3106 N N . LEU A 1 388 ? 27.004 -4.757 -30.714 1.00 97.44 388 LEU A N 1
ATOM 3107 C CA . LEU A 1 388 ? 27.642 -4.998 -29.427 1.00 97.44 388 LEU A CA 1
ATOM 3108 C C . LEU A 1 388 ? 27.008 -4.072 -28.385 1.00 97.44 388 LEU A C 1
ATOM 3110 O O . LEU A 1 388 ? 27.083 -2.847 -28.480 1.00 97.44 388 LEU A O 1
ATOM 3114 N N . ILE A 1 389 ? 26.381 -4.683 -27.393 1.00 97.81 389 ILE A N 1
ATOM 3115 C CA . ILE A 1 389 ? 25.749 -4.032 -26.256 1.00 97.81 389 ILE A CA 1
ATOM 3116 C C . ILE A 1 389 ? 26.688 -4.184 -25.070 1.00 97.81 389 ILE A C 1
ATOM 3118 O O . ILE A 1 389 ? 27.106 -5.299 -24.775 1.00 97.81 389 ILE A O 1
ATOM 3122 N N . VAL A 1 390 ? 26.997 -3.090 -24.383 1.00 97.81 390 VAL A N 1
ATOM 3123 C CA . VAL A 1 390 ? 27.779 -3.089 -23.142 1.00 97.81 390 VAL A CA 1
ATOM 3124 C C . VAL A 1 390 ? 26.952 -2.386 -22.078 1.00 97.81 390 VAL A C 1
ATOM 3126 O O . VAL A 1 390 ? 26.480 -1.276 -22.310 1.00 97.81 390 VAL A O 1
ATOM 3129 N N . SER A 1 391 ? 26.744 -3.025 -20.935 1.00 97.75 391 SER A N 1
ATOM 3130 C CA . SER A 1 391 ? 25.984 -2.489 -19.809 1.00 97.75 391 SER A CA 1
ATOM 3131 C C . SER A 1 391 ? 26.871 -2.443 -18.580 1.00 97.75 391 SER A C 1
ATOM 3133 O O . SER A 1 391 ? 27.423 -3.469 -18.197 1.00 97.75 391 SER A O 1
ATOM 3135 N N . ALA A 1 392 ? 26.969 -1.271 -17.959 1.00 96.50 392 ALA A N 1
ATOM 3136 C CA . ALA A 1 392 ? 27.726 -1.044 -16.739 1.00 96.50 392 ALA A CA 1
ATOM 3137 C C . ALA A 1 392 ? 26.786 -0.751 -15.566 1.00 96.50 392 ALA A C 1
ATOM 3139 O O . ALA A 1 392 ? 25.781 -0.043 -15.723 1.00 96.50 392 ALA A O 1
ATOM 3140 N N . ARG A 1 393 ? 27.139 -1.290 -14.399 1.00 94.69 393 ARG A N 1
ATOM 3141 C CA . ARG A 1 393 ? 26.525 -1.038 -13.096 1.00 94.69 393 ARG A CA 1
ATOM 3142 C C . ARG A 1 393 ? 27.591 -0.674 -12.082 1.00 94.69 393 ARG A C 1
ATOM 3144 O O . ARG A 1 393 ? 28.650 -1.295 -12.054 1.00 94.69 393 ARG A O 1
ATOM 3151 N N . ASN A 1 394 ? 27.288 0.336 -11.278 1.00 89.81 394 ASN A N 1
ATOM 3152 C CA . ASN A 1 394 ? 28.157 0.881 -10.250 1.00 89.81 394 ASN A CA 1
ATOM 3153 C C . ASN A 1 394 ? 27.402 0.913 -8.916 1.00 89.81 394 ASN A C 1
ATOM 3155 O O . ASN A 1 394 ? 26.352 1.548 -8.819 1.00 89.81 394 ASN A O 1
ATOM 3159 N N . MET A 1 395 ? 27.978 0.285 -7.887 1.00 80.38 395 MET A N 1
ATOM 3160 C CA . MET A 1 395 ? 27.441 0.241 -6.516 1.00 80.38 395 MET A CA 1
ATOM 3161 C C . MET A 1 395 ? 27.536 1.580 -5.762 1.00 80.38 395 MET A C 1
ATOM 3163 O O . MET A 1 395 ? 27.166 1.669 -4.594 1.00 80.38 395 MET A O 1
ATOM 3167 N N . GLY A 1 396 ? 28.027 2.639 -6.409 1.00 68.06 396 GLY A N 1
ATOM 3168 C CA . GLY A 1 396 ? 27.913 4.009 -5.921 1.00 68.06 396 GLY A CA 1
ATOM 3169 C C . GLY A 1 396 ? 29.017 4.467 -4.974 1.00 68.06 396 GLY A C 1
ATOM 3170 O O . GLY A 1 396 ? 28.915 5.569 -4.439 1.00 68.06 396 GLY A O 1
ATOM 3171 N N . LYS A 1 397 ? 30.082 3.677 -4.791 1.00 65.81 397 LYS A N 1
ATOM 3172 C CA . LYS A 1 397 ? 31.224 4.062 -3.942 1.00 65.81 397 LYS A CA 1
ATOM 3173 C C . LYS A 1 397 ? 32.106 5.142 -4.581 1.00 65.81 397 LYS A C 1
ATOM 3175 O O . LYS A 1 397 ? 32.601 6.008 -3.869 1.00 65.81 397 LYS A O 1
ATOM 3180 N N . SER A 1 398 ? 32.263 5.136 -5.908 1.00 68.75 398 SER A N 1
ATOM 3181 C CA . SER A 1 398 ? 33.012 6.148 -6.673 1.00 68.75 398 SER A CA 1
ATOM 3182 C C . SER A 1 398 ? 32.668 6.100 -8.172 1.00 68.75 398 SER A C 1
ATOM 3184 O O . SER A 1 398 ? 32.127 5.107 -8.654 1.00 68.75 398 SER A O 1
ATOM 3186 N N . GLY A 1 399 ? 32.945 7.186 -8.906 1.00 78.25 399 GLY A N 1
ATOM 3187 C CA . GLY A 1 399 ? 32.797 7.289 -10.368 1.00 78.25 399 GLY A CA 1
ATOM 3188 C C . GLY A 1 399 ? 31.364 7.466 -10.905 1.00 78.25 399 GLY A C 1
ATOM 3189 O O . GLY A 1 399 ? 30.366 7.338 -10.188 1.00 78.25 399 GLY A O 1
ATOM 3190 N N . ASN A 1 400 ? 31.256 7.811 -12.192 1.00 90.19 400 ASN A N 1
ATOM 3191 C CA . ASN A 1 400 ? 29.991 8.014 -12.911 1.00 90.19 400 ASN A CA 1
ATOM 3192 C C . ASN A 1 400 ? 29.924 7.071 -14.117 1.00 90.19 400 ASN A C 1
ATOM 3194 O O . ASN A 1 400 ? 30.652 7.255 -15.091 1.00 90.19 400 ASN A O 1
ATOM 3198 N N . ALA A 1 401 ? 29.025 6.082 -14.073 1.00 91.62 401 ALA A N 1
ATOM 3199 C CA . ALA A 1 401 ? 28.918 5.076 -15.127 1.00 91.62 401 ALA A CA 1
ATOM 3200 C C . ALA A 1 401 ? 28.608 5.689 -16.503 1.00 91.62 401 ALA A C 1
ATOM 3202 O O . ALA A 1 401 ? 29.146 5.238 -17.513 1.00 91.62 401 ALA A O 1
ATOM 3203 N N . GLY A 1 402 ? 27.769 6.728 -16.555 1.00 91.81 402 GLY A N 1
ATOM 3204 C CA . GLY A 1 402 ? 27.424 7.433 -17.789 1.00 91.81 402 GLY A CA 1
ATOM 3205 C C . GLY A 1 402 ? 28.634 8.095 -18.442 1.00 91.81 402 GLY A C 1
ATOM 3206 O O . GLY A 1 402 ? 28.864 7.893 -19.637 1.00 91.81 402 GLY A O 1
ATOM 3207 N N . SER A 1 403 ? 29.415 8.843 -17.659 1.00 92.50 403 SER A N 1
ATOM 3208 C CA . SER A 1 403 ? 30.647 9.492 -18.126 1.00 92.50 403 SER A CA 1
ATOM 3209 C C . SER A 1 403 ? 31.685 8.462 -18.569 1.00 92.50 403 SER A C 1
ATOM 3211 O O . SER A 1 403 ? 32.165 8.544 -19.698 1.00 92.50 403 SER A O 1
ATOM 3213 N N . LEU A 1 404 ? 31.930 7.438 -17.743 1.00 94.25 404 LEU A N 1
ATOM 3214 C CA . LEU A 1 404 ? 32.885 6.364 -18.020 1.00 94.25 404 LEU A CA 1
ATOM 3215 C C . LEU A 1 404 ? 32.565 5.645 -19.336 1.00 94.25 404 LEU A C 1
ATOM 3217 O O . LEU A 1 404 ? 33.426 5.487 -20.198 1.00 94.25 404 LEU A O 1
ATOM 3221 N N . MET A 1 405 ? 31.305 5.246 -19.537 1.00 96.00 405 MET A N 1
ATOM 3222 C CA . MET A 1 405 ? 30.886 4.570 -20.767 1.00 96.00 405 MET A CA 1
ATOM 3223 C C . MET A 1 405 ? 30.973 5.485 -21.992 1.00 96.00 405 MET A C 1
ATOM 3225 O O . MET A 1 405 ? 31.295 5.013 -23.084 1.00 96.00 405 MET A O 1
ATOM 3229 N N . LYS A 1 406 ? 30.689 6.784 -21.834 1.00 95.62 406 LYS A N 1
ATOM 3230 C CA . LYS A 1 406 ? 30.787 7.766 -22.919 1.00 95.62 406 LYS A CA 1
ATOM 3231 C C . LYS A 1 406 ? 32.235 7.997 -23.342 1.00 95.62 406 LYS A C 1
ATOM 3233 O O . LYS A 1 406 ? 32.504 8.027 -24.539 1.00 95.62 406 LYS A O 1
ATOM 3238 N N . GLU A 1 407 ? 33.154 8.105 -22.393 1.00 95.38 407 GLU A N 1
ATOM 3239 C CA . GLU A 1 407 ? 34.587 8.222 -22.671 1.00 95.38 407 GLU A CA 1
ATOM 3240 C C . GLU A 1 407 ? 35.158 6.926 -23.266 1.00 95.38 407 GLU A C 1
ATOM 3242 O O . GLU A 1 407 ? 35.891 6.950 -24.257 1.00 95.38 407 GLU A O 1
ATOM 3247 N N . ALA A 1 408 ? 34.751 5.773 -22.731 1.00 94.88 408 ALA A N 1
ATOM 3248 C CA . ALA A 1 408 ? 35.219 4.479 -23.205 1.00 94.88 408 ALA A CA 1
ATOM 3249 C C . ALA A 1 408 ? 34.701 4.120 -24.610 1.00 94.88 408 ALA A C 1
ATOM 3251 O O . ALA A 1 408 ? 35.428 3.515 -25.397 1.00 94.88 408 ALA A O 1
ATOM 3252 N N . PHE A 1 409 ? 33.448 4.450 -24.938 1.00 96.12 409 PHE A N 1
ATOM 3253 C CA . PHE A 1 409 ? 32.792 3.891 -26.129 1.00 96.12 409 PHE A CA 1
ATOM 3254 C C . PHE A 1 409 ? 32.058 4.905 -27.014 1.00 96.12 409 PHE A C 1
ATOM 3256 O O . PHE A 1 409 ? 31.565 4.529 -28.077 1.00 96.12 409 PHE A O 1
ATOM 3263 N N . GLY A 1 410 ? 31.990 6.182 -26.631 1.00 92.94 410 GLY A N 1
ATOM 3264 C CA . GLY A 1 410 ? 31.224 7.203 -27.356 1.00 92.94 410 GLY A CA 1
ATOM 3265 C C . GLY A 1 410 ? 31.739 7.516 -28.764 1.00 92.94 410 GLY A C 1
ATOM 3266 O O . GLY A 1 410 ? 30.966 7.968 -29.602 1.00 92.94 410 GLY A O 1
ATOM 3267 N N . SER A 1 411 ? 33.012 7.240 -29.060 1.00 92.75 411 SER A N 1
ATOM 3268 C CA . SER A 1 411 ? 33.582 7.378 -30.409 1.00 92.75 411 SER A CA 1
ATOM 3269 C C . SER A 1 411 ? 33.244 6.209 -31.344 1.00 92.75 411 SER A C 1
ATOM 3271 O O . SER A 1 411 ? 33.405 6.335 -32.555 1.00 92.75 411 SER A O 1
ATOM 3273 N N . TYR A 1 412 ? 32.757 5.085 -30.808 1.00 90.88 412 TYR A N 1
ATOM 3274 C CA . TYR A 1 412 ? 32.484 3.854 -31.566 1.00 90.88 412 TYR A CA 1
ATOM 3275 C C . TYR A 1 412 ? 30.986 3.537 -31.683 1.00 90.88 412 TYR A C 1
ATOM 3277 O O . TYR A 1 412 ? 30.594 2.551 -32.312 1.00 90.88 412 TYR A O 1
ATOM 3285 N N . GLY A 1 413 ? 30.129 4.345 -31.060 1.00 91.62 413 GLY A N 1
ATOM 3286 C CA . GLY A 1 413 ? 28.691 4.126 -31.030 1.00 91.62 413 GLY A CA 1
ATOM 3287 C C . GLY A 1 413 ? 27.971 5.083 -30.089 1.00 91.62 413 GLY A C 1
ATOM 3288 O O . GLY A 1 413 ? 28.481 6.135 -29.716 1.00 91.62 413 GLY A O 1
ATOM 3289 N N . ARG A 1 414 ? 26.749 4.718 -29.693 1.00 94.25 414 ARG A N 1
ATOM 3290 C CA . ARG A 1 414 ? 25.973 5.497 -28.720 1.00 94.25 414 ARG A CA 1
ATOM 3291 C C . ARG A 1 414 ? 26.311 5.018 -27.320 1.00 94.25 414 ARG A C 1
ATOM 3293 O O . ARG A 1 414 ? 26.082 3.850 -27.023 1.00 94.25 414 ARG A O 1
ATOM 3300 N N . ALA A 1 415 ? 26.795 5.909 -26.466 1.00 94.38 415 ALA A N 1
ATOM 3301 C CA . ALA A 1 415 ? 27.108 5.596 -25.079 1.00 94.38 415 ALA A CA 1
ATOM 3302 C C . ALA A 1 415 ? 26.643 6.710 -24.135 1.00 94.38 415 ALA A C 1
ATOM 3304 O O . ALA A 1 415 ? 26.716 7.894 -24.469 1.00 94.38 415 ALA A O 1
ATOM 3305 N N . GLY A 1 416 ? 26.148 6.319 -22.963 1.00 86.62 416 GLY A N 1
ATOM 3306 C CA . GLY A 1 416 ? 25.679 7.238 -21.932 1.00 86.62 416 GLY A CA 1
ATOM 3307 C C . GLY A 1 416 ? 24.892 6.524 -20.838 1.00 86.62 416 GLY A C 1
ATOM 3308 O O . GLY A 1 416 ? 24.760 5.299 -20.841 1.00 86.62 416 GLY A O 1
ATOM 3309 N N . GLY A 1 417 ? 24.373 7.295 -19.891 1.00 88.12 417 GLY A N 1
ATOM 3310 C CA . GLY A 1 417 ? 23.614 6.777 -18.760 1.00 88.12 417 GLY A CA 1
ATOM 3311 C C . GLY A 1 417 ? 23.634 7.728 -17.574 1.00 88.12 417 GLY A C 1
ATOM 3312 O O . GLY A 1 417 ? 23.967 8.905 -17.708 1.00 88.12 417 GLY A O 1
ATOM 3313 N N . HIS A 1 418 ? 23.302 7.185 -16.412 1.00 86.38 418 HIS A N 1
ATOM 3314 C CA . HIS A 1 418 ? 23.308 7.871 -15.127 1.00 86.38 418 HIS A CA 1
ATOM 3315 C C . HIS A 1 418 ? 24.530 7.454 -14.298 1.00 86.38 418 HIS A C 1
ATOM 3317 O O . HIS A 1 418 ? 25.348 6.635 -14.714 1.00 86.38 418 HIS A O 1
ATOM 3323 N N . ARG A 1 419 ? 24.652 8.005 -13.087 1.00 84.81 419 ARG A N 1
ATOM 3324 C CA . ARG A 1 419 ? 25.788 7.743 -12.193 1.00 84.81 419 ARG A CA 1
ATOM 3325 C C . ARG A 1 419 ? 25.971 6.254 -11.864 1.00 84.81 419 ARG A C 1
ATOM 3327 O O . ARG A 1 419 ? 27.101 5.776 -11.881 1.00 84.81 419 ARG A O 1
ATOM 3334 N N . PHE A 1 420 ? 24.876 5.538 -11.601 1.00 87.56 420 PHE A N 1
ATOM 3335 C CA . PHE A 1 420 ? 24.899 4.138 -11.151 1.00 87.56 420 PHE A CA 1
ATOM 3336 C C . PHE A 1 420 ? 24.770 3.114 -12.282 1.00 87.56 420 PHE A C 1
ATOM 3338 O O . PHE A 1 420 ? 25.099 1.945 -12.104 1.00 87.56 420 PHE A O 1
ATOM 3345 N N . MET A 1 421 ? 24.292 3.527 -13.456 1.00 90.44 421 MET A N 1
ATOM 3346 C CA . MET A 1 421 ? 24.043 2.614 -14.566 1.00 90.44 421 MET A CA 1
ATOM 3347 C C . MET A 1 421 ? 24.216 3.301 -15.908 1.00 90.44 421 MET A C 1
ATOM 3349 O O . MET A 1 421 ? 23.769 4.430 -16.109 1.00 90.44 421 MET A O 1
ATOM 3353 N N . ALA A 1 422 ? 24.839 2.600 -16.844 1.00 94.50 422 ALA A N 1
ATOM 3354 C CA . ALA A 1 422 ? 25.074 3.121 -18.177 1.00 94.50 422 ALA A CA 1
ATOM 3355 C C . ALA A 1 422 ? 25.133 2.018 -19.220 1.00 94.50 422 ALA A C 1
ATOM 3357 O O . ALA A 1 422 ? 25.259 0.832 -18.909 1.00 94.50 422 ALA A O 1
ATOM 3358 N N . LYS A 1 423 ? 25.032 2.431 -20.481 1.00 95.25 423 LYS A N 1
ATOM 3359 C CA . LYS A 1 423 ? 24.998 1.533 -21.625 1.00 95.25 423 LYS A CA 1
ATOM 3360 C C . LYS A 1 423 ? 25.775 2.119 -22.796 1.00 95.25 423 LYS A C 1
ATOM 3362 O O . LYS A 1 423 ? 25.696 3.317 -23.062 1.00 95.25 423 LYS A O 1
ATOM 3367 N N . ALA A 1 424 ? 26.455 1.252 -23.539 1.00 96.75 424 ALA A N 1
ATOM 3368 C CA . ALA A 1 424 ? 26.948 1.528 -24.880 1.00 96.75 424 ALA A CA 1
ATOM 3369 C C . ALA A 1 424 ? 26.346 0.552 -25.902 1.00 96.75 424 ALA A C 1
ATOM 3371 O O . ALA A 1 424 ? 26.121 -0.624 -25.610 1.00 96.75 424 ALA A O 1
ATOM 3372 N N . VAL A 1 425 ? 26.076 1.057 -27.103 1.00 96.94 425 VAL A N 1
ATOM 3373 C CA . VAL A 1 425 ? 25.594 0.305 -28.266 1.00 96.94 425 VAL A CA 1
ATOM 3374 C C . VAL A 1 425 ? 26.480 0.651 -29.451 1.00 96.94 425 VAL A C 1
ATOM 3376 O O . VAL A 1 425 ? 26.492 1.797 -29.905 1.00 96.94 425 VAL A O 1
ATOM 3379 N N . MET A 1 426 ? 27.201 -0.343 -29.958 1.00 96.69 426 MET A N 1
ATOM 3380 C CA . MET A 1 426 ? 28.133 -0.197 -31.075 1.00 96.69 426 MET A CA 1
ATOM 3381 C C . MET A 1 426 ? 27.742 -1.152 -32.210 1.00 96.69 426 MET A C 1
ATOM 3383 O O . MET A 1 426 ? 27.581 -2.347 -31.953 1.00 96.69 426 MET A O 1
ATOM 3387 N N . PRO A 1 427 ? 27.618 -0.689 -33.466 1.00 96.69 427 PRO A N 1
ATOM 3388 C CA . PRO A 1 427 ? 27.446 -1.586 -34.604 1.00 96.69 427 PRO A CA 1
ATOM 3389 C C . PRO A 1 427 ? 28.630 -2.553 -34.713 1.00 96.69 427 PRO A C 1
ATOM 3391 O O . PRO A 1 427 ? 29.781 -2.125 -34.793 1.00 96.69 427 PRO A O 1
ATOM 3394 N N . LEU A 1 428 ? 28.374 -3.865 -34.757 1.00 94.62 428 LEU A N 1
ATOM 3395 C CA . LEU A 1 428 ? 29.437 -4.880 -34.742 1.00 94.62 428 LEU A CA 1
ATOM 3396 C C . LEU A 1 428 ? 30.355 -4.781 -35.968 1.00 94.62 428 LEU A C 1
ATOM 3398 O O . LEU A 1 428 ? 31.543 -5.080 -35.877 1.00 94.62 428 LEU A O 1
ATOM 3402 N N . LYS A 1 429 ? 29.810 -4.348 -37.112 1.00 93.56 429 LYS A N 1
ATOM 3403 C CA . LYS A 1 429 ? 30.588 -4.092 -38.330 1.00 93.56 429 LYS A CA 1
ATOM 3404 C C . LYS A 1 429 ? 31.627 -2.990 -38.096 1.00 93.56 429 LYS A C 1
ATOM 3406 O O . LYS A 1 429 ? 32.809 -3.244 -38.286 1.00 93.56 429 LYS A O 1
ATOM 3411 N N . GLY A 1 430 ? 31.193 -1.832 -37.595 1.00 92.19 430 GLY A N 1
ATOM 3412 C CA . GLY A 1 430 ? 32.093 -0.720 -37.273 1.00 92.19 430 GLY A CA 1
ATOM 3413 C C . GLY A 1 430 ? 33.099 -1.085 -36.180 1.00 92.19 430 GLY A C 1
ATOM 3414 O O . GLY A 1 430 ? 34.277 -0.768 -36.289 1.00 92.19 430 GLY A O 1
ATOM 3415 N N . PHE A 1 431 ? 32.676 -1.854 -35.172 1.00 93.12 431 PHE A N 1
ATOM 3416 C CA . PHE A 1 431 ? 33.591 -2.376 -34.156 1.00 93.12 431 PHE A CA 1
ATOM 3417 C C . PHE A 1 431 ? 34.709 -3.237 -34.774 1.00 93.12 431 PHE A C 1
ATOM 3419 O O . PHE A 1 431 ? 35.878 -3.066 -34.438 1.00 93.12 431 PHE A O 1
ATOM 3426 N N . ARG A 1 432 ? 34.383 -4.136 -35.712 1.00 93.62 432 ARG A N 1
ATOM 3427 C CA . ARG A 1 432 ? 35.386 -4.961 -36.410 1.00 93.62 432 ARG A CA 1
ATOM 3428 C C . ARG A 1 432 ? 36.306 -4.145 -37.313 1.00 93.62 432 ARG A C 1
ATOM 3430 O O . ARG A 1 432 ? 37.475 -4.486 -37.409 1.00 93.62 432 ARG A O 1
ATOM 3437 N N . GLU A 1 433 ? 35.800 -3.098 -37.956 1.00 92.94 433 GLU A N 1
ATOM 3438 C CA . GLU A 1 433 ? 36.615 -2.199 -38.786 1.00 92.94 433 GLU A CA 1
ATOM 3439 C C . GLU A 1 433 ? 37.662 -1.454 -37.947 1.00 92.94 433 GLU A C 1
ATOM 3441 O O . GLU A 1 433 ? 38.807 -1.329 -38.366 1.00 92.94 433 GLU A O 1
ATOM 3446 N N . VAL A 1 434 ? 37.293 -1.023 -36.737 1.00 93.25 434 VAL A N 1
ATOM 3447 C CA . VAL A 1 434 ? 38.196 -0.301 -35.828 1.00 93.25 434 VAL A CA 1
ATOM 3448 C C . VAL A 1 434 ? 39.191 -1.233 -35.133 1.00 93.25 434 VAL A C 1
ATOM 3450 O O . VAL A 1 434 ? 40.369 -0.904 -35.024 1.00 93.25 434 VAL A O 1
ATOM 3453 N N . PHE A 1 435 ? 38.731 -2.384 -34.635 1.00 92.75 435 PHE A N 1
ATOM 3454 C CA . PHE A 1 435 ? 39.525 -3.251 -33.753 1.00 92.75 435 PHE A CA 1
ATOM 3455 C C . PHE A 1 435 ? 40.038 -4.535 -34.427 1.00 92.75 435 PHE A C 1
ATOM 3457 O O . PHE A 1 435 ? 40.690 -5.357 -33.785 1.00 92.75 435 PHE A O 1
ATOM 3464 N N . GLY A 1 436 ? 39.730 -4.750 -35.709 1.00 91.75 436 GLY A N 1
ATOM 3465 C CA . GLY A 1 436 ? 40.193 -5.873 -36.537 1.00 91.75 436 GLY A CA 1
ATOM 3466 C C . GLY A 1 436 ? 39.554 -7.235 -36.233 1.00 91.75 436 GLY A C 1
ATOM 3467 O O . GLY A 1 436 ? 39.471 -8.092 -37.111 1.00 91.75 436 GLY A O 1
ATOM 3468 N N . ARG A 1 437 ? 39.069 -7.460 -35.007 1.00 92.44 437 ARG A N 1
ATOM 3469 C CA . ARG A 1 437 ? 38.449 -8.720 -34.564 1.00 92.44 437 ARG A CA 1
ATOM 3470 C C . ARG A 1 437 ? 37.365 -8.480 -33.513 1.00 92.44 437 ARG A C 1
ATOM 3472 O O . ARG A 1 437 ? 37.287 -7.418 -32.909 1.00 92.44 437 ARG A O 1
ATOM 3479 N N . ALA A 1 438 ? 36.497 -9.472 -33.317 1.00 91.50 438 ALA A N 1
ATOM 3480 C CA . ALA A 1 438 ? 35.395 -9.407 -32.351 1.00 91.50 438 ALA A CA 1
ATOM 3481 C C . ALA A 1 438 ? 35.031 -10.793 -31.793 1.00 91.50 438 ALA A C 1
ATOM 3483 O O . ALA A 1 438 ? 33.853 -11.119 -31.643 1.00 91.50 438 ALA A O 1
ATOM 3484 N N . ASP A 1 439 ? 36.028 -11.649 -31.561 1.00 93.56 439 ASP A N 1
ATOM 3485 C CA . ASP A 1 439 ? 35.807 -12.886 -30.815 1.00 93.56 439 ASP A CA 1
ATOM 3486 C C . ASP A 1 439 ? 35.561 -12.596 -29.333 1.00 93.56 439 ASP A C 1
ATOM 3488 O O . ASP A 1 439 ? 35.935 -11.554 -28.795 1.00 93.56 439 ASP A O 1
ATOM 3492 N N . GLU A 1 440 ? 34.919 -13.548 -28.668 1.00 92.81 440 GLU A N 1
ATOM 3493 C CA . GLU A 1 440 ? 34.344 -13.338 -27.344 1.00 92.81 440 GLU A CA 1
ATOM 3494 C C . GLU A 1 440 ? 35.390 -12.962 -26.279 1.00 92.81 440 GLU A C 1
ATOM 3496 O O . GLU A 1 440 ? 35.103 -12.139 -25.409 1.00 92.81 440 GLU A O 1
ATOM 3501 N N . ARG A 1 441 ? 36.600 -13.539 -26.350 1.00 94.75 441 ARG A N 1
ATOM 3502 C CA . ARG A 1 441 ? 37.687 -13.249 -25.403 1.00 94.75 441 ARG A CA 1
ATOM 3503 C C . ARG A 1 441 ? 38.259 -11.859 -25.647 1.00 94.75 441 ARG A C 1
ATOM 3505 O O . ARG A 1 441 ? 38.379 -11.085 -24.704 1.00 94.75 441 ARG A O 1
ATOM 3512 N N . PHE A 1 442 ? 38.539 -11.538 -26.910 1.00 96.69 442 PHE A N 1
ATOM 3513 C CA . PHE A 1 442 ? 39.037 -10.224 -27.295 1.00 96.69 442 PHE A CA 1
ATOM 3514 C C . PHE A 1 442 ? 38.086 -9.099 -26.878 1.00 96.69 442 PHE A C 1
ATOM 3516 O O . PHE A 1 442 ? 38.526 -8.122 -26.283 1.00 96.69 442 PHE A O 1
ATOM 3523 N N . VAL A 1 443 ? 36.782 -9.241 -27.143 1.00 96.56 443 VAL A N 1
ATOM 3524 C CA . VAL A 1 443 ? 35.791 -8.214 -26.780 1.00 96.56 443 VAL A CA 1
ATOM 3525 C C . VAL A 1 443 ? 35.775 -7.977 -25.271 1.00 96.56 443 VAL A C 1
ATOM 3527 O O . VAL A 1 443 ? 35.785 -6.828 -24.837 1.00 96.56 443 VAL A O 1
ATOM 3530 N N . ARG A 1 444 ? 35.784 -9.048 -24.468 1.00 97.38 444 ARG A N 1
ATOM 3531 C CA . ARG A 1 444 ? 35.859 -8.936 -23.006 1.00 97.38 444 ARG A CA 1
ATOM 3532 C C . ARG A 1 444 ? 37.121 -8.198 -22.567 1.00 97.38 444 ARG A C 1
ATOM 3534 O O . ARG A 1 444 ? 37.016 -7.276 -21.766 1.00 97.38 444 ARG A O 1
ATOM 3541 N N . ASP A 1 445 ? 38.284 -8.621 -23.057 1.00 97.38 445 ASP A N 1
ATOM 3542 C CA . ASP A 1 445 ? 39.571 -8.081 -22.612 1.00 97.38 445 ASP A CA 1
ATOM 3543 C C . ASP A 1 445 ? 39.727 -6.615 -23.032 1.00 97.38 445 ASP A C 1
ATOM 3545 O O . ASP A 1 445 ? 40.081 -5.790 -22.201 1.00 97.38 445 ASP A O 1
ATOM 3549 N N . LEU A 1 446 ? 39.304 -6.250 -24.248 1.00 96.88 446 LEU A N 1
ATOM 3550 C CA . LEU A 1 446 ? 39.271 -4.857 -24.699 1.00 96.88 446 LEU A CA 1
ATOM 3551 C C . LEU A 1 446 ? 38.376 -3.976 -23.813 1.00 96.88 446 LEU A C 1
ATOM 3553 O O . LEU A 1 446 ? 38.766 -2.864 -23.459 1.00 96.88 446 LEU A O 1
ATOM 3557 N N . ILE A 1 447 ? 37.164 -4.445 -23.486 1.00 9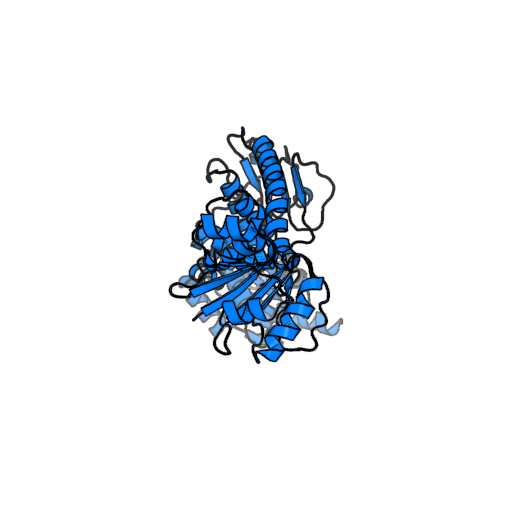7.38 447 ILE A N 1
ATOM 3558 C CA . ILE A 1 447 ? 36.249 -3.710 -22.599 1.00 97.38 447 ILE A CA 1
ATOM 3559 C C . ILE A 1 447 ? 36.887 -3.552 -21.221 1.00 97.38 447 ILE A C 1
ATOM 3561 O O . ILE A 1 447 ? 36.847 -2.461 -20.659 1.00 97.38 447 ILE A O 1
ATOM 3565 N N . PHE A 1 448 ? 37.486 -4.623 -20.698 1.00 97.88 448 PHE A N 1
ATOM 3566 C CA . PHE A 1 448 ? 38.167 -4.602 -19.414 1.00 97.88 448 PHE A CA 1
ATOM 3567 C C . PHE A 1 448 ? 39.306 -3.590 -19.391 1.00 97.88 448 PHE A C 1
ATOM 3569 O O . PHE A 1 448 ? 39.291 -2.696 -18.552 1.00 97.88 448 PHE A O 1
ATOM 3576 N N . ASP A 1 449 ? 40.247 -3.686 -20.325 1.00 96.44 449 ASP A N 1
ATOM 3577 C CA . ASP A 1 449 ? 41.453 -2.863 -20.322 1.00 96.44 449 ASP A CA 1
ATOM 3578 C C . ASP A 1 449 ? 41.108 -1.3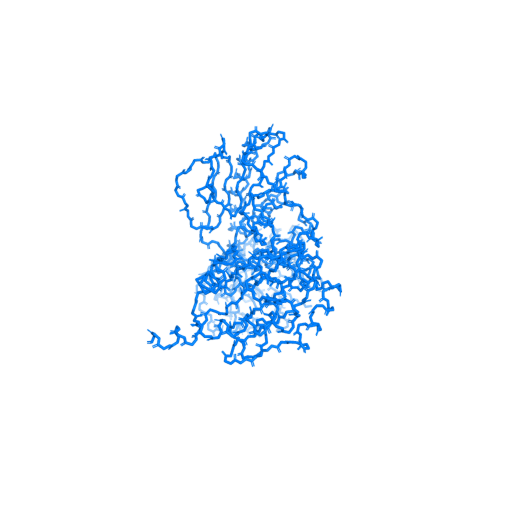77 -20.495 1.00 96.44 449 ASP A C 1
ATOM 3580 O O . ASP A 1 449 ? 41.638 -0.532 -19.776 1.00 96.44 449 ASP A O 1
ATOM 3584 N N . ARG A 1 450 ? 40.147 -1.050 -21.376 1.00 95.12 450 ARG A N 1
ATOM 3585 C CA . ARG A 1 450 ? 39.671 0.333 -21.542 1.00 95.12 450 ARG A CA 1
ATOM 3586 C C . ARG A 1 450 ? 39.045 0.892 -20.268 1.00 95.12 450 ARG A C 1
ATOM 3588 O O . ARG A 1 450 ? 39.292 2.044 -19.935 1.00 95.12 450 ARG A O 1
ATOM 3595 N N . LEU A 1 451 ? 38.206 0.118 -19.582 1.00 95.50 451 LEU A N 1
ATOM 3596 C CA . LEU A 1 451 ? 37.531 0.599 -18.375 1.00 95.50 451 LEU A CA 1
ATOM 3597 C C . LEU A 1 451 ? 38.476 0.658 -17.174 1.00 95.50 451 LEU A C 1
ATOM 3599 O O . LEU A 1 451 ? 38.394 1.602 -16.395 1.00 95.50 451 LEU A O 1
ATOM 3603 N N . ALA A 1 452 ? 39.387 -0.307 -17.043 1.00 94.38 452 ALA A N 1
ATOM 3604 C CA . ALA A 1 452 ? 40.390 -0.326 -15.987 1.00 94.38 452 ALA A CA 1
ATOM 3605 C C . ALA A 1 452 ? 41.338 0.882 -16.078 1.00 94.38 452 ALA A C 1
ATOM 3607 O O . ALA A 1 452 ? 41.562 1.540 -15.066 1.00 94.38 452 ALA A O 1
ATOM 3608 N N . ASP A 1 453 ? 41.830 1.218 -17.278 1.00 93.00 453 ASP A N 1
ATOM 3609 C CA . ASP A 1 453 ? 42.684 2.396 -17.511 1.00 93.00 453 ASP A CA 1
ATOM 3610 C C . ASP A 1 453 ? 41.973 3.701 -17.114 1.00 93.00 453 ASP A C 1
ATOM 3612 O O . ASP A 1 453 ? 42.529 4.526 -16.390 1.00 93.00 453 ASP A O 1
ATOM 3616 N N . LEU A 1 454 ? 40.708 3.869 -17.508 1.00 92.88 454 LEU A N 1
ATOM 3617 C CA . LEU A 1 454 ? 39.928 5.057 -17.145 1.00 92.88 454 LEU A CA 1
ATOM 3618 C C . LEU A 1 454 ? 39.665 5.154 -15.636 1.00 92.88 454 LEU A C 1
ATOM 3620 O O . LEU A 1 454 ? 39.860 6.216 -15.048 1.00 92.88 454 LEU A O 1
ATOM 3624 N N . LEU A 1 455 ? 39.283 4.048 -14.992 1.00 90.75 455 LEU A N 1
ATOM 3625 C CA . LEU A 1 455 ? 39.043 4.021 -13.547 1.00 90.75 455 LEU A CA 1
ATOM 3626 C C . LEU A 1 455 ? 40.324 4.281 -12.739 1.00 90.75 455 LEU A C 1
ATOM 3628 O O . LEU A 1 455 ? 40.266 4.929 -11.696 1.00 90.75 455 LEU A O 1
ATOM 3632 N N . GLN A 1 456 ? 41.486 3.825 -13.219 1.00 86.56 456 GLN A N 1
ATOM 3633 C CA . GLN A 1 456 ? 42.776 4.147 -12.602 1.00 86.56 456 GLN A CA 1
ATOM 3634 C C . GLN A 1 456 ? 43.109 5.638 -12.718 1.00 86.56 456 GLN A C 1
ATOM 3636 O O . GLN A 1 456 ? 43.564 6.233 -11.744 1.00 86.56 456 GLN A O 1
ATOM 3641 N N . ARG A 1 457 ? 42.848 6.268 -13.871 1.00 85.06 457 ARG A N 1
ATOM 3642 C CA . ARG A 1 457 ? 43.051 7.718 -14.049 1.00 85.06 457 ARG A CA 1
ATOM 3643 C C . ARG A 1 457 ? 42.153 8.541 -13.133 1.00 85.06 457 ARG A C 1
ATOM 3645 O O . ARG A 1 457 ? 42.633 9.495 -12.529 1.00 85.06 457 ARG A O 1
ATOM 3652 N N . GLU A 1 458 ? 40.882 8.158 -12.996 1.00 78.62 458 GLU A N 1
ATOM 3653 C CA . GLU A 1 458 ? 39.959 8.814 -12.060 1.00 78.62 458 GLU A CA 1
ATOM 3654 C C . GLU A 1 458 ? 40.432 8.674 -10.605 1.00 78.62 458 GLU A C 1
ATOM 3656 O O . GLU A 1 458 ? 40.351 9.637 -9.851 1.00 78.62 458 GLU A O 1
ATOM 3661 N N . ALA A 1 459 ? 40.976 7.516 -10.213 1.00 72.81 459 ALA A N 1
ATOM 3662 C CA . ALA A 1 459 ? 41.468 7.284 -8.853 1.00 72.81 459 ALA A CA 1
ATOM 3663 C C . ALA A 1 459 ? 42.744 8.071 -8.497 1.00 72.81 459 ALA A C 1
ATOM 3665 O O . ALA A 1 459 ? 42.997 8.290 -7.319 1.00 72.81 459 ALA A O 1
ATOM 3666 N N . VAL A 1 460 ? 43.547 8.478 -9.488 1.00 67.19 460 VAL A N 1
ATOM 3667 C CA . VAL A 1 460 ? 44.764 9.296 -9.292 1.00 67.19 460 VAL A CA 1
ATOM 3668 C C . VAL A 1 460 ? 44.456 10.802 -9.325 1.00 67.19 460 VAL A C 1
ATOM 3670 O O . VAL A 1 460 ? 45.253 11.607 -8.850 1.00 67.19 460 VAL A O 1
ATOM 3673 N N . ALA A 1 461 ? 43.314 11.197 -9.893 1.00 57.25 461 ALA A N 1
ATOM 3674 C CA . ALA A 1 461 ? 42.887 12.593 -10.008 1.00 57.25 461 ALA A CA 1
ATOM 3675 C C . ALA A 1 461 ? 42.114 13.124 -8.779 1.00 57.25 461 ALA A C 1
ATOM 3677 O O . ALA A 1 461 ? 41.821 14.321 -8.725 1.00 57.25 461 ALA A O 1
ATOM 3678 N N . VAL A 1 462 ? 41.773 12.245 -7.829 1.00 51.97 462 VAL A N 1
ATOM 3679 C CA . VAL A 1 462 ? 41.121 12.535 -6.536 1.00 51.97 462 VAL A CA 1
ATOM 3680 C C . VAL A 1 462 ? 42.157 12.428 -5.430 1.00 51.97 462 VAL A C 1
ATOM 3682 O O . VAL A 1 462 ? 42.116 13.284 -4.518 1.00 51.97 462 VAL A O 1
#

Radius of gyration: 33.64 Å; Cα contacts (8 Å, |Δi|>4): 849; chains: 1; bounding box: 81×45×94 Å

Organism: NCBI:txid2606439

Secondary structure (DSSP, 8-state):
-EEEEEESSHHHHHHHHTT--TT-EEEEEES-HHHHHHHHHTT--EEES-TT-HHHHHHHT--TTSEEEEEES-GGGHHHHHHHHHHTT--EEEEEESS------S-TT--EEEHHHHHHHHHHHHHHHHHHHHHHHHHHHHHTT-S-EEEE--SS--HHHHHHHHHHHHHTT--TTTS-EEESS----HHHHHHHHHTT---EE--GGGGGG-SEEEEESS-GGGSSS--S---EEEE-SPPPPS---SEEEE-TTSS-HHHHHHHHHHHTT----HHHHHHHHHHHHHHTTTTTSS--HHHHHHHHHHGGGS-HHHHHHHSSPPPPHHHHHHHHHHHHH-EEETTEEEEEEEE-S-TTHHHHHHHHGGGSTT-SEEEEEEEETTEEEEEEEE-SSS--HHHHHHHHHTTTSEEEE-SSEEEEEEEHHHHHHHHS---HHHHHHHHHHHHHHHHHHHHH--

pLDDT: mean 92.04, std 8.0, range [51.97, 98.88]

Foldseek 3Di:
DEEEEEEADVVVVVVCVVVDDPPYHYEYEYADPVVQVVCVVVVHHYQYHDLLDLVSCVVVVDAQPYAYEYAYAPLVSPVSNQVSCVVRVHDHAEYEYQDPDPPPPVDPRYHYDYPCVVCVVVVVLLVVLVVLVVLLVLVCVLLVPWQAEEEEEEQQHDLQSQLLLVLVCLSNVHDCVRYNAEHCHDNDDLLVVLLCVLLVGDYYHDDLVCLVVTPHYEYAQDDPVVDPHDHPAAAYYQHLDPDDDDDDYVYYHHNVLAQGSLLVSLSSCVSVVRDQALSSLQSSLVRLCVSCVHVVHSHDVSSVVSNVVSVVSHDVVSVVCSVVRDDDPVLVLQVVQLVVAWDDDPLAIFFESEADADLVSFQVVQVVCCPDPSHQKRWYWYAYPQKIKIKIFGPPPDFALFVLQCVLPVVQADWGDGRGIIMGIHRNVSVCVVVVDDDRNVVRVSSVVSSVVVVVVVVVVD

InterPro domains:
  IPR001667 DDH domain [PF01368] (149-288)
  IPR003156 DHHA1 domain [PF02272] (348-434)
  IPR038763 DHH phosphoesterase superfamily [SSF64182] (147-433)
  IPR051319 Bifunctional oligoribonuclease/pAp-phosphatase and c-di-AMP PDE [PTHR47618] (133-434)

Solvent-accessible surface area (backbone atoms only — not comparable to full-atom values): 24614 Å² total; per-residue (Å²): 99,40,36,39,34,39,40,73,47,73,65,53,52,64,67,47,61,83,67,64,55,88,87,51,49,64,37,38,39,21,54,54,67,70,59,37,51,56,36,48,76,68,74,40,53,67,44,74,36,53,68,79,41,70,66,42,49,62,75,64,65,72,46,70,83,43,46,27,34,42,33,35,70,60,68,83,55,49,61,46,38,52,57,52,32,50,75,63,66,30,66,65,67,37,38,37,28,52,56,86,67,89,73,87,70,94,52,96,84,56,52,75,45,27,47,47,72,70,44,47,63,62,50,50,48,54,58,49,26,53,57,40,43,54,51,48,51,50,52,44,69,74,54,59,87,42,74,30,35,37,36,35,36,45,44,64,45,49,50,30,24,54,22,27,42,53,43,51,32,52,72,70,74,50,50,65,87,39,31,37,36,30,19,71,41,57,72,76,52,58,42,47,44,28,41,28,62,79,57,71,51,73,71,43,73,48,56,82,88,57,58,81,78,38,70,37,35,31,28,24,55,37,61,74,76,80,46,103,62,87,71,99,60,46,41,38,34,39,24,21,59,78,88,81,72,92,79,74,54,78,37,76,49,72,40,58,73,41,30,27,34,16,32,57,43,46,51,47,36,59,45,66,68,53,86,76,46,44,60,56,22,30,34,28,40,49,7,32,28,64,62,6,57,67,65,75,38,70,60,26,74,62,39,57,53,39,41,62,64,24,52,86,48,28,46,66,70,57,51,55,44,19,79,49,46,82,78,58,73,84,51,50,62,49,51,54,45,27,67,80,52,50,46,77,56,96,34,34,36,27,22,37,52,40,78,39,98,52,71,68,58,33,47,53,48,12,56,59,51,48,72,43,86,76,42,46,32,15,32,20,25,29,34,36,96,66,24,40,38,36,19,39,30,36,78,67,88,70,79,40,33,10,60,52,35,26,74,67,37,38,94,62,35,55,34,33,60,44,53,44,36,19,36,32,45,22,48,42,66,59,46,29,72,75,63,75,58,74,52,57,65,59,49,28,49,54,54,40,53,52,51,50,55,52,54,51,53,56,65,72,76,109

Nearest PDB structures (foldseek):
  6u6h-assembly1_A  TM=7.582E-01  e=4.686E-03  Methanothermobacter thermautotrophicus
  3llv-assembly1_A  TM=7.308E-01  e=7.834E-03  Archaeoglobus fulgidus DSM 4304
  2fy8-assembly1_B  TM=7.229E-01  e=1.104E-02  Methanothermobacter thermautotrophicus
  8fz7-assembly1_A  TM=7.179E-01  e=1.237E-02  Methanothermobacter thermautotrophicus
  8djb-assembly1_A  TM=7.172E-01  e=9.664E-02  Methanothermobacter thermautotrophicus

Sequence (462 aa):
MRYIVFCDDSFFYQVLKSHREAGSAWLFVVQEPELADWLQKKKVPVIQGPFSAQATYQRAKIGREDRVIIALSKTKLFSPILRLLSKEKVRPSLLLSRNKEAVDLGSPDLKVVSCTDLLSSPLFWELRAISLREKTREIHRILGEAERVLILVQDDPDPDAIASALALRTLLGRNKLTAPIASFGVVDRPENMAMLKHLEIEVDRIDAKRLSGYDRICFVDTQPSRFPVKFPRIDVVIDHHPEEKGYHAAYREIRSNQGATSTVMTEYLRAEDVKISHRLATALLYGIGTDTAFLERGTHPGDVEAFSFLYPLANHGLIRQIERPEFPQEEAGFVQKAIRRWRIEHRLLVSHLGQVPRQDIVPRLADFFTQVEGIDWSVLSGIVGGNLIVSARNMGKSGNAGSLMKEAFGSYGRAGGHRFMAKAVMPLKGFREVFGRADERFVRDLIFDRLADLLQREAVAV